Protein AF-0000000079330874 (afdb_homodimer)

Organism: NCBI:txid704125

Foldseek 3Di:
DQKAFDWDAFDFQPAFEEEEAEDDDDPPDRLQPLSNLVQVVVVVVLHHYFHLVVAEDCAQDPPHAHLVVLPCNDVLVLLVLVLLAGLAYEYAFDDPVSLVSLVSQLPDLVSLLRYAYEYEDCVQQVHDRQDDCNCVPPCVSNVHYHYDHWHWDWDDPDPVDIDIDTGHDVSHDDPVNSVSVVVSVVVSRGTATEDEEEDDPPDDDPRYWYWYQDPVREIEIEDRLNSVLLVLLLVCLDPVLLVCQQPDFFAVSSLVSSVVVSVQNHVVNVCVVVVDPSNPHHYDYDYPPDPDPSDTDSSSSSSSVVVCCSLQQWPHDSVRRGYIGGHPPPPCSRHSNNNNVVSNVRMDGNPPPPVPVD/DQKAFDWDAFDFQPEFEEEEAEDDDDPPDRLQPLSNLVQVVVVVVLHHYFYLVVAEDCAQDPPHAHLVVLPCNDVLVVLVLVLLAGLAYEYAFDDPVSLVSLVSQLPDLVSLLRYAYEYEDCVQQVHDRQDDCNCVVCCVSNVHYHYDHWHWDWDDPDPVDIDIDTGHDVSHDDPVNSVSVVVSVVVSRGTATEDEEEDDPPDDDPRYWYWYQDPVREIEIEDRLNSVLLVLLLVCLDPVLQVVQQPDFFAVVSLVSSVVVVVQNHVVNVCVVVVDPSNPHHYDYDYPPDPDPSDTDSSSSSSSVVVCCSLQQWPHDSVRRGYIGGHPPPPCSRYSNNNNVVSNVRMDGNPPPPVPVD

Sequence (716 aa):
MKYYFRQINEYKNPVPLYFLCGVQYNKKNPQDDKRVVLKEYLKEKKCCSIILEQYFNPKKSSGKLGYDTIGLQNLNDVETLACMAVDGVFIIHESHSTAAEIALFASTEAVAEKTFVLVPDKENAETNHFSGFLELGYKSLMPRHITFTPVIEKHIVNESKVEIKTFFKNNKIGKNLEKKIDDCINNAYRFKVLNIKKSNYHLNYNESISYYIDSNNLINMSIDVQLLKYYMIAIFSISEFRKEIRKTLRYFDGLTVCEVWFKKILLNSIQRNEASSIGKLNCKFEISNSINGRLDFRKAISFILYIFHGLGWIEIDINDKKGITMSKKTDDSTGFKYIYEKYSNIICEDTYLDIEGIMKYYFRQINEYKNPVPLYFLCGVQYNKKNPQDDKRVVLKEYLKEKKCCSIILEQYFNPKKSSGKLGYDTIGLQNLNDVETLACMAVDGVFIIHESHSTAAEIALFASTEAVAEKTFVLVPDKENAETNHFSGFLELGYKSLMPRHITFTPVIEKHIVNESKVEIKTFFKNNKIGKNLEKKIDDCINNAYRFKVLNIKKSNYHLNYNESISYYIDSNNLINMSIDVQLLKYYMIAIFSISEFRKEIRKTLRYFDGLTVCEVWFKKILLNSIQRNEASSIGKLNCKFEISNSINGRLDFRKAISFILYIFHGLGWIEIDINDKKGITMSKKTDDSTGFKYIYEKYSNIICEDTYLDIEGI

Structure (mmCIF, N/CA/C/O backbone):
data_AF-0000000079330874-model_v1
#
loop_
_entity.id
_entity.type
_entity.pdbx_description
1 polymer 'Uncharacterized protein'
#
loop_
_atom_site.group_PDB
_atom_site.id
_atom_site.type_symbol
_atom_site.label_atom_id
_atom_site.label_alt_id
_atom_site.label_comp_id
_atom_site.label_asym_id
_atom_site.label_entity_id
_atom_site.label_seq_id
_atom_site.pdbx_PDB_ins_code
_atom_site.Cartn_x
_atom_site.Cartn_y
_atom_site.Cartn_z
_atom_site.occupancy
_atom_site.B_iso_or_equiv
_atom_site.auth_seq_id
_atom_site.auth_comp_id
_atom_site.auth_asym_id
_atom_site.auth_atom_id
_atom_site.pdbx_PDB_model_num
ATOM 1 N N . MET A 1 1 ? -25.578 25.406 19.344 1 65.19 1 MET A N 1
ATOM 2 C CA . MET A 1 1 ? -24.516 25.812 18.422 1 65.19 1 MET A CA 1
ATOM 3 C C . MET A 1 1 ? -25.094 26.422 17.156 1 65.19 1 MET A C 1
ATOM 5 O O . MET A 1 1 ? -25.938 25.797 16.5 1 65.19 1 MET A O 1
ATOM 9 N N . LYS A 1 2 ? -24.781 27.641 17.016 1 85.25 2 LYS A N 1
ATOM 10 C CA . LYS A 1 2 ? -25.422 28.438 15.953 1 85.25 2 LYS A CA 1
ATOM 11 C C . LYS A 1 2 ? -24.625 28.344 14.648 1 85.25 2 LYS A C 1
ATOM 13 O O . LYS A 1 2 ? -25 28.953 13.648 1 85.25 2 LYS A O 1
ATOM 18 N N . TYR A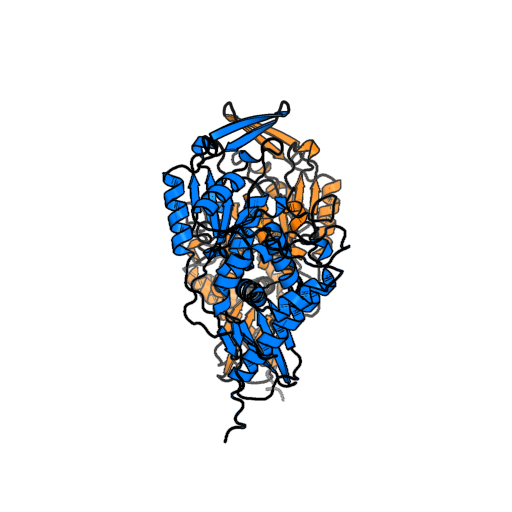 1 3 ? -23.594 27.531 14.695 1 94.5 3 TYR A N 1
ATOM 19 C CA . TYR A 1 3 ? -22.75 27.5 13.508 1 94.5 3 TYR A CA 1
ATOM 20 C C . TYR A 1 3 ? -23.016 26.25 12.688 1 94.5 3 TYR A C 1
ATOM 22 O O . TYR A 1 3 ? -23.391 25.203 13.234 1 94.5 3 TYR A O 1
ATOM 30 N N . TYR A 1 4 ? -22.859 26.312 11.406 1 94.88 4 TYR A N 1
ATOM 31 C CA . TYR A 1 4 ? -22.906 25.172 10.5 1 94.88 4 TYR A CA 1
ATOM 32 C C . TYR A 1 4 ? -21.938 25.344 9.344 1 94.88 4 TYR A C 1
ATOM 34 O O . TYR A 1 4 ? -21.453 26.453 9.086 1 94.88 4 TYR A O 1
ATOM 42 N N . PHE A 1 5 ? -21.578 24.281 8.688 1 95.81 5 PHE A N 1
ATOM 43 C CA . PHE A 1 5 ? -20.672 24.328 7.543 1 95.81 5 PHE A CA 1
ATOM 44 C C . PHE A 1 5 ? -21.438 24.672 6.266 1 95.81 5 PHE A C 1
ATOM 46 O O . PHE A 1 5 ? -22.453 24.062 5.961 1 95.81 5 PHE A O 1
ATOM 53 N N . ARG A 1 6 ? -20.922 25.609 5.543 1 94.25 6 ARG A N 1
ATOM 54 C CA . ARG A 1 6 ? -21.484 25.984 4.25 1 94.25 6 ARG A CA 1
ATOM 55 C C . ARG A 1 6 ? -21.234 24.906 3.205 1 94.25 6 ARG A C 1
ATOM 57 O O . ARG A 1 6 ? -20.141 24.312 3.162 1 94.25 6 ARG A O 1
ATOM 64 N N . GLN A 1 7 ? -22.203 24.625 2.395 1 92.06 7 GLN A N 1
ATOM 65 C CA . GLN A 1 7 ? -22 23.781 1.229 1 92.06 7 GLN A CA 1
ATOM 66 C C . GLN A 1 7 ? -21.422 24.562 0.062 1 92.06 7 GLN A C 1
ATOM 68 O O . GLN A 1 7 ? -22 25.562 -0.373 1 92.06 7 GLN A O 1
ATOM 73 N N . ILE A 1 8 ? -20.281 24.156 -0.348 1 92.94 8 ILE A N 1
ATOM 74 C CA . ILE A 1 8 ? -19.609 24.891 -1.412 1 92.94 8 ILE A CA 1
ATOM 75 C C . ILE A 1 8 ? -19.234 23.922 -2.541 1 92.94 8 ILE A C 1
ATOM 77 O O . ILE A 1 8 ? -18.469 22.984 -2.336 1 92.94 8 ILE A O 1
ATOM 81 N N . ASN A 1 9 ? -19.625 24.094 -3.725 1 88.69 9 ASN A N 1
ATOM 82 C CA . ASN A 1 9 ? -19.406 23.203 -4.855 1 88.69 9 ASN A CA 1
ATOM 83 C C . ASN A 1 9 ? -18.031 23.406 -5.48 1 88.69 9 ASN A C 1
ATOM 85 O O . ASN A 1 9 ? -17.453 22.484 -6.047 1 88.69 9 ASN A O 1
ATOM 89 N N . GLU A 1 10 ? -17.641 24.656 -5.438 1 89.62 10 GLU A N 1
ATOM 90 C CA . GLU A 1 10 ? -16.328 24.984 -5.98 1 89.62 10 GLU A CA 1
ATOM 91 C C . GLU A 1 10 ? -15.516 25.797 -4.98 1 89.62 10 GLU A C 1
ATOM 93 O O . GLU A 1 10 ? -15.602 27.031 -4.957 1 89.62 10 GLU A O 1
ATOM 98 N N . TYR A 1 11 ? -14.773 25.078 -4.23 1 90.62 11 TYR A N 1
ATOM 99 C CA . TYR A 1 11 ? -13.945 25.734 -3.223 1 90.62 11 TYR A CA 1
ATOM 100 C C . TYR A 1 11 ? -12.484 25.781 -3.658 1 90.62 11 TYR A C 1
ATOM 102 O O . TYR A 1 11 ? -11.867 24.734 -3.891 1 90.62 11 TYR A O 1
ATOM 110 N N . LYS A 1 12 ? -12 26.953 -3.797 1 87.5 12 LYS A N 1
ATOM 111 C CA . LYS A 1 12 ? -10.578 27.109 -4.082 1 87.5 12 LYS A CA 1
ATOM 112 C C . LYS A 1 12 ? -9.766 27.203 -2.791 1 87.5 12 LYS A C 1
ATOM 114 O O . LYS A 1 12 ? -9.938 28.156 -2.018 1 87.5 12 LYS A O 1
ATOM 119 N N . ASN A 1 13 ? -8.891 26.312 -2.535 1 88.88 13 ASN A N 1
ATOM 120 C CA . ASN A 1 13 ? -8.039 26.344 -1.352 1 88.88 13 ASN A CA 1
ATOM 121 C C . ASN A 1 13 ? -7.148 27.594 -1.348 1 88.88 13 ASN A C 1
ATOM 123 O O . ASN A 1 13 ? -6.312 27.75 -2.236 1 88.88 13 ASN A O 1
ATOM 127 N N . PRO A 1 14 ? -7.355 28.375 -0.426 1 87.75 14 PRO A N 1
ATOM 128 C CA . PRO A 1 14 ? -6.602 29.641 -0.425 1 87.75 14 PRO A CA 1
ATOM 129 C C . PRO A 1 14 ? -5.129 29.438 -0.068 1 87.75 14 PRO A C 1
ATOM 131 O O . PRO A 1 14 ? -4.285 30.25 -0.458 1 87.75 14 PRO A O 1
ATOM 134 N N . VAL A 1 15 ? -4.844 28.438 0.672 1 89.94 15 VAL A N 1
ATOM 135 C CA . VAL A 1 15 ? -3.469 28.219 1.112 1 89.94 15 VAL A CA 1
ATOM 136 C C . VAL A 1 15 ? -3.125 26.734 0.998 1 89.94 15 VAL A C 1
ATOM 138 O O . VAL A 1 15 ? -3.201 25.984 1.981 1 89.94 15 VAL A O 1
ATOM 141 N N . PRO A 1 16 ? -2.619 26.328 -0.116 1 92.62 16 PRO A N 1
ATOM 142 C CA . PRO A 1 16 ? -2.271 24.922 -0.277 1 92.62 16 PRO A CA 1
ATOM 143 C C . PRO A 1 16 ? -1.169 24.469 0.679 1 92.62 16 PRO A C 1
ATOM 145 O O . PRO A 1 16 ? -0.24 25.234 0.959 1 92.62 16 PRO A O 1
ATOM 148 N N . LEU A 1 17 ? -1.302 23.312 1.146 1 94.75 17 LEU A N 1
ATOM 149 C CA . LEU A 1 17 ? -0.333 22.703 2.053 1 94.75 17 LEU A CA 1
ATOM 150 C C . LEU A 1 17 ? 0.301 21.469 1.423 1 94.75 17 LEU A C 1
ATOM 152 O O . LEU A 1 17 ? -0.406 20.562 0.998 1 94.75 17 LEU A O 1
ATOM 156 N N . TYR A 1 18 ? 1.622 21.438 1.389 1 95.75 18 TYR A N 1
ATOM 157 C CA . TYR A 1 18 ? 2.344 20.328 0.783 1 95.75 18 TYR A CA 1
ATOM 158 C C . TYR A 1 18 ? 3.139 19.547 1.83 1 95.75 18 TYR A C 1
ATOM 160 O O . TYR A 1 18 ? 3.678 20.141 2.77 1 95.75 18 TYR A O 1
ATOM 168 N N . PHE A 1 19 ? 3.166 18.297 1.681 1 97 19 PHE A N 1
ATOM 169 C CA . PHE A 1 19 ? 3.979 17.375 2.473 1 97 19 PHE A CA 1
ATOM 170 C C . PHE A 1 19 ? 5.25 16.984 1.722 1 97 19 PHE A C 1
ATOM 172 O O . PHE A 1 19 ? 5.184 16.484 0.596 1 97 19 PHE A O 1
ATOM 179 N N . LEU A 1 20 ? 6.402 17.25 2.316 1 97.44 20 LEU A N 1
ATOM 180 C CA . LEU A 1 20 ? 7.684 17.047 1.652 1 97.44 20 LEU A CA 1
ATOM 181 C C . LEU A 1 20 ? 8.414 15.852 2.264 1 97.44 20 LEU A C 1
ATOM 183 O O . LEU A 1 20 ? 8.742 15.859 3.451 1 97.44 20 LEU A O 1
ATOM 187 N N . CYS A 1 21 ? 8.68 14.883 1.467 1 95.44 21 CYS A N 1
ATOM 188 C CA . CYS A 1 21 ? 9.383 13.672 1.883 1 95.44 21 CYS A CA 1
ATOM 189 C C . CYS A 1 21 ? 10.711 13.531 1.142 1 95.44 21 CYS A C 1
ATOM 191 O O . CYS A 1 21 ? 10.852 14.016 0.018 1 95.44 21 CYS A O 1
ATOM 193 N N . GLY A 1 22 ? 11.633 12.898 1.754 1 93.06 22 GLY A N 1
ATOM 194 C CA . GLY A 1 22 ? 12.953 12.695 1.182 1 93.06 22 GLY A CA 1
ATOM 195 C C . GLY A 1 22 ? 14.016 12.391 2.223 1 93.06 22 GLY A C 1
ATOM 196 O O . GLY A 1 22 ? 13.703 12.188 3.396 1 93.06 22 GLY A O 1
ATOM 197 N N . VAL A 1 23 ? 15.219 12.398 1.797 1 87.31 23 VAL A N 1
ATOM 198 C CA . VAL A 1 23 ? 16.328 12.023 2.674 1 87.31 23 VAL A CA 1
ATOM 199 C C . VAL A 1 23 ? 17 13.273 3.221 1 87.31 23 VAL A C 1
ATOM 201 O O . VAL A 1 23 ? 17.219 14.242 2.488 1 87.31 23 VAL A O 1
ATOM 204 N N . GLN A 1 24 ? 17.234 13.18 4.504 1 84.62 24 GLN A N 1
ATOM 205 C CA . GLN A 1 24 ? 18.062 14.211 5.102 1 84.62 24 GLN A CA 1
ATOM 206 C C . GLN A 1 24 ? 19.547 13.812 5.074 1 84.62 24 GLN A C 1
ATOM 208 O O . GLN A 1 24 ? 19.969 12.961 5.855 1 84.62 24 GLN A O 1
ATOM 213 N N . TYR A 1 25 ? 20.375 14.336 4.262 1 73.31 25 TYR A N 1
ATOM 214 C CA . TYR A 1 25 ? 21.75 13.914 4.098 1 73.31 25 TYR A CA 1
ATOM 215 C C . TYR A 1 25 ? 22.672 14.648 5.07 1 73.31 25 TYR A C 1
ATOM 217 O O . TYR A 1 25 ? 23.703 14.117 5.488 1 73.31 25 TYR A O 1
ATOM 225 N N . ASN A 1 26 ? 22.344 15.898 5.273 1 73.44 26 ASN A N 1
ATOM 226 C CA . ASN A 1 26 ? 23.266 16.688 6.066 1 73.44 26 ASN A CA 1
ATOM 227 C C . ASN A 1 26 ? 22.578 17.328 7.273 1 73.44 26 ASN A C 1
ATOM 229 O O . ASN A 1 26 ? 21.875 18.328 7.141 1 73.44 26 ASN A O 1
ATOM 233 N N . LYS A 1 27 ? 22.922 16.703 8.375 1 72.56 27 LYS A N 1
ATOM 234 C CA . LYS A 1 27 ? 22.312 17.25 9.586 1 72.56 27 LYS A CA 1
ATOM 235 C C . LYS A 1 27 ? 23 18.547 10.016 1 72.56 27 LYS A C 1
ATOM 237 O O . LYS A 1 27 ? 22.375 19.406 10.648 1 72.56 27 LYS A O 1
ATOM 242 N N . LYS A 1 28 ? 24.266 18.656 9.57 1 76.94 28 LYS A N 1
ATOM 243 C CA . LYS A 1 28 ? 25.047 19.828 9.961 1 76.94 28 LYS A CA 1
ATOM 244 C C . LYS A 1 28 ? 24.656 21.047 9.133 1 76.94 28 LYS A C 1
ATOM 246 O O . LYS A 1 28 ? 24.656 22.172 9.641 1 76.94 28 LYS A O 1
ATOM 251 N N . ASN A 1 29 ? 24.281 20.781 7.906 1 82.75 29 ASN A N 1
ATOM 252 C CA . ASN A 1 29 ? 23.859 21.859 7.012 1 82.75 29 ASN A CA 1
ATOM 253 C C . ASN A 1 29 ? 22.438 21.625 6.504 1 82.75 29 ASN A C 1
ATOM 255 O O . ASN A 1 29 ? 22.234 21.188 5.367 1 82.75 29 ASN A O 1
ATOM 259 N N . PRO A 1 30 ? 21.531 22 7.262 1 83.94 30 PRO A N 1
ATOM 260 C CA . PRO A 1 30 ? 20.125 21.734 6.922 1 83.94 30 PRO A CA 1
ATOM 261 C C . PRO A 1 30 ? 19.703 22.406 5.613 1 83.94 30 PRO A C 1
ATOM 263 O O . PRO A 1 30 ? 18.781 21.922 4.945 1 83.94 30 PRO A O 1
ATOM 266 N N . GLN A 1 31 ? 20.391 23.484 5.223 1 85.31 31 GLN A N 1
ATOM 267 C CA . GLN A 1 31 ? 20.031 24.203 4.008 1 85.31 31 GLN A CA 1
ATOM 268 C C . GLN A 1 31 ? 20.312 23.359 2.766 1 85.31 31 GLN A C 1
ATOM 270 O O . GLN A 1 31 ? 19.781 23.641 1.688 1 85.31 31 GLN A O 1
ATOM 275 N N . ASP A 1 32 ? 21.109 22.297 2.922 1 86.19 32 ASP A N 1
ATOM 276 C CA . ASP A 1 32 ? 21.453 21.422 1.803 1 86.19 32 ASP A CA 1
ATOM 277 C C . ASP A 1 32 ? 20.359 20.375 1.577 1 86.19 32 ASP A C 1
ATOM 279 O O . ASP A 1 32 ? 20.344 19.703 0.544 1 86.19 32 ASP A O 1
ATOM 283 N N . ASP A 1 33 ? 19.5 20.281 2.57 1 92.19 33 ASP A N 1
ATOM 284 C CA . ASP A 1 33 ? 18.359 19.375 2.434 1 92.19 33 ASP A CA 1
ATOM 285 C C . ASP A 1 33 ? 17.453 19.828 1.299 1 92.19 33 ASP A C 1
ATOM 287 O O . ASP A 1 33 ? 16.891 20.922 1.332 1 92.19 33 ASP A O 1
ATOM 291 N N . LYS A 1 34 ? 17.359 18.984 0.3 1 94.44 34 LYS A N 1
ATOM 292 C CA . LYS A 1 34 ? 16.578 19.328 -0.887 1 94.44 34 LYS A CA 1
ATOM 293 C C . LYS A 1 34 ? 15.141 19.672 -0.519 1 94.44 34 LYS A C 1
ATOM 295 O O . LYS A 1 34 ? 14.508 20.516 -1.177 1 94.44 34 LYS A O 1
ATOM 300 N N . ARG A 1 35 ? 14.602 19.156 0.549 1 96.25 35 ARG A N 1
ATOM 301 C CA . ARG A 1 35 ? 13.25 19.453 1.011 1 96.25 35 ARG A CA 1
ATOM 302 C C . ARG A 1 35 ? 13.164 20.891 1.521 1 96.25 35 ARG A C 1
ATOM 304 O O . ARG A 1 35 ? 12.156 21.562 1.308 1 96.25 35 ARG A O 1
ATOM 311 N N . VAL A 1 36 ? 14.18 21.219 2.145 1 96 36 VAL A N 1
ATOM 312 C CA . VAL A 1 36 ? 14.227 22.578 2.668 1 96 36 VAL A CA 1
ATOM 313 C C . VAL A 1 36 ? 14.273 23.578 1.512 1 96 36 VAL A C 1
ATOM 315 O O . VAL A 1 36 ? 13.594 24.609 1.544 1 96 36 VAL A O 1
ATOM 318 N N . VAL A 1 37 ? 15.094 23.297 0.519 1 95.69 37 VAL A N 1
ATOM 319 C CA . VAL 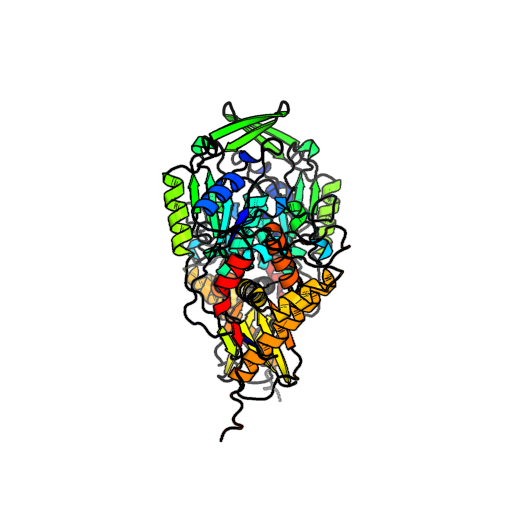A 1 37 ? 15.156 24.141 -0.667 1 95.69 37 VAL A CA 1
ATOM 320 C C . VAL A 1 37 ? 13.781 24.234 -1.313 1 95.69 37 VAL A C 1
ATOM 322 O O . VAL A 1 37 ? 13.328 25.328 -1.675 1 95.69 37 VAL A O 1
ATOM 325 N N . LEU A 1 38 ? 13.133 23.109 -1.433 1 96.19 38 LEU A N 1
ATOM 326 C CA . LEU A 1 38 ? 11.797 23.062 -2.016 1 96.19 38 LEU A CA 1
ATOM 327 C C . LEU A 1 38 ? 10.805 23.844 -1.164 1 96.19 38 LEU A C 1
ATOM 329 O O . LEU A 1 38 ? 9.914 24.516 -1.696 1 96.19 38 LEU A O 1
ATOM 333 N N . LYS A 1 39 ? 10.93 23.672 0.091 1 95.69 39 LYS A N 1
ATOM 334 C CA . LYS A 1 39 ? 10.07 24.391 1.03 1 95.69 39 LYS A CA 1
ATOM 335 C C . LYS A 1 39 ? 10.148 25.906 0.802 1 95.69 39 LYS A C 1
ATOM 337 O O . LYS A 1 39 ? 9.125 26.578 0.782 1 95.69 39 LYS A O 1
ATOM 342 N N . GLU A 1 40 ? 11.32 26.391 0.69 1 94.62 40 GLU A N 1
ATOM 343 C CA . GLU A 1 40 ? 11.523 27.812 0.443 1 94.62 40 GLU A CA 1
ATOM 344 C C . GLU A 1 40 ? 10.906 28.234 -0.888 1 94.62 40 GLU A C 1
ATOM 346 O O . GLU A 1 40 ? 10.297 29.297 -0.987 1 94.62 40 GLU A O 1
ATOM 351 N N . TYR A 1 41 ? 11.094 27.406 -1.847 1 95.19 41 TYR A N 1
ATOM 352 C CA . TYR A 1 41 ? 10.508 27.703 -3.152 1 95.19 41 TYR A CA 1
ATOM 353 C C . TYR A 1 41 ? 8.984 27.781 -3.062 1 95.19 41 TYR A C 1
ATOM 355 O O . TYR A 1 41 ? 8.375 28.688 -3.621 1 95.19 41 TYR A O 1
ATOM 363 N N . LEU A 1 42 ? 8.383 26.859 -2.389 1 93.88 42 LEU A N 1
ATOM 364 C CA . LEU A 1 42 ? 6.934 26.812 -2.24 1 93.88 42 LEU A CA 1
ATOM 365 C C . LEU A 1 42 ? 6.426 28.016 -1.461 1 93.88 42 LEU A C 1
ATOM 367 O O . LEU A 1 42 ? 5.348 28.547 -1.749 1 93.88 42 LEU A O 1
ATOM 371 N N . LYS A 1 43 ? 7.195 28.406 -0.512 1 92.31 43 LYS A N 1
ATOM 372 C CA . LYS A 1 43 ? 6.855 29.609 0.251 1 92.31 43 LYS A CA 1
ATOM 373 C C . LYS A 1 43 ? 6.758 30.828 -0.658 1 92.31 43 LYS A C 1
ATOM 375 O O . LYS A 1 43 ? 5.855 31.656 -0.499 1 92.31 43 LYS A O 1
ATOM 380 N N . GLU A 1 44 ? 7.695 30.891 -1.557 1 91.5 44 GLU A N 1
ATOM 381 C CA . GLU A 1 44 ? 7.668 31.984 -2.525 1 91.5 44 GLU A CA 1
ATOM 382 C C . GLU A 1 44 ? 6.398 31.938 -3.369 1 91.5 44 GLU A C 1
ATOM 384 O O . GLU A 1 44 ? 5.93 32.969 -3.844 1 91.5 44 GLU A O 1
ATOM 389 N N . LYS A 1 45 ? 5.887 30.797 -3.549 1 89.88 45 LYS A N 1
ATOM 390 C CA . LYS A 1 45 ? 4.668 30.609 -4.332 1 89.88 45 LYS A CA 1
ATOM 391 C C . LYS A 1 45 ? 3.428 30.703 -3.449 1 89.88 45 LYS A C 1
ATOM 393 O O . LYS A 1 45 ? 2.326 30.359 -3.877 1 89.88 45 LYS A O 1
ATOM 398 N N . LYS A 1 46 ? 3.578 31.078 -2.174 1 87.5 46 LYS A N 1
ATOM 399 C CA . LYS A 1 46 ? 2.508 31.297 -1.207 1 87.5 46 LYS A CA 1
ATOM 400 C C . LYS A 1 46 ? 1.819 29.984 -0.834 1 87.5 46 LYS A C 1
ATOM 402 O O . LYS A 1 46 ? 0.6 29.953 -0.653 1 87.5 46 LYS A O 1
ATOM 407 N N . CYS A 1 47 ? 2.609 28.953 -0.857 1 91.38 47 CYS A N 1
ATOM 408 C CA . CYS A 1 47 ? 2.154 27.656 -0.381 1 91.38 47 CYS A CA 1
ATOM 409 C C . CYS A 1 47 ? 2.777 27.328 0.969 1 91.38 47 CYS A C 1
ATOM 411 O O . CYS A 1 47 ? 3.877 27.781 1.28 1 91.38 47 CYS A O 1
ATOM 413 N N . CYS A 1 48 ? 2.041 26.609 1.726 1 92.94 48 CYS A N 1
ATOM 414 C CA . CYS A 1 48 ? 2.604 26.047 2.949 1 92.94 48 CYS A CA 1
ATOM 415 C C . CYS A 1 48 ? 3.182 24.656 2.695 1 92.94 48 CYS A C 1
ATOM 417 O O . CYS A 1 48 ? 2.779 23.969 1.752 1 92.94 48 CYS A O 1
ATOM 419 N N . SER A 1 49 ? 4.137 24.328 3.428 1 95.31 49 SER A N 1
ATOM 420 C CA . SER A 1 49 ? 4.719 22.984 3.334 1 95.31 49 SER A CA 1
ATOM 421 C C . SER A 1 49 ? 5.238 22.516 4.688 1 95.31 49 SER A C 1
ATOM 423 O O . SER A 1 49 ? 5.531 23.328 5.562 1 95.31 49 SER A O 1
ATOM 425 N N . ILE A 1 50 ? 5.34 21.219 4.809 1 97 50 ILE A N 1
ATOM 426 C CA . ILE A 1 50 ? 5.785 20.672 6.09 1 97 50 ILE A CA 1
ATOM 427 C C . ILE A 1 50 ? 6.727 19.5 5.852 1 97 50 ILE A C 1
ATOM 429 O O . ILE A 1 50 ? 6.512 18.688 4.941 1 97 50 ILE A O 1
ATOM 433 N N . ILE A 1 51 ? 7.789 19.453 6.547 1 96.38 51 ILE A N 1
ATOM 434 C CA . ILE A 1 51 ? 8.68 18.328 6.754 1 96.38 51 ILE A CA 1
ATOM 435 C C . ILE A 1 51 ? 8.5 17.781 8.172 1 96.38 51 ILE A C 1
ATOM 437 O O . ILE A 1 51 ? 8.961 18.391 9.141 1 96.38 51 ILE A O 1
ATOM 441 N N . LEU A 1 52 ? 7.918 16.656 8.32 1 95.19 52 LEU A N 1
ATOM 442 C CA . LEU A 1 52 ? 7.469 16.172 9.617 1 95.19 52 LEU A CA 1
ATOM 443 C C . LEU A 1 52 ? 8.648 15.945 10.555 1 95.19 52 LEU A C 1
ATOM 445 O O . LEU A 1 52 ? 8.578 16.281 11.742 1 95.19 52 LEU A O 1
ATOM 449 N N . GLU A 1 53 ? 9.742 15.477 10.016 1 91.19 53 GLU A N 1
ATOM 450 C CA . GLU A 1 53 ? 10.898 15.109 10.828 1 91.19 53 GLU A CA 1
ATOM 451 C C . GLU A 1 53 ? 11.492 16.328 11.531 1 91.19 53 GLU A C 1
ATOM 453 O O . GLU A 1 53 ? 12.242 16.188 12.5 1 91.19 53 GLU A O 1
ATOM 458 N N . GLN A 1 54 ? 11.219 17.469 11.055 1 91.81 54 GLN A N 1
ATOM 459 C CA . GLN A 1 54 ? 11.742 18.672 11.664 1 91.81 54 GLN A CA 1
ATOM 460 C C . GLN A 1 54 ? 11.062 18.953 13.008 1 91.81 54 GLN A C 1
ATOM 462 O O . GLN A 1 54 ? 11.641 19.609 13.875 1 91.81 54 GLN A O 1
ATOM 467 N N . TYR A 1 55 ? 9.867 18.359 13.219 1 93.31 55 TYR A N 1
ATOM 468 C CA . TYR A 1 55 ? 9.078 18.812 14.359 1 93.31 55 TYR A CA 1
ATOM 469 C C . TYR A 1 55 ? 8.648 17.641 15.227 1 93.31 55 TYR A C 1
ATOM 471 O O . TYR A 1 55 ? 8.242 17.828 16.375 1 93.31 55 TYR A O 1
ATOM 479 N N . PHE A 1 56 ? 8.773 16.453 14.664 1 94.88 56 PHE A N 1
ATOM 480 C CA . PHE A 1 56 ? 8.164 15.312 15.344 1 94.88 56 PHE A CA 1
ATOM 481 C C . PHE A 1 56 ? 9.102 14.109 15.336 1 94.88 56 PHE A C 1
ATOM 483 O O . PHE A 1 56 ? 9.969 14 14.469 1 94.88 56 PHE A O 1
ATOM 490 N N . ASN A 1 57 ? 8.922 13.297 16.297 1 92.38 57 ASN A N 1
ATOM 491 C CA . ASN A 1 57 ? 9.586 12 16.406 1 92.38 57 ASN A CA 1
ATOM 492 C C . ASN A 1 57 ? 8.586 10.867 16.594 1 92.38 57 ASN A C 1
ATOM 494 O O . ASN A 1 57 ? 7.453 11.102 17.031 1 92.38 57 ASN A O 1
ATOM 498 N N . PRO A 1 58 ? 9.055 9.672 16.203 1 88.69 58 PRO A N 1
ATOM 499 C CA . PRO A 1 58 ? 8.164 8.547 16.484 1 88.69 58 PRO A CA 1
ATOM 500 C C . PRO A 1 58 ? 7.793 8.438 17.953 1 88.69 58 PRO A C 1
ATOM 502 O O . PRO A 1 58 ? 6.617 8.25 18.297 1 88.69 58 PRO A O 1
ATOM 505 N N . LYS A 1 59 ? 8.828 8.555 18.734 1 87.44 59 LYS A N 1
ATOM 506 C CA . LYS A 1 59 ? 8.641 8.562 20.188 1 87.44 59 LYS A CA 1
ATOM 507 C C . LYS A 1 59 ? 9.031 9.914 20.781 1 87.44 59 LYS A C 1
ATOM 509 O O . LYS A 1 59 ? 10.008 10.531 20.344 1 87.44 59 LYS A O 1
ATOM 514 N N . LYS A 1 60 ? 8.289 10.195 21.75 1 83.12 60 LYS A N 1
ATOM 515 C CA . LYS A 1 60 ? 8.555 11.469 22.406 1 83.12 60 LYS A CA 1
ATOM 516 C C . LYS A 1 60 ? 9.992 11.539 22.906 1 83.12 60 LYS A C 1
ATOM 518 O O . LYS A 1 60 ? 10.484 10.594 23.531 1 83.12 60 LYS A O 1
ATOM 523 N N . SER A 1 61 ? 10.664 12.406 22.438 1 77.94 61 SER A N 1
ATOM 524 C CA . SER A 1 61 ? 12.023 12.672 22.906 1 77.94 61 SER A CA 1
ATOM 525 C C . SER A 1 61 ? 12.227 14.156 23.172 1 77.94 61 SER A C 1
ATOM 527 O O . SER A 1 61 ? 11.32 14.969 22.969 1 77.94 61 SER A O 1
ATOM 529 N N . SER A 1 62 ? 13.344 14.414 23.562 1 74.75 62 SER A N 1
ATOM 530 C CA . SER A 1 62 ? 13.617 15.797 23.969 1 74.75 62 SER A CA 1
ATOM 531 C C . SER A 1 62 ? 13.508 16.75 22.781 1 74.75 62 SER A C 1
ATOM 533 O O . SER A 1 62 ? 14.117 16.516 21.734 1 74.75 62 SER A O 1
ATOM 535 N N . GLY A 1 63 ? 12.555 17.656 22.906 1 83.88 63 GLY A N 1
ATOM 536 C CA . GLY A 1 63 ? 12.492 18.828 22.047 1 83.88 63 GLY A CA 1
ATOM 537 C C . GLY A 1 63 ? 11.469 18.703 20.938 1 83.88 63 GLY A C 1
ATOM 538 O O . GLY A 1 63 ? 11.195 19.656 20.219 1 83.88 63 GLY A O 1
ATOM 539 N N . LYS A 1 64 ? 10.938 17.516 20.672 1 90.56 64 LYS A N 1
ATOM 540 C CA . LYS A 1 64 ? 9.945 17.328 19.609 1 90.56 64 LYS A CA 1
ATOM 541 C C . LYS A 1 64 ? 8.734 16.547 20.125 1 90.56 64 LYS A C 1
ATOM 543 O O . LYS A 1 64 ? 8.836 15.797 21.094 1 90.56 64 LYS A O 1
ATOM 548 N N . LEU A 1 65 ? 7.625 16.828 19.516 1 94.56 65 LEU A N 1
ATOM 549 C CA . LEU A 1 65 ? 6.41 16.078 19.828 1 94.56 65 LEU A CA 1
ATOM 550 C C . LEU A 1 65 ? 6.512 14.648 19.312 1 94.56 65 LEU A C 1
ATOM 552 O O . LEU A 1 65 ? 7.121 14.398 18.266 1 94.56 65 LEU A O 1
ATOM 556 N N . GLY A 1 66 ? 5.926 13.75 20.047 1 94.94 66 GLY A N 1
ATOM 557 C CA . GLY A 1 66 ? 5.949 12.344 19.672 1 94.94 66 GLY A CA 1
ATOM 558 C C . GLY A 1 66 ? 4.633 11.859 19.094 1 94.94 66 GLY A C 1
ATOM 559 O O . GLY A 1 66 ? 3.566 12.133 19.656 1 94.94 66 GLY A O 1
ATOM 560 N N . TYR A 1 67 ? 4.715 11.078 18.031 1 94.31 67 TYR A N 1
ATOM 561 C CA . TYR A 1 67 ? 3.51 10.516 17.438 1 94.31 67 TYR A CA 1
ATOM 562 C C . TYR A 1 67 ? 2.826 9.547 18.391 1 94.31 67 TYR A C 1
ATOM 564 O O . TYR A 1 67 ? 1.6 9.422 18.375 1 94.31 67 TYR A O 1
ATOM 572 N N . ASP A 1 68 ? 3.635 8.859 19.125 1 91.94 68 ASP A N 1
ATOM 573 C CA . ASP A 1 68 ? 3.102 7.879 20.062 1 91.94 68 ASP A CA 1
ATOM 574 C C . ASP A 1 68 ? 2.174 8.539 21.078 1 91.94 68 ASP A C 1
ATOM 576 O O . ASP A 1 68 ? 1.228 7.918 21.562 1 91.94 68 ASP A O 1
ATOM 580 N N . THR A 1 69 ? 2.385 9.758 21.359 1 93.19 69 THR A N 1
ATOM 581 C CA . THR A 1 69 ? 1.571 10.508 22.312 1 93.19 69 THR A CA 1
ATOM 582 C C . THR A 1 69 ? 0.129 10.617 21.828 1 93.19 69 THR A C 1
ATOM 584 O O . THR A 1 69 ? -0.803 10.664 22.625 1 93.19 69 THR A O 1
ATOM 587 N N . ILE A 1 70 ? -0.031 10.602 20.547 1 93.88 70 ILE A N 1
ATOM 588 C CA . ILE A 1 70 ? -1.38 10.766 20.016 1 93.88 70 ILE A CA 1
ATOM 589 C C . ILE A 1 70 ? -1.864 9.438 19.438 1 93.88 70 ILE A C 1
ATOM 591 O O . ILE A 1 70 ? -2.742 9.422 18.562 1 93.88 70 ILE A O 1
ATOM 595 N N . GLY A 1 71 ? -1.225 8.398 19.797 1 91.88 71 GLY A N 1
ATOM 596 C CA . GLY A 1 71 ? -1.703 7.066 19.484 1 91.88 71 GLY A CA 1
ATOM 597 C C . GLY A 1 71 ? -1.213 6.559 18.141 1 91.88 71 GLY A C 1
ATOM 598 O O . GLY A 1 71 ? -1.715 5.555 17.625 1 91.88 71 GLY A O 1
ATOM 599 N N . LEU A 1 72 ? -0.348 7.25 17.516 1 91.94 72 LEU A N 1
ATOM 600 C CA . LEU A 1 72 ? 0.222 6.805 16.25 1 91.94 72 LEU A CA 1
ATOM 601 C C . LEU A 1 72 ? 1.542 6.074 16.469 1 91.94 72 LEU A C 1
ATOM 603 O O . LEU A 1 72 ? 2.6 6.703 16.531 1 91.94 72 LEU A O 1
ATOM 607 N N . GLN A 1 73 ? 1.503 4.832 16.453 1 85.94 73 GLN A N 1
ATOM 608 C CA . GLN A 1 73 ? 2.639 4.016 16.875 1 85.94 73 GLN A CA 1
ATOM 609 C C . GLN A 1 73 ? 3.469 3.58 15.664 1 85.94 73 GLN A C 1
ATOM 611 O O . GLN A 1 73 ? 4.609 3.145 15.82 1 85.94 73 GLN A O 1
ATOM 616 N N . ASN A 1 74 ? 2.906 3.707 14.523 1 85.81 74 ASN A N 1
ATOM 617 C CA . ASN A 1 74 ? 3.582 3.271 13.305 1 85.81 74 ASN A CA 1
ATOM 618 C C . ASN A 1 74 ? 3.725 4.414 12.305 1 85.81 74 ASN A C 1
ATOM 620 O O . ASN A 1 74 ? 2.762 5.137 12.031 1 85.81 74 ASN A O 1
ATOM 624 N N . LEU A 1 75 ? 4.902 4.566 11.758 1 89.19 75 LEU A N 1
ATOM 625 C CA . LEU A 1 75 ? 5.168 5.664 10.836 1 89.19 75 LEU A CA 1
ATOM 626 C C . LEU A 1 75 ? 4.332 5.523 9.57 1 89.19 75 LEU A C 1
ATOM 628 O O . LEU A 1 75 ? 4.082 6.508 8.875 1 89.19 75 LEU A O 1
ATOM 632 N N . ASN A 1 76 ? 3.975 4.301 9.289 1 87.5 76 ASN A N 1
ATOM 633 C CA . ASN A 1 76 ? 3.072 4.102 8.156 1 87.5 76 ASN A CA 1
ATOM 634 C C . ASN A 1 76 ? 1.768 4.871 8.336 1 87.5 76 ASN A C 1
ATOM 636 O O . ASN A 1 76 ? 1.265 5.48 7.391 1 87.5 76 ASN A O 1
ATOM 640 N N . ASP A 1 77 ? 1.216 4.793 9.516 1 89.12 77 ASP A N 1
ATOM 641 C CA . ASP A 1 77 ? -0.024 5.504 9.812 1 89.12 77 ASP A CA 1
ATOM 642 C C . ASP A 1 77 ? 0.184 7.016 9.75 1 89.12 77 ASP A C 1
ATOM 644 O O . ASP A 1 77 ? -0.686 7.746 9.266 1 89.12 77 ASP A O 1
ATOM 648 N N . VAL A 1 78 ? 1.308 7.438 10.234 1 93.12 78 VAL A N 1
ATOM 649 C CA . VAL A 1 78 ? 1.65 8.852 10.227 1 93.12 78 VAL A CA 1
ATOM 650 C C . VAL A 1 78 ? 1.726 9.359 8.789 1 93.12 78 VAL A C 1
ATOM 652 O O . VAL A 1 78 ? 1.107 10.367 8.438 1 93.12 78 VAL A O 1
ATOM 655 N N . GLU A 1 79 ? 2.439 8.633 7.965 1 91.31 79 GLU A N 1
ATOM 656 C CA . GLU A 1 79 ? 2.611 9.008 6.566 1 91.31 79 GLU A CA 1
ATOM 657 C C . GLU A 1 79 ? 1.282 8.977 5.816 1 91.31 79 GLU A C 1
ATOM 659 O O . GLU A 1 79 ? 1.025 9.828 4.961 1 91.31 79 GLU A O 1
ATOM 664 N N . THR A 1 80 ? 0.534 8.023 6.145 1 89.06 80 THR A N 1
ATOM 665 C CA . THR A 1 80 ? -0.778 7.914 5.516 1 89.06 80 THR A CA 1
ATOM 666 C C . THR A 1 80 ? -1.649 9.117 5.867 1 89.06 80 THR A C 1
ATOM 668 O O . THR A 1 80 ? -2.229 9.75 4.98 1 89.06 80 THR A O 1
ATOM 671 N N . LEU A 1 81 ? -1.717 9.438 7.102 1 92.88 81 LEU A N 1
ATOM 672 C CA . LEU A 1 81 ? -2.516 10.57 7.539 1 92.88 81 LEU A CA 1
ATOM 673 C C . LEU A 1 81 ? -1.987 11.875 6.938 1 92.88 81 LEU A C 1
ATOM 675 O O . LEU A 1 81 ? -2.768 12.75 6.57 1 92.88 81 LEU A O 1
ATOM 679 N N . ALA A 1 82 ? -0.702 11.984 6.941 1 95.38 82 ALA A N 1
ATOM 680 C CA . ALA A 1 82 ? -0.096 13.18 6.363 1 95.38 82 ALA A CA 1
ATOM 681 C C . ALA A 1 82 ? -0.514 13.359 4.906 1 95.38 82 ALA A C 1
ATOM 683 O O . ALA A 1 82 ? -0.935 14.445 4.5 1 95.38 82 ALA A O 1
ATOM 684 N N . CYS A 1 83 ? -0.438 12.312 4.207 1 92.94 83 CYS A N 1
ATOM 685 C CA . CYS A 1 83 ? -0.79 12.359 2.791 1 92.94 83 CYS A CA 1
ATOM 686 C C . CYS A 1 83 ? -2.271 12.664 2.607 1 92.94 83 CYS A C 1
ATOM 688 O O . CYS A 1 83 ? -2.654 13.375 1.672 1 92.94 83 CYS A O 1
ATOM 690 N N . MET A 1 84 ? -3.051 12.148 3.42 1 91.25 84 MET A N 1
ATOM 691 C CA . MET A 1 84 ? -4.492 12.367 3.32 1 91.25 84 MET A CA 1
ATOM 692 C C . MET A 1 84 ? -4.848 13.812 3.646 1 91.25 84 MET A C 1
ATOM 694 O O . MET A 1 84 ? -5.789 14.367 3.078 1 91.25 84 MET A O 1
ATOM 698 N N . ALA A 1 85 ? -4.125 14.391 4.516 1 94.12 85 ALA A N 1
ATOM 699 C CA . ALA A 1 85 ? -4.492 15.695 5.059 1 94.12 85 ALA A CA 1
ATOM 700 C C . ALA A 1 85 ? -4.059 16.828 4.121 1 94.12 85 ALA A C 1
ATOM 702 O O . ALA A 1 85 ? -4.688 17.875 4.078 1 94.12 85 ALA A O 1
ATOM 703 N N . VAL A 1 86 ? -3.064 16.609 3.338 1 94.56 86 VAL A N 1
ATOM 704 C CA . VAL A 1 86 ? -2.438 17.703 2.615 1 94.56 86 VAL A CA 1
ATOM 705 C C . VAL A 1 86 ? -3.027 17.812 1.211 1 94.56 86 VAL A C 1
ATOM 707 O O . VAL A 1 86 ? -3.834 16.969 0.809 1 94.56 86 VAL A O 1
ATOM 710 N N . ASP A 1 87 ? -2.625 18.891 0.548 1 92.44 87 ASP A N 1
ATOM 711 C CA . ASP A 1 87 ? -3.143 19.156 -0.79 1 92.44 87 ASP A CA 1
ATOM 712 C C . ASP A 1 87 ? -2.238 18.562 -1.861 1 92.44 87 ASP A C 1
ATOM 714 O O . ASP A 1 87 ? -2.65 18.391 -3.012 1 92.44 87 ASP A O 1
ATOM 718 N N . GLY A 1 88 ? -1.091 18.266 -1.51 1 92.88 88 GLY A N 1
ATOM 719 C CA . GLY A 1 88 ? -0.128 17.625 -2.393 1 92.88 88 GLY A CA 1
ATOM 720 C C . GLY A 1 88 ? 1.072 17.062 -1.655 1 92.88 88 GLY A C 1
ATOM 721 O O . GLY A 1 88 ? 1.368 17.469 -0.532 1 92.88 88 GLY A O 1
ATOM 722 N N . VAL A 1 89 ? 1.739 16.141 -2.24 1 94.94 89 VAL A N 1
ATOM 723 C CA . VAL A 1 89 ? 2.91 15.5 -1.659 1 94.94 89 VAL A CA 1
ATOM 724 C C . VAL A 1 89 ? 4.074 15.555 -2.646 1 94.94 89 VAL A C 1
ATOM 726 O O . VAL A 1 89 ? 3.891 15.32 -3.844 1 94.94 89 VAL A O 1
ATOM 729 N N . PHE A 1 90 ? 5.238 15.953 -2.195 1 96 90 PHE A N 1
ATOM 730 C CA . PHE A 1 90 ? 6.473 15.82 -2.959 1 96 90 PHE A CA 1
ATOM 731 C C . PHE A 1 90 ? 7.379 14.766 -2.342 1 96 90 PHE A C 1
ATOM 733 O O . PHE A 1 90 ? 7.676 14.812 -1.145 1 96 90 PHE A O 1
ATOM 740 N N . ILE A 1 91 ? 7.77 13.844 -3.08 1 95.38 91 ILE A N 1
ATOM 741 C CA . ILE A 1 91 ? 8.758 12.859 -2.66 1 95.38 91 ILE A CA 1
ATOM 742 C C . ILE A 1 91 ? 10.039 13.023 -3.479 1 95.38 91 ILE A C 1
ATOM 744 O O . ILE A 1 91 ? 10.023 12.867 -4.699 1 95.38 91 ILE A O 1
ATOM 748 N N . ILE A 1 92 ? 11.094 13.406 -2.881 1 95.38 92 ILE A N 1
ATOM 749 C CA . ILE A 1 92 ? 12.406 13.352 -3.525 1 95.38 92 ILE A CA 1
ATOM 750 C C . ILE A 1 92 ? 13.016 11.961 -3.328 1 95.38 92 ILE A C 1
ATOM 752 O O . ILE A 1 92 ? 13.539 11.656 -2.256 1 95.38 92 ILE A O 1
ATOM 756 N N . HIS A 1 93 ? 12.977 11.156 -4.32 1 92.44 93 HIS A N 1
ATOM 757 C CA . HIS A 1 93 ? 13.266 9.734 -4.207 1 92.44 93 HIS A CA 1
ATOM 758 C C . HIS A 1 93 ? 14.758 9.461 -4.375 1 92.44 93 HIS A C 1
ATOM 760 O O . HIS A 1 93 ? 15.32 9.711 -5.445 1 92.44 93 HIS A O 1
ATOM 766 N N . GLU A 1 94 ? 15.367 8.812 -3.289 1 88.75 94 GLU A N 1
ATOM 767 C CA . GLU A 1 94 ? 16.781 8.484 -3.365 1 88.75 94 GLU A CA 1
ATOM 768 C C . GLU A 1 94 ? 17.141 7.375 -2.379 1 88.75 94 GLU A C 1
ATOM 770 O O . GLU A 1 94 ? 18.328 7.098 -2.158 1 88.75 94 GLU A O 1
ATOM 775 N N . SER A 1 95 ? 16.156 6.77 -1.737 1 87.75 95 SER A N 1
ATOM 776 C CA . SER A 1 95 ? 16.453 5.797 -0.69 1 87.75 95 SER A CA 1
ATOM 777 C C . SER A 1 95 ? 15.391 4.695 -0.649 1 87.75 95 SER A C 1
ATOM 779 O O . SER A 1 95 ? 14.359 4.793 -1.318 1 87.75 95 SER A O 1
ATOM 781 N N . HIS A 1 96 ? 15.711 3.648 0.205 1 88.31 96 HIS A N 1
ATOM 782 C CA . HIS A 1 96 ? 14.75 2.572 0.429 1 88.31 96 HIS A CA 1
ATOM 783 C C . HIS A 1 96 ? 13.469 3.104 1.054 1 88.31 96 HIS A C 1
ATOM 785 O O . HIS A 1 96 ? 12.367 2.66 0.704 1 88.31 96 HIS A O 1
ATOM 791 N N . SER A 1 97 ? 13.609 4.078 1.877 1 89.38 97 SER A N 1
ATOM 792 C CA . SER A 1 97 ? 12.461 4.648 2.582 1 89.38 97 SER A CA 1
ATOM 793 C C . SER A 1 97 ? 11.523 5.367 1.619 1 89.38 97 SER A C 1
ATOM 795 O O . SER A 1 97 ? 10.305 5.191 1.681 1 89.38 97 SER A O 1
ATOM 797 N N . THR A 1 98 ? 12.117 6.137 0.75 1 91.5 98 THR A N 1
ATOM 798 C CA . THR A 1 98 ? 11.273 6.879 -0.181 1 91.5 98 THR A CA 1
ATOM 799 C C . THR A 1 98 ? 10.633 5.938 -1.2 1 91.5 98 THR A C 1
ATOM 801 O O . THR A 1 98 ? 9.531 6.191 -1.688 1 91.5 98 THR A O 1
ATOM 804 N N . ALA A 1 99 ? 11.305 4.844 -1.475 1 90.5 99 ALA A N 1
ATOM 805 C CA . ALA A 1 99 ? 10.703 3.83 -2.332 1 90.5 99 ALA A CA 1
ATOM 806 C C . ALA A 1 99 ? 9.453 3.232 -1.681 1 90.5 99 ALA A C 1
ATOM 808 O O . ALA A 1 99 ? 8.43 3.049 -2.34 1 90.5 99 ALA A O 1
ATOM 809 N N . ALA A 1 100 ? 9.594 2.943 -0.445 1 90 100 ALA A N 1
ATOM 810 C CA . ALA A 1 100 ? 8.461 2.422 0.313 1 90 100 ALA A CA 1
ATOM 811 C C . ALA A 1 100 ? 7.312 3.43 0.349 1 90 100 ALA A C 1
ATOM 813 O O . ALA A 1 100 ? 6.145 3.053 0.249 1 90 100 ALA A O 1
ATOM 814 N N . GLU A 1 101 ? 7.652 4.676 0.456 1 90 101 GLU A N 1
ATOM 815 C CA . GLU A 1 101 ? 6.641 5.73 0.459 1 90 101 GLU A CA 1
ATOM 816 C C . GLU A 1 101 ? 5.91 5.793 -0.877 1 90 101 GLU A C 1
ATOM 818 O O . GLU A 1 101 ? 4.688 5.941 -0.915 1 90 101 GLU A O 1
ATOM 823 N N . ILE A 1 102 ? 6.656 5.73 -1.885 1 90.69 102 ILE A N 1
ATOM 824 C CA . ILE A 1 102 ? 6.059 5.746 -3.215 1 90.69 102 ILE A CA 1
ATOM 825 C C . ILE A 1 102 ? 5.023 4.629 -3.328 1 90.69 102 ILE A C 1
ATOM 827 O O . ILE A 1 102 ? 3.904 4.859 -3.795 1 90.69 102 ILE A O 1
ATOM 831 N N . ALA A 1 103 ? 5.406 3.502 -2.844 1 89.06 103 ALA A N 1
ATOM 832 C CA . ALA A 1 103 ? 4.492 2.367 -2.904 1 89.06 103 ALA A CA 1
ATOM 833 C C . ALA A 1 103 ? 3.26 2.607 -2.037 1 89.06 103 ALA A C 1
ATOM 835 O O . ALA A 1 103 ? 2.133 2.338 -2.459 1 89.06 103 ALA A O 1
ATOM 836 N N . LEU A 1 104 ? 3.484 3.088 -0.914 1 87.5 104 LEU A N 1
ATOM 837 C CA . LEU A 1 104 ? 2.396 3.379 0.015 1 87.5 104 LEU A CA 1
ATOM 838 C C . LEU A 1 104 ? 1.427 4.395 -0.583 1 87.5 104 LEU A C 1
ATOM 840 O O . LEU A 1 104 ? 0.209 4.219 -0.495 1 87.5 104 LEU A O 1
ATOM 844 N N . PHE A 1 105 ? 1.96 5.391 -1.202 1 88.75 105 PHE A N 1
ATOM 845 C CA . PHE A 1 105 ? 1.142 6.496 -1.68 1 88.75 105 PHE A CA 1
ATOM 846 C C . PHE A 1 105 ? 0.462 6.141 -2.996 1 88.75 105 PHE A C 1
ATOM 848 O O . PHE A 1 105 ? -0.509 6.785 -3.395 1 88.75 105 PHE A O 1
ATOM 855 N N . ALA A 1 106 ? 0.987 5.184 -3.635 1 84.19 106 ALA A N 1
ATOM 856 C CA . ALA A 1 106 ? 0.412 4.75 -4.906 1 84.19 106 ALA A CA 1
ATOM 857 C C . ALA A 1 106 ? -0.796 3.846 -4.676 1 84.19 106 ALA A C 1
ATOM 859 O O . ALA A 1 106 ? -1.537 3.541 -5.617 1 84.19 106 ALA A O 1
ATOM 860 N N . SER A 1 107 ? -0.986 3.436 -3.48 1 74.44 107 SER A N 1
ATOM 861 C CA . SER A 1 107 ? -1.997 2.426 -3.178 1 74.44 107 SER A CA 1
ATOM 862 C C . SER A 1 107 ? -3.404 2.984 -3.355 1 74.44 107 SER A C 1
ATOM 864 O O . SER A 1 107 ? -4.348 2.232 -3.605 1 74.44 107 SER A O 1
ATOM 866 N N . THR A 1 108 ? -3.615 4.32 -3.193 1 73 108 THR A N 1
ATOM 867 C CA . THR A 1 108 ? -4.926 4.922 -3.41 1 73 108 THR A CA 1
ATOM 868 C C . THR A 1 108 ? -4.859 5.988 -4.496 1 73 108 THR A C 1
ATOM 870 O O . THR A 1 108 ? -3.934 6.801 -4.52 1 73 108 THR A O 1
ATOM 873 N N . GLU A 1 109 ? -5.805 5.945 -5.266 1 75.94 109 GLU A N 1
ATOM 874 C CA . GLU A 1 109 ? -5.848 6.879 -6.391 1 75.94 109 GLU A CA 1
ATOM 875 C C . GLU A 1 109 ? -5.852 8.328 -5.906 1 75.94 109 GLU A C 1
ATOM 877 O O . GLU A 1 109 ? -5.168 9.18 -6.48 1 75.94 109 GLU A O 1
ATOM 882 N N . ALA A 1 110 ? -6.594 8.586 -4.867 1 76.44 110 ALA A N 1
ATOM 883 C CA . ALA A 1 110 ? -6.727 9.945 -4.344 1 76.44 110 ALA A CA 1
ATOM 884 C C . ALA A 1 110 ? -5.371 10.492 -3.902 1 76.44 110 ALA A C 1
ATOM 886 O O . ALA A 1 110 ? -5.082 11.68 -4.109 1 76.44 110 ALA A O 1
ATOM 887 N N . VAL A 1 111 ? -4.555 9.656 -3.354 1 83.44 111 VAL A N 1
ATOM 888 C CA . VAL A 1 111 ? -3.24 10.078 -2.877 1 83.44 111 VAL A CA 1
ATOM 889 C C . VAL A 1 111 ? -2.258 10.125 -4.047 1 83.44 111 VAL A C 1
ATOM 891 O O . VAL A 1 111 ? -1.467 11.07 -4.156 1 83.44 111 VAL A O 1
ATOM 894 N N . ALA A 1 112 ? -2.355 9.172 -4.895 1 86.19 112 ALA A N 1
ATOM 895 C CA . ALA A 1 112 ? -1.447 9.086 -6.035 1 86.19 112 ALA A CA 1
ATOM 896 C C . ALA A 1 112 ? -1.571 10.312 -6.934 1 86.19 112 ALA A C 1
ATOM 898 O O . ALA A 1 112 ? -0.568 10.828 -7.434 1 86.19 112 ALA A O 1
ATOM 899 N N . GLU A 1 113 ? -2.709 10.781 -7.074 1 84.19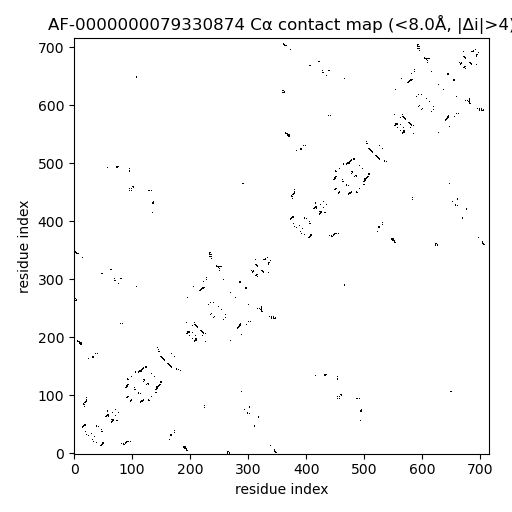 113 GLU A N 1
ATOM 900 C CA . GLU A 1 113 ? -2.979 11.883 -7.992 1 84.19 113 GLU A CA 1
ATOM 901 C C . GLU A 1 113 ? -2.348 13.18 -7.5 1 84.19 113 GLU A C 1
ATOM 903 O O . GLU A 1 113 ? -2.006 14.055 -8.297 1 84.19 113 GLU A O 1
ATOM 908 N N . LYS A 1 114 ? -2.203 13.273 -6.238 1 88.31 114 LYS A N 1
ATOM 909 C CA . LYS A 1 114 ? -1.652 14.523 -5.711 1 88.31 114 LYS A CA 1
ATOM 910 C C . LYS A 1 114 ? -0.197 14.344 -5.289 1 88.31 114 LYS A C 1
ATOM 912 O O . LYS A 1 114 ? 0.357 15.188 -4.582 1 88.31 114 LYS A O 1
ATOM 917 N N . THR A 1 115 ? 0.403 13.242 -5.605 1 91.69 115 THR A N 1
ATOM 918 C CA . THR A 1 115 ? 1.791 12.977 -5.246 1 91.69 115 THR A CA 1
ATOM 919 C C . THR A 1 115 ? 2.715 13.234 -6.43 1 91.69 115 THR A C 1
ATOM 921 O O . THR A 1 115 ? 2.455 12.773 -7.543 1 91.69 115 THR A O 1
ATOM 924 N N . PHE A 1 116 ? 3.742 14.008 -6.18 1 92.62 116 PHE A N 1
ATOM 925 C CA . PHE A 1 116 ? 4.781 14.32 -7.156 1 92.62 116 PHE A CA 1
ATOM 926 C C . PHE A 1 116 ? 6.109 13.695 -6.746 1 92.62 116 PHE A C 1
ATOM 928 O O . PHE A 1 116 ? 6.641 14 -5.676 1 92.62 116 PHE A O 1
ATOM 935 N N . VAL A 1 117 ? 6.641 12.898 -7.617 1 93.62 117 VAL A N 1
ATOM 936 C CA . VAL A 1 117 ? 7.895 12.211 -7.312 1 93.62 117 VAL A CA 1
ATOM 937 C C . VAL A 1 117 ? 9.039 12.859 -8.086 1 93.62 117 VAL A C 1
ATOM 939 O O . VAL A 1 117 ? 9.016 12.906 -9.32 1 93.62 117 VAL A O 1
ATOM 942 N N . LEU A 1 118 ? 10.008 13.43 -7.41 1 93.88 118 LEU A N 1
ATOM 943 C CA . LEU A 1 118 ? 11.227 13.977 -7.992 1 93.88 118 LEU A CA 1
ATOM 944 C C . LEU A 1 118 ? 12.359 12.961 -7.949 1 93.88 118 LEU A C 1
ATOM 946 O O . LEU A 1 118 ? 12.703 12.453 -6.879 1 93.88 118 LEU A O 1
ATOM 950 N N . VAL A 1 119 ? 12.898 12.656 -9.039 1 91.69 119 VAL A N 1
ATOM 951 C CA . VAL A 1 119 ? 13.961 11.664 -9.148 1 91.69 119 VAL A CA 1
ATOM 952 C C . VAL A 1 119 ? 15.188 12.289 -9.805 1 91.69 119 VAL A C 1
ATOM 954 O O . VAL A 1 119 ? 15.078 12.914 -10.867 1 91.69 119 VAL A O 1
ATOM 957 N N . PRO A 1 120 ? 16.344 12.125 -9.172 1 90.31 120 PRO A N 1
ATOM 958 C CA . PRO A 1 120 ? 17.547 12.594 -9.883 1 90.31 120 PRO A CA 1
ATOM 959 C C . PRO A 1 120 ? 17.812 11.805 -11.156 1 90.31 120 PRO A C 1
ATOM 961 O O . PRO A 1 120 ? 17.578 10.594 -11.203 1 90.31 120 PRO A O 1
ATOM 964 N N . ASP A 1 121 ? 18.234 12.5 -12.102 1 88.44 121 ASP A N 1
ATOM 965 C CA . ASP A 1 121 ? 18.562 11.797 -13.336 1 88.44 121 ASP A CA 1
ATOM 966 C C . ASP A 1 121 ? 19.719 10.812 -13.117 1 88.44 121 ASP A C 1
ATOM 968 O O . ASP A 1 121 ? 20.641 11.094 -12.352 1 88.44 121 ASP A O 1
ATOM 972 N N . LYS A 1 122 ? 19.719 9.719 -13.812 1 81.44 122 LYS A N 1
ATOM 973 C CA . LYS A 1 122 ? 20.609 8.586 -13.594 1 81.44 122 LYS A CA 1
ATOM 974 C C . LYS A 1 122 ? 22.047 8.961 -13.938 1 81.44 122 LYS A C 1
ATOM 976 O O . LYS A 1 122 ? 22.984 8.516 -13.266 1 81.44 122 LYS A O 1
ATOM 981 N N . GLU A 1 123 ? 22.25 9.664 -14.938 1 78.94 123 GLU A N 1
ATOM 982 C CA . GLU A 1 123 ? 23.594 9.992 -15.43 1 78.94 123 GLU A CA 1
ATOM 983 C C . GLU A 1 123 ? 24.359 10.836 -14.414 1 78.94 123 GLU A C 1
ATOM 985 O O . GLU A 1 123 ? 25.469 10.484 -14.039 1 78.94 123 GLU A O 1
ATOM 990 N N . ASN A 1 124 ? 23.75 11.836 -13.898 1 74.75 124 ASN A N 1
ATOM 991 C CA . ASN A 1 124 ? 24.422 12.758 -12.984 1 74.75 124 ASN A CA 1
ATOM 992 C C . ASN A 1 124 ? 24.406 12.227 -11.555 1 74.75 124 ASN A C 1
ATOM 994 O O . ASN A 1 124 ? 25.328 12.492 -10.781 1 74.75 124 ASN A O 1
ATOM 998 N N . ALA A 1 125 ? 23.438 11.453 -11.195 1 74.38 125 ALA A N 1
ATOM 999 C CA . ALA A 1 125 ? 23.359 10.883 -9.859 1 74.38 125 ALA A CA 1
ATOM 1000 C C . ALA A 1 125 ? 24.219 9.625 -9.742 1 74.38 125 ALA A C 1
ATOM 1002 O O . ALA A 1 125 ? 24.469 9.141 -8.641 1 74.38 125 ALA A O 1
ATOM 1003 N N . GLU A 1 126 ? 24.609 9.094 -10.914 1 69.5 126 GLU A N 1
ATOM 1004 C CA . GLU A 1 126 ? 25.422 7.891 -11.023 1 69.5 126 GLU A CA 1
ATOM 1005 C C . GLU A 1 126 ? 24.703 6.684 -10.43 1 69.5 126 GLU A C 1
ATOM 1007 O O . GLU A 1 126 ? 25.344 5.754 -9.938 1 69.5 126 GLU A O 1
ATOM 1012 N N . THR A 1 127 ? 23.484 6.762 -10.188 1 73.31 127 THR A N 1
ATOM 1013 C CA . THR A 1 127 ? 22.656 5.695 -9.648 1 73.31 127 THR A CA 1
ATOM 1014 C C . THR A 1 127 ? 21.25 5.762 -10.25 1 73.31 127 THR A C 1
ATOM 1016 O O . THR A 1 127 ? 20.688 6.848 -10.383 1 73.31 127 THR A O 1
ATOM 1019 N N . ASN A 1 128 ? 20.781 4.637 -10.68 1 78 128 ASN A N 1
ATOM 1020 C CA . ASN A 1 128 ? 19.391 4.57 -11.125 1 78 128 ASN A CA 1
ATOM 1021 C C . ASN A 1 128 ? 18.438 4.262 -9.969 1 78 128 ASN A C 1
ATOM 1023 O O . ASN A 1 128 ? 18.125 3.1 -9.711 1 78 128 ASN A O 1
ATOM 1027 N N . HIS A 1 129 ? 17.953 5.336 -9.477 1 77.75 129 HIS A N 1
ATOM 1028 C CA . HIS A 1 129 ? 17.141 5.207 -8.273 1 77.75 129 HIS A CA 1
ATOM 1029 C C . HIS A 1 129 ? 15.766 4.652 -8.594 1 77.75 129 HIS A C 1
ATOM 1031 O O . HIS A 1 129 ? 15.109 4.066 -7.727 1 77.75 129 HIS A O 1
ATOM 1037 N N . PHE A 1 130 ? 15.328 4.945 -9.727 1 77.81 130 PHE A N 1
ATOM 1038 C CA . PHE A 1 130 ? 13.984 4.543 -10.125 1 77.81 130 PHE A CA 1
ATOM 1039 C C . PHE A 1 130 ? 14.039 3.453 -11.188 1 77.81 130 PHE A C 1
ATOM 1041 O O . PHE A 1 130 ? 13.93 3.736 -12.383 1 77.81 130 PHE A O 1
ATOM 1048 N N . SER A 1 131 ? 14.273 2.234 -10.758 1 75.19 131 SER A N 1
ATOM 1049 C CA . SER A 1 131 ? 14.461 1.126 -11.695 1 75.19 131 SER A CA 1
ATOM 1050 C C . SER A 1 131 ? 13.695 -0.112 -11.242 1 75.19 131 SER A C 1
ATOM 1052 O O . SER A 1 131 ? 13.102 -0.12 -10.156 1 75.19 131 SER A O 1
ATOM 1054 N N . GLY A 1 132 ? 13.641 -1.035 -12.227 1 78.19 132 GLY A N 1
ATOM 1055 C CA . GLY A 1 132 ? 13.07 -2.33 -11.883 1 78.19 132 GLY A CA 1
ATOM 1056 C C . GLY A 1 132 ? 11.609 -2.254 -11.5 1 78.19 132 GLY A C 1
ATOM 1057 O O . GLY A 1 132 ? 10.797 -1.672 -12.227 1 78.19 132 GLY A O 1
ATOM 1058 N N . PHE A 1 133 ? 11.336 -2.789 -10.367 1 79 133 PHE A N 1
ATOM 1059 C CA . PHE A 1 133 ? 9.961 -2.879 -9.875 1 79 133 PHE A CA 1
ATOM 1060 C C . PHE A 1 133 ? 9.383 -1.492 -9.625 1 79 133 PHE A C 1
ATOM 1062 O O . PHE A 1 133 ? 8.203 -1.248 -9.883 1 79 133 PHE A O 1
ATOM 1069 N N . LEU A 1 134 ? 10.188 -0.658 -9.164 1 83.25 134 LEU A N 1
ATOM 1070 C CA . LEU A 1 134 ? 9.703 0.681 -8.859 1 83.25 134 LEU A CA 1
ATOM 1071 C C . LEU A 1 134 ? 9.219 1.388 -10.117 1 83.25 134 LEU A C 1
ATOM 1073 O O . LEU A 1 134 ? 8.125 1.956 -10.141 1 83.25 134 LEU A O 1
ATOM 1077 N N . GLU A 1 135 ? 10.031 1.265 -11.094 1 83.25 135 GLU A N 1
ATOM 1078 C CA . GLU A 1 135 ? 9.688 1.922 -12.344 1 83.25 135 GLU A CA 1
ATOM 1079 C C . GLU A 1 135 ? 8.492 1.242 -13.008 1 83.25 135 GLU A C 1
ATOM 1081 O O . GLU A 1 135 ? 7.504 1.899 -13.352 1 83.25 135 GLU A O 1
ATOM 1086 N N . LEU A 1 136 ? 8.492 0.018 -13.086 1 81.81 136 LEU A N 1
ATOM 1087 C CA . LEU A 1 136 ? 7.492 -0.741 -13.828 1 81.81 136 LEU A CA 1
ATOM 1088 C C . LEU A 1 136 ? 6.188 -0.846 -13.047 1 81.81 136 LEU A C 1
ATOM 1090 O O . LEU A 1 136 ? 5.121 -1.038 -13.633 1 81.81 136 LEU A O 1
ATOM 1094 N N . GLY A 1 137 ? 6.297 -0.687 -11.812 1 81.31 137 GLY A N 1
ATOM 1095 C CA . GLY A 1 137 ? 5.129 -0.839 -10.969 1 81.31 137 GLY A CA 1
ATOM 1096 C C . GLY A 1 137 ? 4.418 0.472 -10.688 1 81.31 137 GLY A C 1
ATOM 1097 O O . GLY A 1 137 ? 3.203 0.495 -10.477 1 81.31 137 GLY A O 1
ATOM 1098 N N . TYR A 1 138 ? 5.219 1.538 -10.789 1 81.62 138 TYR A N 1
ATOM 1099 C CA . TYR A 1 138 ? 4.602 2.73 -10.219 1 81.62 138 TYR A CA 1
ATOM 1100 C C . TYR A 1 138 ? 4.656 3.895 -11.203 1 81.62 138 TYR A C 1
ATOM 1102 O O . TYR A 1 138 ? 4.035 4.934 -10.977 1 81.62 138 TYR A O 1
ATOM 1110 N N . LYS A 1 139 ? 5.332 3.709 -12.258 1 76 139 LYS A N 1
ATOM 1111 C CA . LYS A 1 139 ? 5.41 4.805 -13.219 1 76 139 LYS A CA 1
ATOM 1112 C C . LYS A 1 139 ? 4.023 5.195 -13.719 1 76 139 LYS A C 1
ATOM 1114 O O . LYS A 1 139 ? 3.703 6.383 -13.812 1 76 139 LYS A O 1
ATOM 1119 N N . SER A 1 140 ? 3.209 4.207 -13.93 1 75.62 140 SER A N 1
ATOM 1120 C CA . SER A 1 140 ? 1.871 4.496 -14.438 1 75.62 140 SER A CA 1
ATOM 1121 C C . SER A 1 140 ? 0.923 4.887 -13.312 1 75.62 140 SER A C 1
ATOM 1123 O O . SER A 1 140 ? -0.087 5.555 -13.547 1 75.62 140 SER A O 1
ATOM 1125 N N . LEU A 1 141 ? 1.267 4.496 -12.164 1 77.38 141 LEU A N 1
ATOM 1126 C CA . LEU A 1 141 ? 0.395 4.758 -11.023 1 77.38 141 LEU A CA 1
ATOM 1127 C C . LEU A 1 141 ? 0.695 6.121 -10.406 1 77.38 141 LEU A C 1
ATOM 1129 O O . LEU A 1 141 ? -0.135 6.676 -9.688 1 77.38 141 LEU A O 1
ATOM 1133 N N . MET A 1 142 ? 1.925 6.496 -10.633 1 78.56 142 MET A N 1
ATOM 1134 C CA . MET A 1 142 ? 2.324 7.82 -10.172 1 78.56 142 MET A CA 1
ATOM 1135 C C . MET A 1 142 ? 2.541 8.766 -11.344 1 78.56 142 MET A C 1
ATOM 1137 O O . MET A 1 142 ? 3.67 8.938 -11.812 1 78.56 142 MET A O 1
ATOM 1141 N N . PRO A 1 143 ? 1.521 9.312 -11.805 1 66 143 PRO A N 1
ATOM 1142 C CA . PRO A 1 143 ? 1.572 10.047 -13.07 1 66 143 PRO A CA 1
ATOM 1143 C C . PRO A 1 143 ? 2.496 11.258 -13.008 1 66 143 PRO A C 1
ATOM 1145 O O . PRO A 1 143 ? 2.947 11.75 -14.047 1 66 143 PRO A O 1
ATOM 1148 N N . ARG A 1 144 ? 2.832 11.672 -11.898 1 82.44 144 ARG A N 1
ATOM 1149 C CA . ARG A 1 144 ? 3.619 12.891 -11.789 1 82.44 144 ARG A CA 1
ATOM 1150 C C . ARG A 1 144 ? 5.035 12.594 -11.305 1 82.44 144 ARG A C 1
ATOM 1152 O O . ARG A 1 144 ? 5.332 12.719 -10.117 1 82.44 144 ARG A O 1
ATOM 1159 N N . HIS A 1 145 ? 5.766 12.156 -12.203 1 84.56 145 HIS A N 1
ATOM 1160 C CA . HIS A 1 145 ? 7.176 11.867 -11.984 1 84.56 145 HIS A CA 1
ATOM 1161 C C . HIS A 1 145 ? 8.07 12.859 -12.719 1 84.56 145 HIS A C 1
ATOM 1163 O O . HIS A 1 145 ? 7.918 13.047 -13.93 1 84.56 145 HIS A O 1
ATOM 1169 N N . ILE A 1 146 ? 8.977 13.57 -12.023 1 88.44 146 ILE A N 1
ATOM 1170 C CA . ILE A 1 146 ? 9.836 14.617 -12.578 1 88.44 146 ILE A CA 1
ATOM 1171 C C . ILE A 1 146 ? 11.297 14.25 -12.359 1 88.44 146 ILE A C 1
ATOM 1173 O O . ILE A 1 146 ? 11.703 13.922 -11.234 1 88.44 146 ILE A O 1
ATOM 1177 N N . THR A 1 147 ? 12.047 14.234 -13.391 1 89.25 147 THR A N 1
ATOM 1178 C CA . THR A 1 147 ? 13.484 14.039 -13.281 1 89.25 147 THR A CA 1
ATOM 1179 C C . THR A 1 147 ? 14.203 15.383 -13.148 1 89.25 147 THR A C 1
ATOM 1181 O O . THR A 1 147 ? 13.852 16.344 -13.828 1 89.25 147 THR A O 1
ATOM 1184 N N . PHE A 1 148 ? 15.188 15.477 -12.305 1 91.31 148 PHE A N 1
ATOM 1185 C CA . PHE A 1 148 ? 15.977 16.688 -12.148 1 91.31 148 PHE A CA 1
ATOM 1186 C C . PHE A 1 148 ? 17.469 16.375 -12.18 1 91.31 148 PHE A C 1
ATOM 1188 O O . PHE A 1 148 ? 17.875 15.219 -11.984 1 91.31 148 PHE A O 1
ATOM 1195 N N . THR A 1 149 ? 18.297 17.359 -12.469 1 89.75 149 THR A N 1
ATOM 1196 C CA . THR A 1 149 ? 19.734 17.219 -12.5 1 89.75 149 THR A CA 1
ATOM 1197 C C . THR A 1 149 ? 20.359 17.609 -11.164 1 89.75 149 THR A C 1
ATOM 1199 O O . THR A 1 149 ? 20.359 18.797 -10.805 1 89.75 149 THR A O 1
ATOM 1202 N N . PRO A 1 150 ? 20.891 16.641 -10.492 1 88.19 150 PRO A N 1
ATOM 1203 C CA . PRO A 1 150 ? 21.484 16.953 -9.188 1 88.19 150 PRO A CA 1
ATOM 1204 C C . PRO A 1 150 ? 22.969 17.328 -9.289 1 88.19 150 PRO A C 1
ATOM 1206 O O . PRO A 1 150 ? 23.594 17.125 -10.328 1 88.19 150 PRO A O 1
ATOM 1209 N N . VAL A 1 151 ? 23.453 18 -8.297 1 87.31 151 VAL A N 1
ATOM 1210 C CA . VAL A 1 151 ? 24.891 18.047 -8 1 87.31 151 VAL A CA 1
ATOM 1211 C C . VAL A 1 151 ? 25.234 16.938 -7 1 87.31 151 VAL A C 1
ATOM 1213 O O . VAL A 1 151 ? 24.422 16.594 -6.141 1 87.31 151 VAL A O 1
ATOM 1216 N N . ILE A 1 152 ? 26.422 16.328 -7.195 1 85.44 152 ILE A N 1
ATOM 1217 C CA . ILE A 1 152 ? 26.703 15.188 -6.332 1 85.44 152 ILE A CA 1
ATOM 1218 C C . ILE A 1 152 ? 27.953 15.484 -5.488 1 85.44 152 ILE A C 1
ATOM 1220 O O . ILE A 1 152 ? 28.797 16.297 -5.871 1 85.44 152 ILE A O 1
ATOM 1224 N N . GLU A 1 153 ? 27.891 14.945 -4.312 1 81.75 153 GLU A N 1
ATOM 1225 C CA . GLU A 1 153 ? 29.047 14.898 -3.418 1 81.75 153 GLU A CA 1
ATOM 1226 C C . GLU A 1 153 ? 29.297 13.477 -2.92 1 81.75 153 GLU A C 1
ATOM 1228 O O . GLU A 1 153 ? 28.359 12.773 -2.523 1 81.75 153 GLU A O 1
ATOM 1233 N N . LYS A 1 154 ? 30.547 13.055 -3.105 1 77.5 154 LYS A N 1
ATOM 1234 C CA . LYS A 1 154 ? 30.922 11.719 -2.65 1 77.5 154 LYS A CA 1
ATOM 1235 C C . LYS A 1 154 ? 31.422 11.75 -1.209 1 77.5 154 LYS A C 1
ATOM 1237 O O . LYS A 1 154 ? 32.25 12.586 -0.855 1 77.5 154 LYS A O 1
ATOM 1242 N N . HIS A 1 155 ? 30.734 11 -0.381 1 71.12 155 HIS A N 1
ATOM 1243 C CA . HIS A 1 155 ? 31.125 10.891 1.021 1 71.12 155 HIS A CA 1
ATOM 1244 C C . HIS A 1 155 ? 31.688 9.508 1.33 1 71.12 155 HIS A C 1
ATOM 1246 O O . HIS A 1 155 ? 31.016 8.5 1.109 1 71.12 155 HIS A O 1
ATOM 1252 N N . ILE A 1 156 ? 32.875 9.508 1.698 1 64.81 156 ILE A N 1
ATOM 1253 C CA . ILE A 1 156 ? 33.531 8.242 2.051 1 64.81 156 ILE A CA 1
ATOM 1254 C C . ILE A 1 156 ? 33.062 7.805 3.438 1 64.81 156 ILE A C 1
ATOM 1256 O O . ILE A 1 156 ? 33.344 8.477 4.434 1 64.81 156 ILE A O 1
ATOM 1260 N N . VAL A 1 157 ? 32.188 6.859 3.598 1 62.81 157 VAL A N 1
ATOM 1261 C CA . VAL A 1 157 ? 31.688 6.34 4.867 1 62.81 157 VAL A CA 1
ATOM 1262 C C . VAL A 1 157 ? 32.75 5.453 5.512 1 62.81 157 VAL A C 1
ATOM 1264 O O . VAL A 1 157 ? 33.094 5.621 6.688 1 62.81 157 VAL A O 1
ATOM 1267 N N . ASN A 1 158 ? 33.25 4.551 4.719 1 61.25 158 ASN A N 1
ATOM 1268 C CA . ASN A 1 158 ? 34.406 3.719 5.086 1 61.25 158 ASN A CA 1
ATOM 1269 C C . ASN A 1 158 ? 35.188 3.297 3.861 1 61.25 158 ASN A C 1
ATOM 1271 O O . ASN A 1 158 ? 34.969 3.775 2.754 1 61.25 158 ASN A O 1
ATOM 1275 N N . GLU A 1 159 ? 36.344 2.65 4.145 1 57.44 159 GLU A N 1
ATOM 1276 C CA . GLU A 1 159 ? 37.281 2.279 3.092 1 57.44 159 GLU A CA 1
ATOM 1277 C C . GLU A 1 159 ? 36.562 1.585 1.934 1 57.44 159 GLU A C 1
ATOM 1279 O O . GLU A 1 159 ? 37 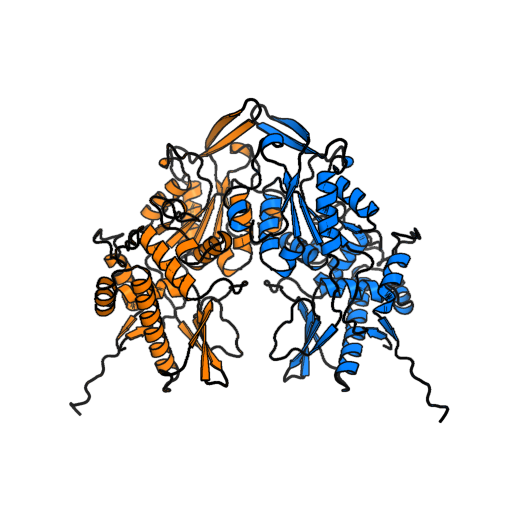1.706 0.779 1 57.44 159 GLU A O 1
ATOM 1284 N N . SER A 1 160 ? 35.406 1.027 2.18 1 55.53 160 SER A N 1
ATOM 1285 C CA . SER A 1 160 ? 34.812 0.183 1.157 1 55.53 160 SER A CA 1
ATOM 1286 C C . SER A 1 160 ? 33.469 0.752 0.693 1 55.53 160 SER A C 1
ATOM 1288 O O . SER A 1 160 ? 32.844 0.216 -0.225 1 55.53 160 SER A O 1
ATOM 1290 N N . LYS A 1 161 ? 33.188 1.88 1.367 1 62.94 161 LYS A N 1
ATOM 1291 C CA . LYS A 1 161 ? 31.844 2.373 1.059 1 62.94 161 LYS A CA 1
ATOM 1292 C C . LYS A 1 161 ? 31.859 3.877 0.798 1 62.94 161 LYS A C 1
ATOM 1294 O O . LYS A 1 161 ? 32.344 4.652 1.631 1 62.94 161 LYS A O 1
ATOM 1299 N N . VAL A 1 162 ? 31.516 4.207 -0.427 1 64.38 162 VAL A N 1
ATOM 1300 C CA . VAL A 1 162 ? 31.328 5.605 -0.799 1 64.38 162 VAL A CA 1
ATOM 1301 C C . VAL A 1 162 ? 29.844 5.883 -1.023 1 64.38 162 VAL A C 1
ATOM 1303 O O . VAL A 1 162 ? 29.172 5.145 -1.752 1 64.38 162 VAL A O 1
ATOM 1306 N N . GLU A 1 163 ? 29.344 6.871 -0.222 1 70.62 163 GLU A N 1
ATOM 1307 C CA . GLU A 1 163 ? 27.969 7.285 -0.402 1 70.62 163 GLU A CA 1
ATOM 1308 C C . GLU A 1 163 ? 27.875 8.547 -1.259 1 70.62 163 GLU A C 1
ATOM 1310 O O . GLU A 1 163 ? 28.625 9.5 -1.055 1 70.62 163 GLU A O 1
ATOM 1315 N N . ILE A 1 164 ? 27.016 8.406 -2.244 1 75.88 164 ILE A N 1
ATOM 1316 C CA . ILE A 1 164 ? 26.797 9.57 -3.1 1 75.88 164 ILE A CA 1
ATOM 1317 C C . ILE A 1 164 ? 25.578 10.352 -2.605 1 75.88 164 ILE A C 1
ATOM 1319 O O . ILE A 1 164 ? 24.484 9.789 -2.48 1 75.88 164 ILE A O 1
ATOM 1323 N N . LYS A 1 165 ? 25.875 11.586 -2.293 1 81.69 165 LYS A N 1
ATOM 1324 C CA . LYS A 1 165 ? 24.797 12.477 -1.878 1 81.69 165 LYS A CA 1
ATOM 1325 C C . LYS A 1 165 ? 24.469 13.492 -2.971 1 81.69 165 LYS A C 1
ATOM 1327 O O . LYS A 1 165 ? 25.375 14 -3.637 1 81.69 165 LYS A O 1
ATOM 1332 N N . THR A 1 166 ? 23.219 13.695 -3.146 1 86.88 166 THR A N 1
ATOM 1333 C CA . THR A 1 166 ? 22.812 14.641 -4.184 1 86.88 166 THR A CA 1
ATOM 1334 C C . THR A 1 166 ? 22.25 15.914 -3.568 1 86.88 166 THR A C 1
ATOM 1336 O O . THR A 1 166 ? 21.688 15.883 -2.473 1 86.88 166 THR A O 1
ATOM 1339 N N . PHE A 1 167 ? 22.422 17.047 -4.328 1 88.56 167 PHE A N 1
ATOM 1340 C CA . PHE A 1 167 ? 21.938 18.359 -3.914 1 88.56 167 PHE A CA 1
ATOM 1341 C C . PHE A 1 167 ? 21.422 19.141 -5.109 1 88.56 167 PHE A C 1
ATOM 1343 O O . PHE A 1 167 ? 21.719 18.812 -6.258 1 88.56 167 PHE A O 1
ATOM 1350 N N . PHE A 1 168 ? 20.609 20.109 -4.785 1 91.69 168 PHE A N 1
ATOM 1351 C CA . PHE A 1 168 ? 20.297 21.094 -5.82 1 91.69 168 PHE A CA 1
ATOM 1352 C C . PHE A 1 168 ? 21.438 22.078 -5.992 1 91.69 168 PHE A C 1
ATOM 1354 O O . PHE A 1 168 ? 22.031 22.531 -5.008 1 91.69 168 PHE A O 1
ATOM 1361 N N . LYS A 1 169 ? 21.734 22.375 -7.203 1 89.38 169 LYS A N 1
ATOM 1362 C CA . LYS A 1 169 ? 22.812 23.312 -7.477 1 89.38 169 LYS A CA 1
ATOM 1363 C C . LYS A 1 169 ? 22.562 24.656 -6.77 1 89.38 169 LYS A C 1
ATOM 1365 O O . LYS A 1 169 ? 21.5 25.25 -6.93 1 89.38 169 LYS A O 1
ATOM 1370 N N . ASN A 1 170 ? 23.484 25.125 -5.949 1 90 170 ASN A N 1
ATOM 1371 C CA . ASN A 1 170 ? 23.453 26.375 -5.211 1 90 170 ASN A CA 1
ATOM 1372 C C . ASN A 1 170 ? 22.234 26.453 -4.301 1 90 170 ASN A C 1
ATOM 1374 O O . ASN A 1 170 ? 21.703 27.547 -4.047 1 90 170 ASN A O 1
ATOM 1378 N N . ASN A 1 171 ? 21.656 25.297 -3.971 1 90.19 171 ASN A N 1
ATOM 1379 C CA . ASN A 1 171 ? 20.5 25.203 -3.104 1 90.19 171 ASN A CA 1
ATOM 1380 C C . ASN A 1 171 ? 19.328 26.016 -3.66 1 90.19 171 ASN A C 1
ATOM 1382 O O . ASN A 1 171 ? 18.672 26.766 -2.93 1 90.19 171 ASN A O 1
ATOM 1386 N N . LYS A 1 172 ? 19.172 25.875 -4.957 1 92.69 172 LYS A N 1
ATOM 1387 C CA . LYS A 1 172 ? 18.078 26.516 -5.664 1 92.69 172 LYS A CA 1
ATOM 1388 C C . LYS A 1 172 ? 17.406 25.562 -6.645 1 92.69 172 LYS A C 1
ATOM 1390 O O . LYS A 1 172 ? 18.062 24.641 -7.156 1 92.69 172 LYS A O 1
ATOM 1395 N N . ILE A 1 173 ? 16.188 25.812 -6.816 1 93.75 173 ILE A N 1
ATOM 1396 C CA . ILE A 1 173 ? 15.461 25.062 -7.836 1 93.75 173 ILE A CA 1
ATOM 1397 C C . ILE A 1 173 ? 15.797 25.609 -9.219 1 93.75 173 ILE A C 1
ATOM 1399 O O . 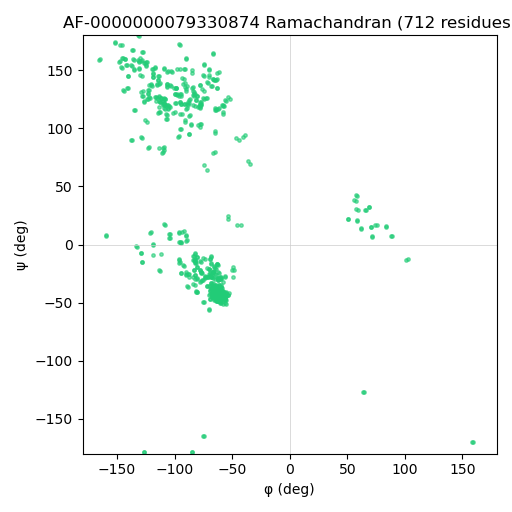ILE A 1 173 ? 15.625 26.797 -9.484 1 93.75 173 ILE A O 1
ATOM 1403 N N . GLY A 1 174 ? 16.297 24.797 -10.039 1 90.94 174 GLY A N 1
ATOM 1404 C CA . GLY A 1 174 ? 16.641 25.219 -11.383 1 90.94 174 GLY A CA 1
ATOM 1405 C C . GLY A 1 174 ? 15.438 25.578 -12.227 1 90.94 174 GLY A C 1
ATOM 1406 O O . GLY A 1 174 ? 14.32 25.141 -11.93 1 90.94 174 GLY A O 1
ATOM 1407 N N . LYS A 1 175 ? 15.617 26.25 -13.289 1 90.5 175 LYS A N 1
ATOM 1408 C CA . LYS A 1 175 ? 14.562 26.797 -14.133 1 90.5 175 LYS A CA 1
ATOM 1409 C C . LYS A 1 175 ? 13.664 25.703 -14.695 1 90.5 175 LYS A C 1
ATOM 1411 O O . LYS A 1 175 ? 12.438 25.828 -14.688 1 90.5 175 LYS A O 1
ATOM 1416 N N . ASN A 1 176 ? 14.281 24.672 -15.156 1 89.94 176 ASN A N 1
ATOM 1417 C CA . ASN A 1 176 ? 13.5 23.594 -15.742 1 89.94 176 ASN A CA 1
ATOM 1418 C C . ASN A 1 176 ? 12.633 22.891 -14.695 1 89.94 176 ASN A C 1
ATOM 1420 O O . ASN A 1 176 ? 11.461 22.594 -14.961 1 89.94 176 ASN A O 1
ATOM 1424 N N . LEU A 1 177 ? 13.203 22.656 -13.602 1 92.12 177 LEU A N 1
ATOM 1425 C CA . LEU A 1 177 ? 12.469 22 -12.516 1 92.12 177 LEU A CA 1
ATOM 1426 C C . LEU A 1 177 ? 11.383 22.922 -11.977 1 92.12 177 LEU A C 1
ATOM 1428 O O . LEU A 1 177 ? 10.297 22.469 -11.625 1 92.12 177 LEU A O 1
ATOM 1432 N N . GLU A 1 178 ? 11.648 24.172 -11.953 1 93.69 178 GLU A N 1
ATOM 1433 C CA . GLU A 1 178 ? 10.68 25.156 -11.5 1 93.69 178 GLU A CA 1
ATOM 1434 C C . GLU A 1 178 ? 9.398 25.094 -12.328 1 93.69 178 GLU A C 1
ATOM 1436 O O . GLU A 1 178 ? 8.297 25.078 -11.766 1 93.69 178 GLU A O 1
ATOM 1441 N N . LYS A 1 179 ? 9.578 25.031 -13.578 1 92.44 179 LYS A N 1
ATOM 1442 C CA . LYS A 1 179 ? 8.43 24.984 -14.477 1 92.44 179 LYS A CA 1
ATOM 1443 C C . LYS A 1 179 ? 7.57 23.75 -14.203 1 92.44 179 LYS A C 1
ATOM 1445 O O . LYS A 1 179 ? 6.34 23.844 -14.18 1 92.44 179 LYS A O 1
ATOM 1450 N N . LYS A 1 180 ? 8.211 22.719 -13.984 1 90.12 180 LYS A N 1
ATOM 1451 C CA . LYS A 1 180 ? 7.496 21.469 -13.75 1 90.12 180 LYS A CA 1
ATOM 1452 C C . LYS A 1 180 ? 6.77 21.5 -12.414 1 90.12 180 LYS A C 1
ATOM 1454 O O . LYS A 1 180 ? 5.633 21.031 -12.312 1 90.12 180 LYS A O 1
ATOM 1459 N N . ILE A 1 181 ? 7.418 22.016 -11.398 1 91.56 181 ILE A N 1
ATOM 1460 C CA . ILE A 1 181 ? 6.816 22.125 -10.078 1 91.56 181 ILE A CA 1
ATOM 1461 C C . ILE A 1 181 ? 5.633 23.078 -10.125 1 91.56 181 ILE A C 1
ATOM 1463 O O . ILE A 1 181 ? 4.574 22.797 -9.562 1 91.56 181 ILE A O 1
ATOM 1467 N N . ASP A 1 182 ? 5.828 24.156 -10.844 1 91.44 182 ASP A N 1
ATOM 1468 C CA . ASP A 1 182 ? 4.758 25.141 -10.984 1 91.44 182 ASP A CA 1
ATOM 1469 C C . ASP A 1 182 ? 3.537 24.531 -11.664 1 91.44 182 ASP A C 1
ATOM 1471 O O . ASP A 1 182 ? 2.4 24.812 -11.281 1 91.44 182 ASP A O 1
ATOM 1475 N N . ASP A 1 183 ? 3.816 23.719 -12.633 1 86.5 183 ASP A N 1
ATOM 1476 C CA . ASP A 1 183 ? 2.723 23.031 -13.305 1 86.5 183 ASP A CA 1
ATOM 1477 C C . ASP A 1 183 ? 1.958 22.141 -12.336 1 86.5 183 ASP A C 1
ATOM 1479 O O . ASP A 1 183 ? 0.729 22.047 -12.398 1 86.5 183 ASP A O 1
ATOM 1483 N N . CYS A 1 184 ? 2.662 21.5 -11.5 1 81.69 184 CYS A N 1
ATOM 1484 C CA . CYS A 1 184 ? 2.07 20.625 -10.492 1 81.69 184 CYS A CA 1
ATOM 1485 C C . CYS A 1 184 ? 1.209 21.422 -9.516 1 81.69 184 CYS A C 1
ATOM 1487 O O . CYS A 1 184 ? 0.089 21.016 -9.203 1 81.69 184 CYS A O 1
ATOM 1489 N N . ILE A 1 185 ? 1.71 22.531 -9.055 1 83.94 185 ILE A N 1
ATOM 1490 C CA . ILE A 1 185 ? 1.051 23.344 -8.047 1 83.94 185 ILE A CA 1
ATOM 1491 C C . ILE A 1 185 ? -0.199 24 -8.648 1 83.94 185 ILE A C 1
ATOM 1493 O O . ILE A 1 185 ? -1.234 24.078 -7.98 1 83.94 185 ILE A O 1
ATOM 1497 N N . ASN A 1 186 ? -0.022 24.328 -9.859 1 79.5 186 ASN A N 1
ATOM 1498 C CA . ASN A 1 186 ? -1.133 25 -10.516 1 79.5 186 ASN A CA 1
ATOM 1499 C C . ASN A 1 186 ? -2.268 24.031 -10.836 1 79.5 186 ASN A C 1
ATOM 1501 O O . ASN A 1 186 ? -3.434 24.438 -10.875 1 79.5 186 ASN A O 1
ATOM 1505 N N . ASN A 1 187 ? -1.897 22.797 -11.023 1 69.62 187 ASN A N 1
ATOM 1506 C CA . ASN A 1 187 ? -2.906 21.797 -11.336 1 69.62 187 ASN A CA 1
ATOM 1507 C C . ASN A 1 187 ? -3.471 21.156 -10.078 1 69.62 187 ASN A C 1
ATOM 1509 O O . ASN A 1 187 ? -4.508 20.5 -10.117 1 69.62 187 ASN A O 1
ATOM 1513 N N . ALA A 1 188 ? -2.668 21.172 -9.102 1 59.69 188 ALA A N 1
ATOM 1514 C CA . ALA A 1 188 ? -3.133 20.641 -7.828 1 59.69 188 ALA A CA 1
ATOM 1515 C C . ALA A 1 188 ? -4.344 21.406 -7.312 1 59.69 188 ALA A C 1
ATOM 1517 O O . ALA A 1 188 ? -5.203 20.844 -6.633 1 59.69 188 ALA A O 1
ATOM 1518 N N . TYR A 1 189 ? -4.27 22.672 -7.75 1 60.28 189 TYR A N 1
ATOM 1519 C CA . TYR A 1 189 ? -5.348 23.531 -7.273 1 60.28 189 TYR A CA 1
ATOM 1520 C C . TYR A 1 189 ? -6.652 23.219 -7.996 1 60.28 189 TYR A C 1
ATOM 1522 O O . TYR A 1 189 ? -6.949 23.812 -9.039 1 60.28 189 TYR A O 1
ATOM 1530 N N . ARG A 1 190 ? -7.055 22.047 -7.641 1 64.94 190 ARG A N 1
ATOM 1531 C CA . ARG A 1 190 ? -8.383 21.688 -8.141 1 64.94 190 ARG A CA 1
ATOM 1532 C C . ARG A 1 190 ? -9.461 22.141 -7.164 1 64.94 190 ARG A C 1
ATOM 1534 O O . ARG A 1 190 ? -9.219 22.234 -5.961 1 64.94 190 ARG A O 1
ATOM 1541 N N . PHE A 1 191 ? -10.391 22.641 -7.668 1 79 191 PHE A N 1
ATOM 1542 C CA . PHE A 1 191 ? -11.586 22.969 -6.891 1 79 191 PHE A CA 1
ATOM 1543 C C . PHE A 1 191 ? -12.07 21.75 -6.113 1 79 191 PHE A C 1
ATOM 1545 O O . PHE A 1 191 ? -12.031 20.625 -6.621 1 79 191 PHE A O 1
ATOM 1552 N N . LYS A 1 192 ? -12.156 22.062 -4.82 1 86.31 192 LYS A N 1
ATOM 1553 C CA . LYS A 1 192 ? -12.695 21.016 -3.959 1 86.31 192 LYS A CA 1
ATOM 1554 C C . LYS A 1 192 ? -14.195 21.203 -3.738 1 86.31 192 LYS A C 1
ATOM 1556 O O . LYS A 1 192 ? -14.711 22.312 -3.891 1 86.31 192 LYS A O 1
ATOM 1561 N N . VAL A 1 193 ? -14.789 20.172 -3.533 1 88.25 193 VAL A N 1
ATOM 1562 C CA . VAL A 1 193 ? -16.203 20.203 -3.162 1 88.25 193 VAL A CA 1
ATOM 1563 C C . VAL A 1 193 ? -16.344 20 -1.654 1 88.25 193 VAL A C 1
ATOM 1565 O O . VAL A 1 193 ? -15.922 18.984 -1.114 1 88.25 193 VAL A O 1
ATOM 1568 N N . LEU A 1 194 ? -16.797 21.047 -1.007 1 93.06 194 LEU A N 1
ATOM 1569 C CA . LEU A 1 194 ? -17.094 20.953 0.419 1 93.06 194 LEU A CA 1
ATOM 1570 C C . LEU A 1 194 ? -18.578 20.688 0.655 1 93.06 194 LEU A C 1
ATOM 1572 O O . LEU A 1 194 ? -19.375 21.625 0.765 1 93.06 194 LEU A O 1
ATOM 1576 N N . ASN A 1 195 ? -18.844 19.422 0.759 1 90.56 195 ASN A N 1
ATOM 1577 C CA . ASN A 1 195 ? -20.234 19.031 0.951 1 90.56 195 ASN A CA 1
ATOM 1578 C C . ASN A 1 195 ? -20.359 17.875 1.949 1 90.56 195 ASN A C 1
ATOM 1580 O O . ASN A 1 195 ? -19.453 17.062 2.088 1 90.56 195 ASN A O 1
ATOM 1584 N N . ILE A 1 196 ? -21.359 17.969 2.621 1 91 196 ILE A N 1
ATOM 1585 C CA . ILE A 1 196 ? -21.797 16.875 3.488 1 91 196 ILE A CA 1
ATOM 1586 C C . ILE A 1 196 ? -23.016 16.188 2.887 1 91 196 ILE A C 1
ATOM 1588 O O . ILE A 1 196 ? -24.094 16.766 2.832 1 91 196 ILE A O 1
ATOM 1592 N N . LYS A 1 197 ? -22.781 14.961 2.467 1 88.5 197 LYS A N 1
ATOM 1593 C CA . LYS A 1 197 ? -23.812 14.32 1.664 1 88.5 197 LYS A CA 1
ATOM 1594 C C . LYS A 1 197 ? -24.344 13.062 2.354 1 88.5 197 LYS A C 1
ATOM 1596 O O . LYS A 1 197 ? -23.578 12.312 2.963 1 88.5 197 LYS A O 1
ATOM 1601 N N . LYS A 1 198 ? -25.609 12.898 2.143 1 87.31 198 LYS A N 1
ATOM 1602 C CA . LYS A 1 198 ? -26.203 11.656 2.604 1 87.31 198 LYS A CA 1
ATOM 1603 C C . LYS A 1 198 ? -25.891 10.5 1.659 1 87.31 198 LYS A C 1
ATOM 1605 O O . LYS A 1 198 ? -26.031 10.633 0.442 1 87.31 198 LYS A O 1
ATOM 1610 N N . SER A 1 199 ? -25.203 9.461 2.26 1 80.38 199 SER A N 1
ATOM 1611 C CA . SER A 1 199 ? -24.766 8.312 1.468 1 80.38 199 SER A CA 1
ATOM 1612 C C . SER A 1 199 ? -25.953 7.391 1.157 1 80.38 199 SER A C 1
ATOM 1614 O O . SER A 1 199 ? -26.812 7.172 2.008 1 80.38 199 SER A O 1
ATOM 1616 N N . ASN A 1 200 ? -25.891 7.082 -0.168 1 67.25 200 ASN A N 1
ATOM 1617 C CA . ASN A 1 200 ? -26.812 6.008 -0.554 1 67.25 200 ASN A CA 1
ATOM 1618 C C . ASN A 1 200 ? -26.141 4.641 -0.439 1 67.25 200 ASN A C 1
ATOM 1620 O O . ASN A 1 200 ? -25.016 4.453 -0.896 1 67.25 200 ASN A O 1
ATOM 1624 N N . TYR A 1 201 ? -26.734 3.707 0.106 1 54.25 201 TYR A N 1
ATOM 1625 C CA . TYR A 1 201 ? -26.328 2.305 0.151 1 54.25 201 TYR A CA 1
ATOM 1626 C C . TYR A 1 201 ? -24.953 2.152 0.768 1 54.25 201 TYR A C 1
ATOM 1628 O O . TYR A 1 201 ? -24.141 1.342 0.307 1 54.25 201 TYR A O 1
ATOM 1636 N N . HIS A 1 202 ? -24.609 3.047 1.675 1 54.88 202 HIS A N 1
ATOM 1637 C CA . HIS A 1 202 ? -23.406 2.91 2.498 1 54.88 202 HIS A CA 1
ATOM 1638 C C . HIS A 1 202 ? -22.141 3.104 1.67 1 54.88 202 HIS A C 1
ATOM 1640 O O . HIS A 1 202 ? -21.078 2.594 2.027 1 54.88 202 HIS A O 1
ATOM 1646 N N . LEU A 1 203 ? -22.453 3.68 0.477 1 55.06 203 LEU A N 1
ATOM 1647 C CA . LEU A 1 203 ? -21.281 3.916 -0.368 1 55.06 203 LEU A CA 1
ATOM 1648 C C . LEU A 1 203 ? -20.469 5.098 0.146 1 55.06 203 LEU A C 1
ATOM 1650 O O . LEU A 1 203 ? -21.047 6.098 0.596 1 55.06 203 LEU A O 1
ATOM 1654 N N . ASN A 1 204 ? -19.281 4.859 0.36 1 54.69 204 ASN A N 1
ATOM 1655 C CA . ASN A 1 204 ? -18.375 5.949 0.711 1 54.69 204 ASN A CA 1
ATOM 1656 C C . ASN A 1 204 ? -17.969 6.754 -0.519 1 54.69 204 ASN A C 1
ATOM 1658 O O . ASN A 1 204 ? -17.625 6.184 -1.555 1 54.69 204 ASN A O 1
ATOM 1662 N N . TYR A 1 205 ? -18.375 7.996 -0.424 1 51.22 205 TYR A N 1
ATOM 1663 C CA . TYR A 1 205 ? -17.969 8.875 -1.515 1 51.22 205 TYR A CA 1
ATOM 1664 C C . TYR A 1 205 ? -16.562 9.422 -1.286 1 51.22 205 TYR A C 1
ATOM 1666 O O . TYR A 1 205 ? -16.25 9.914 -0.202 1 51.22 205 TYR A O 1
ATOM 1674 N N . ASN A 1 206 ? -15.781 9.258 -2.277 1 61.31 206 ASN A N 1
ATOM 1675 C CA . ASN A 1 206 ? -14.438 9.828 -2.207 1 61.31 206 ASN A CA 1
ATOM 1676 C C . ASN A 1 206 ? -14.469 11.352 -2.244 1 61.31 206 ASN A C 1
ATOM 1678 O O . ASN A 1 206 ? -15.352 11.945 -2.873 1 61.31 206 ASN A O 1
ATOM 1682 N N . GLU A 1 207 ? -13.727 12.047 -1.439 1 65.56 207 GLU A N 1
ATOM 1683 C CA . GLU A 1 207 ? -13.469 13.484 -1.445 1 65.56 207 GLU A CA 1
ATOM 1684 C C . GLU A 1 207 ? -14.664 14.258 -0.898 1 65.56 207 GLU A C 1
ATOM 1686 O O . GLU A 1 207 ? -14.969 15.352 -1.373 1 65.56 207 GLU A O 1
ATOM 1691 N N . SER A 1 208 ? -15.555 13.508 -0.191 1 78 208 SER A N 1
ATOM 1692 C CA . SER A 1 208 ? -16.656 14.18 0.496 1 78 208 SER A CA 1
ATOM 1693 C C . SER A 1 208 ? -16.844 13.625 1.9 1 78 208 SER A C 1
ATOM 1695 O O . SER A 1 208 ? -16.281 12.586 2.248 1 78 208 SER A O 1
ATOM 1697 N N . ILE A 1 209 ? -17.484 14.43 2.666 1 89.25 209 ILE A N 1
ATOM 1698 C CA . ILE A 1 209 ? -18.016 13.883 3.912 1 89.25 209 ILE A CA 1
ATOM 1699 C C . ILE A 1 209 ? -19.406 13.289 3.672 1 89.25 209 ILE A C 1
ATOM 1701 O O . ILE A 1 209 ? -20.266 13.945 3.088 1 89.25 209 ILE A O 1
ATOM 1705 N N . SER A 1 210 ? -19.531 12.07 4.016 1 91 210 SER A N 1
ATOM 1706 C CA . SER A 1 210 ? -20.828 11.414 3.797 1 91 210 SER A CA 1
ATOM 1707 C C . SER A 1 210 ? -21.359 10.82 5.09 1 91 210 SER A C 1
ATOM 1709 O O . SER A 1 210 ? -20.609 10.562 6.027 1 91 210 SER A O 1
ATOM 1711 N N . TYR A 1 211 ? -22.688 10.727 5.078 1 89.56 211 TYR A N 1
ATOM 1712 C CA . TYR A 1 211 ? -23.297 10.156 6.27 1 89.56 211 TYR A CA 1
ATOM 1713 C C . TYR A 1 211 ? -24.547 9.352 5.902 1 89.56 211 TYR A C 1
ATOM 1715 O O . TYR A 1 211 ? -25.109 9.523 4.816 1 89.56 211 TYR A O 1
ATOM 1723 N N . TYR A 1 212 ? -24.875 8.398 6.688 1 87.19 212 TYR A N 1
ATOM 1724 C CA . TYR A 1 212 ? -26.172 7.723 6.645 1 87.19 212 TYR A CA 1
ATOM 1725 C C . TYR A 1 212 ? -26.656 7.398 8.047 1 87.19 212 TYR A C 1
ATOM 1727 O O . TYR A 1 212 ? -25.875 7.309 8.984 1 87.19 212 TYR A O 1
ATOM 1735 N N . ILE A 1 213 ? -27.922 7.285 8.18 1 85.12 213 ILE A N 1
ATOM 1736 C CA . ILE A 1 213 ? -28.562 6.941 9.453 1 85.12 213 ILE A CA 1
ATOM 1737 C C . ILE A 1 213 ? -29.062 5.496 9.398 1 85.12 213 ILE A C 1
ATOM 1739 O O . ILE A 1 213 ? -29.828 5.125 8.508 1 85.12 213 ILE A O 1
ATOM 1743 N N . ASP A 1 214 ? -28.531 4.762 10.289 1 83.62 214 ASP A N 1
ATOM 1744 C CA . ASP A 1 214 ? -28.891 3.35 10.25 1 83.62 214 ASP A CA 1
ATOM 1745 C C . ASP A 1 214 ? -30.203 3.096 10.992 1 83.62 214 ASP A C 1
ATOM 1747 O O . ASP A 1 214 ? -30.844 4.035 11.461 1 83.62 214 ASP A O 1
ATOM 1751 N N . SER A 1 215 ? -30.562 1.718 10.992 1 82.69 215 SER A N 1
ATOM 1752 C CA . SER A 1 215 ? -31.844 1.318 11.57 1 82.69 215 SER A CA 1
ATOM 1753 C C . SER A 1 215 ? -31.891 1.578 13.07 1 82.69 215 SER A C 1
ATOM 1755 O O . SER A 1 215 ? -32.969 1.722 13.656 1 82.69 215 SER A O 1
ATOM 1757 N N . ASN A 1 216 ? -30.812 1.742 13.758 1 85.12 216 ASN A N 1
ATOM 1758 C CA . ASN A 1 216 ? -30.719 1.997 15.188 1 85.12 216 ASN A CA 1
ATOM 1759 C C . ASN A 1 216 ? -30.594 3.488 15.484 1 85.12 216 ASN A C 1
ATOM 1761 O O . ASN A 1 216 ? -30.234 3.877 16.594 1 85.12 216 ASN A O 1
ATOM 1765 N N . ASN A 1 217 ? -30.812 4.258 14.469 1 84 217 ASN A N 1
ATOM 1766 C CA . ASN A 1 217 ? -30.75 5.711 14.586 1 84 217 ASN A CA 1
ATOM 1767 C C . ASN A 1 217 ? -29.344 6.191 14.914 1 84 217 ASN A C 1
ATOM 1769 O O . ASN A 1 217 ? -29.172 7.145 15.68 1 84 217 ASN A O 1
ATOM 1773 N N . LEU A 1 218 ? -28.422 5.461 14.484 1 88.81 218 LEU A N 1
ATOM 1774 C CA . LEU A 1 218 ? -27.016 5.859 14.57 1 88.81 218 LEU A CA 1
ATOM 1775 C C . LEU A 1 218 ? -26.562 6.531 13.281 1 88.81 218 LEU A C 1
ATOM 1777 O O . LEU A 1 218 ? -26.812 6.023 12.188 1 88.81 218 LEU A O 1
ATOM 1781 N N . ILE A 1 219 ? -25.938 7.707 13.477 1 89.56 219 ILE A N 1
ATOM 1782 C CA . ILE A 1 219 ? -25.406 8.398 12.305 1 89.56 219 ILE A CA 1
ATOM 1783 C C . ILE A 1 219 ? -24 7.91 12.016 1 89.56 219 ILE A C 1
ATOM 1785 O O . ILE A 1 219 ? -23.078 8.141 12.805 1 89.56 219 ILE A O 1
ATOM 1789 N N . ASN A 1 220 ? -23.844 7.215 10.969 1 89.06 220 ASN A N 1
ATOM 1790 C CA . ASN A 1 220 ? -22.531 6.777 10.508 1 89.06 220 ASN A CA 1
ATOM 1791 C C . ASN A 1 220 ? -21.906 7.777 9.539 1 89.06 220 ASN A C 1
ATOM 1793 O O . ASN A 1 220 ? -22.5 8.07 8.492 1 89.06 220 ASN A O 1
ATOM 1797 N N . MET A 1 221 ? -20.766 8.266 9.922 1 90.62 221 MET A N 1
ATOM 1798 C CA . MET A 1 221 ? -20.141 9.312 9.125 1 90.62 221 MET A CA 1
ATOM 1799 C C . MET A 1 221 ? -18.828 8.828 8.539 1 90.62 221 MET A C 1
ATOM 1801 O O . MET A 1 221 ? -18.062 8.125 9.203 1 90.62 221 MET A O 1
ATOM 1805 N N . SER A 1 222 ? -18.547 9.156 7.277 1 90.31 222 SER A N 1
ATOM 1806 C CA . SER A 1 222 ? -17.25 8.969 6.617 1 90.31 222 SER A CA 1
ATOM 1807 C C . SER A 1 222 ? -16.578 10.305 6.355 1 90.31 222 SER A C 1
ATOM 1809 O O . SER A 1 222 ? -17.109 11.148 5.633 1 90.31 222 SER A O 1
ATOM 1811 N N . ILE A 1 223 ? -15.43 10.438 6.914 1 91.69 223 ILE A N 1
ATOM 1812 C CA . ILE A 1 223 ? -14.781 11.742 6.918 1 91.69 223 ILE A CA 1
ATOM 1813 C C . ILE A 1 223 ? -13.539 11.711 6.027 1 91.69 223 ILE A C 1
ATOM 1815 O O . ILE A 1 223 ? -12.68 10.844 6.188 1 91.69 223 ILE A O 1
ATOM 1819 N N . ASP A 1 224 ? -13.484 12.602 5.121 1 91.88 224 ASP A N 1
ATOM 1820 C CA . ASP A 1 224 ? -12.273 12.859 4.359 1 91.88 224 ASP A CA 1
ATOM 1821 C C . ASP A 1 224 ? -11.305 13.734 5.156 1 91.88 224 ASP A C 1
ATOM 1823 O O . ASP A 1 224 ? -11.664 14.828 5.594 1 91.88 224 ASP A O 1
ATOM 1827 N N . VAL A 1 225 ? -10.117 13.336 5.289 1 93.44 225 VAL A N 1
ATOM 1828 C CA . VAL A 1 225 ? -9.18 13.977 6.211 1 93.44 225 VAL A CA 1
ATOM 1829 C C . VAL A 1 225 ? -8.773 15.344 5.672 1 93.44 225 VAL A C 1
ATOM 1831 O O . VAL A 1 225 ? -8.547 16.281 6.441 1 93.44 225 VAL A O 1
ATOM 1834 N N . GLN A 1 226 ? -8.641 15.453 4.387 1 93.44 226 GLN A N 1
ATOM 1835 C CA . GLN A 1 226 ? -8.312 16.75 3.809 1 93.44 226 GLN A CA 1
ATOM 1836 C C . GLN A 1 226 ? -9.406 17.766 4.086 1 93.44 226 GLN A C 1
ATOM 1838 O O . GLN A 1 226 ? -9.125 18.906 4.469 1 93.44 226 GLN A O 1
ATOM 1843 N N . LEU A 1 227 ? -10.609 17.375 3.898 1 94.44 227 LEU A N 1
ATOM 1844 C CA . LEU A 1 227 ? -11.734 18.25 4.207 1 94.44 227 LEU A CA 1
ATOM 1845 C C . LEU A 1 227 ? -11.789 18.562 5.699 1 94.44 227 LEU A C 1
ATOM 1847 O O . LEU A 1 227 ? -12.094 19.688 6.098 1 94.44 227 LEU A O 1
ATOM 1851 N N . LEU A 1 228 ? -11.539 17.547 6.445 1 96.25 228 LEU A N 1
ATOM 1852 C CA . LEU A 1 228 ? -11.484 17.734 7.891 1 96.25 228 LEU A CA 1
ATOM 1853 C C . LEU A 1 228 ? -10.5 18.844 8.25 1 96.25 228 LEU A C 1
ATOM 1855 O O . LEU A 1 228 ? -10.781 19.672 9.109 1 96.25 228 LEU A O 1
ATOM 1859 N N . LYS A 1 229 ? -9.383 18.828 7.609 1 96.88 229 LYS A N 1
ATOM 1860 C CA . LYS A 1 229 ? -8.383 19.875 7.848 1 96.88 229 LYS A CA 1
ATOM 1861 C C . LYS A 1 229 ? -8.938 21.25 7.5 1 96.88 229 LYS A C 1
ATOM 1863 O O . LYS A 1 229 ? -8.758 22.203 8.258 1 96.88 229 LYS A O 1
ATOM 1868 N N . TYR A 1 230 ? -9.648 21.344 6.387 1 96.62 230 TYR A N 1
ATOM 1869 C CA . TYR A 1 230 ? -10.242 22.625 6 1 96.62 230 TYR A CA 1
ATOM 1870 C C . TYR A 1 230 ? -11.234 23.094 7.055 1 96.62 230 TYR A C 1
ATOM 1872 O O . TYR A 1 230 ? -11.219 24.266 7.449 1 96.62 230 TYR A O 1
ATOM 1880 N N . TYR A 1 231 ? -12.031 22.203 7.469 1 97.38 231 TYR A N 1
ATOM 1881 C CA . TYR A 1 231 ? -13.047 22.531 8.461 1 97.38 231 TYR A CA 1
ATOM 1882 C C . TYR A 1 231 ? -12.406 22.938 9.781 1 97.38 231 TYR A C 1
ATOM 1884 O O . TYR A 1 231 ? -12.859 23.859 10.445 1 97.38 231 TYR A O 1
ATOM 1892 N N . MET A 1 232 ? -11.359 22.234 10.164 1 97.94 232 MET A N 1
ATOM 1893 C CA . MET A 1 232 ? -10.672 22.562 11.414 1 97.94 232 MET A CA 1
ATOM 1894 C C . MET A 1 232 ? -10.055 23.953 11.352 1 97.94 232 MET A C 1
ATOM 1896 O O . MET A 1 232 ? -10.133 24.703 12.328 1 97.94 232 MET A O 1
ATOM 1900 N N . ILE A 1 233 ? -9.469 24.266 10.211 1 97.31 233 ILE A N 1
ATOM 1901 C CA . ILE A 1 233 ? -8.922 25.609 10.039 1 97.31 233 ILE A CA 1
ATOM 1902 C C . ILE A 1 233 ? -10.039 26.641 10.172 1 97.31 233 ILE A C 1
ATOM 1904 O O . ILE A 1 233 ? -9.898 27.625 10.891 1 97.31 233 ILE A O 1
ATOM 1908 N N . ALA A 1 234 ? -11.125 26.375 9.531 1 97.81 234 ALA A N 1
ATOM 1909 C CA . ALA A 1 234 ? -12.258 27.312 9.508 1 97.81 234 ALA A CA 1
ATOM 1910 C C . ALA A 1 234 ? -12.805 27.531 10.914 1 97.81 234 ALA A C 1
ATOM 1912 O O . ALA A 1 234 ? -13.203 28.641 11.266 1 97.81 234 ALA A O 1
ATOM 1913 N N . ILE A 1 235 ? -12.844 26.531 11.703 1 97.88 235 ILE A N 1
ATOM 1914 C CA . ILE A 1 235 ? -13.391 26.609 13.055 1 97.88 235 ILE A CA 1
ATOM 1915 C C . ILE A 1 235 ? -12.578 27.594 13.883 1 97.88 235 ILE A C 1
ATOM 1917 O O . ILE A 1 235 ? -13.117 28.297 14.742 1 97.88 235 ILE A O 1
ATOM 1921 N N . PHE A 1 236 ? -11.336 27.719 13.609 1 96.94 236 PHE A N 1
ATOM 1922 C CA . PHE A 1 236 ? -10.484 28.656 14.336 1 96.94 236 PHE A CA 1
ATOM 1923 C C . PHE A 1 236 ? -10.859 30.094 14.008 1 96.94 236 PHE A C 1
ATOM 1925 O O . PHE A 1 236 ? -10.422 31.016 14.688 1 96.94 236 PHE A O 1
ATOM 1932 N N . SER A 1 237 ? -11.672 30.312 12.984 1 95.88 237 SER A N 1
ATOM 1933 C CA . SER A 1 237 ? -12.125 31.656 12.688 1 95.88 237 SER A CA 1
ATOM 1934 C C . SER A 1 237 ? -13.219 32.094 13.648 1 95.88 237 SER A C 1
ATOM 1936 O O . SER A 1 237 ? -13.555 33.281 13.719 1 95.88 237 SER A O 1
ATOM 1938 N N . ILE A 1 238 ? -13.789 31.188 14.359 1 96.62 238 ILE A N 1
ATOM 1939 C CA . ILE A 1 238 ? -14.859 31.469 15.312 1 96.62 238 ILE A CA 1
ATOM 1940 C C . ILE A 1 238 ? -14.266 31.984 16.625 1 96.62 238 ILE A C 1
ATOM 1942 O O . ILE A 1 238 ? -13.523 31.25 17.297 1 96.62 238 ILE A O 1
ATOM 1946 N N . SER A 1 239 ? -14.695 33.125 17.031 1 95.56 239 SER A N 1
ATOM 1947 C CA . SER A 1 239 ? -14.133 33.75 18.219 1 95.56 239 SER A CA 1
ATOM 1948 C C . SER A 1 239 ? -14.445 32.938 19.484 1 95.56 239 SER A C 1
ATOM 1950 O O . SER A 1 239 ? -13.594 32.812 20.359 1 95.56 239 SER A O 1
ATOM 1952 N N . GLU A 1 240 ? -15.641 32.438 19.609 1 96.56 240 GLU A N 1
ATOM 1953 C CA . GLU A 1 240 ? -16.047 31.641 20.781 1 96.56 240 GLU A CA 1
ATOM 1954 C C . GLU A 1 240 ? -15.195 30.391 20.922 1 96.56 240 GLU A C 1
ATOM 1956 O O . GLU A 1 240 ? -14.836 30.016 22.047 1 96.56 240 GLU A O 1
ATOM 1961 N N . PHE A 1 241 ? -14.891 29.812 19.859 1 97.19 241 PHE A N 1
ATOM 1962 C CA . PHE A 1 241 ? -14.047 28.625 19.875 1 97.19 241 PHE A CA 1
ATOM 1963 C C . PHE A 1 241 ? -12.648 28.953 20.391 1 97.19 241 PHE A C 1
ATOM 1965 O O . PHE A 1 241 ? -12.117 28.25 21.25 1 97.19 241 PHE A O 1
ATOM 1972 N N . ARG A 1 242 ? -12.086 30.031 19.844 1 96.25 242 ARG A N 1
ATOM 1973 C CA . ARG A 1 242 ? -10.742 30.438 20.25 1 96.25 242 ARG A CA 1
ATOM 1974 C C . ARG A 1 242 ? -10.68 30.734 21.75 1 96.25 242 ARG A C 1
ATOM 1976 O O . ARG A 1 242 ? -9.695 30.406 22.406 1 96.25 242 ARG A O 1
ATOM 1983 N N . LYS A 1 243 ? -11.719 31.281 22.219 1 96.12 243 LYS A N 1
ATOM 1984 C CA . LYS A 1 243 ? -11.789 31.578 23.641 1 96.12 243 LYS A CA 1
ATOM 1985 C C . LYS A 1 243 ? -11.789 30.297 24.469 1 96.12 243 LYS A C 1
ATOM 1987 O O . LYS A 1 243 ? -11.117 30.203 25.5 1 96.12 243 LYS A O 1
ATOM 1992 N N . GLU A 1 244 ? -12.508 29.359 24.031 1 96.75 244 GLU A N 1
ATOM 1993 C CA . GLU A 1 244 ? -12.602 28.094 24.75 1 96.75 244 GLU A CA 1
ATOM 1994 C C . GLU A 1 244 ? -11.273 27.344 24.703 1 96.75 244 GLU A C 1
ATOM 1996 O O . GLU A 1 244 ? -10.852 26.75 25.703 1 96.75 244 GLU A O 1
ATOM 2001 N N . ILE A 1 245 ? -10.672 27.328 23.578 1 95.88 245 ILE A N 1
ATOM 2002 C CA . ILE A 1 245 ? -9.414 26.609 23.406 1 95.88 245 ILE A CA 1
ATOM 2003 C C . ILE A 1 245 ? -8.336 27.234 24.297 1 95.88 245 ILE A C 1
ATOM 2005 O O . ILE A 1 245 ? -7.48 26.531 24.828 1 95.88 245 ILE A O 1
ATOM 2009 N N . ARG A 1 246 ? -8.328 28.516 24.469 1 94.06 246 ARG A N 1
ATOM 2010 C CA . ARG A 1 246 ? -7.336 29.234 25.266 1 94.06 246 ARG A CA 1
ATOM 2011 C C . ARG A 1 246 ? -7.445 28.875 26.75 1 94.06 246 ARG A C 1
ATOM 2013 O O . ARG A 1 246 ? -6.484 29.031 27.5 1 94.06 246 ARG A O 1
ATOM 2020 N N . LYS A 1 247 ? -8.547 28.438 27.109 1 95.12 247 LYS A N 1
ATOM 2021 C CA . LYS A 1 247 ? -8.789 28.125 28.516 1 95.12 247 LYS A CA 1
ATOM 2022 C C . LYS A 1 247 ? -8.25 26.75 28.875 1 95.12 247 LYS A C 1
ATOM 2024 O O . LYS A 1 247 ? -8.125 26.406 30.047 1 95.12 247 LYS A O 1
ATOM 2029 N N . THR A 1 248 ? -7.957 26 27.875 1 94.81 248 THR A N 1
ATOM 2030 C CA . THR A 1 248 ? -7.5 24.641 28.141 1 94.81 248 THR A CA 1
ATOM 2031 C C . THR A 1 248 ? -6.102 24.656 28.766 1 94.81 248 THR A C 1
ATOM 2033 O O . THR A 1 248 ? -5.285 25.516 28.438 1 94.81 248 THR A O 1
ATOM 2036 N N . LEU A 1 249 ? -5.805 23.656 29.594 1 93.69 249 LEU A N 1
ATOM 2037 C CA . LEU A 1 249 ? -4.543 23.625 30.328 1 93.69 249 LEU A CA 1
ATOM 2038 C C . LEU A 1 249 ? -3.658 22.484 29.828 1 93.69 249 LEU A C 1
ATOM 2040 O O . LEU A 1 249 ? -2.461 22.453 30.125 1 93.69 249 LEU A O 1
ATOM 2044 N N . ARG A 1 250 ? -4.281 21.562 29.266 1 94.5 250 ARG A N 1
ATOM 2045 C CA . ARG A 1 250 ? -3.547 20.422 28.719 1 94.5 250 ARG A CA 1
ATOM 2046 C C . ARG A 1 250 ? -3.869 20.219 27.25 1 94.5 250 ARG A C 1
ATOM 2048 O O . ARG A 1 250 ? -4.934 20.625 26.781 1 94.5 250 ARG A O 1
ATOM 2055 N N . TYR A 1 251 ? -3.053 19.609 26.531 1 95.5 251 TYR A N 1
ATOM 2056 C CA . TYR A 1 251 ? -3.236 19.375 25.109 1 95.5 251 TYR A CA 1
ATOM 2057 C C . TYR A 1 251 ? -4.5 18.578 24.844 1 95.5 251 TYR A C 1
ATOM 2059 O O . TYR A 1 251 ? -5.301 18.922 23.969 1 95.5 251 TYR A O 1
ATOM 2067 N N . PHE A 1 252 ? -4.691 17.5 25.516 1 95.88 252 PHE A N 1
ATOM 2068 C CA . PHE A 1 252 ? -5.797 16.578 25.234 1 95.88 252 PHE A CA 1
ATOM 2069 C C . PHE A 1 252 ? -7.133 17.234 25.562 1 95.88 252 PHE A C 1
ATOM 2071 O O . PHE A 1 252 ? -8.164 16.891 24.984 1 95.88 252 PHE A O 1
ATOM 2078 N N . ASP A 1 253 ? -7.086 18.172 26.516 1 96.19 253 ASP A N 1
ATOM 2079 C CA . ASP A 1 253 ? -8.289 18.969 26.734 1 96.19 253 ASP A CA 1
ATOM 2080 C C . ASP A 1 253 ? -8.633 19.797 25.5 1 96.19 253 ASP A C 1
ATOM 2082 O O . ASP A 1 253 ? -9.797 19.891 25.109 1 96.19 253 ASP A O 1
ATOM 2086 N N . GLY A 1 254 ? -7.629 20.422 24.969 1 96.94 254 GLY A N 1
ATOM 2087 C CA . GLY A 1 254 ? -7.824 21.172 23.734 1 96.94 254 GLY A CA 1
ATOM 2088 C C . GLY A 1 254 ? -8.305 20.328 22.578 1 96.94 254 GLY A C 1
ATOM 2089 O O . GLY A 1 254 ? -9.18 20.734 21.812 1 96.94 254 GLY A O 1
ATOM 2090 N N . LEU A 1 255 ? -7.699 19.125 22.5 1 97.44 255 LEU A N 1
ATOM 2091 C CA . LEU A 1 255 ? -8.117 18.172 21.469 1 97.44 255 LEU A CA 1
ATOM 2092 C C . LEU A 1 255 ? -9.602 17.844 21.609 1 97.44 255 LEU A C 1
ATOM 2094 O O . LEU A 1 255 ? -10.32 17.797 20.609 1 97.44 255 LEU A O 1
ATOM 2098 N N . THR A 1 256 ? -10.031 17.625 22.781 1 97.44 256 THR A N 1
ATOM 2099 C CA . THR A 1 256 ? -11.438 17.328 23.047 1 97.44 256 THR A CA 1
ATOM 2100 C C . THR A 1 256 ? -12.328 18.484 22.625 1 97.44 256 THR A C 1
ATOM 2102 O O . THR A 1 256 ? -13.398 18.281 22.047 1 97.44 256 THR A O 1
ATOM 2105 N N . VAL A 1 257 ? -11.906 19.688 22.922 1 97.56 257 VAL A N 1
ATOM 2106 C CA . VAL A 1 257 ? -12.656 20.875 22.516 1 97.56 257 VAL A CA 1
ATOM 2107 C C . VAL A 1 257 ? -12.797 20.891 21 1 97.56 257 VAL A C 1
ATOM 2109 O O . VAL A 1 257 ? -13.891 21.141 20.469 1 97.56 257 VAL A O 1
ATOM 2112 N N . CYS A 1 258 ? -11.727 20.625 20.281 1 97.94 258 CYS A N 1
ATOM 2113 C CA . CYS A 1 258 ? -11.75 20.594 18.828 1 97.94 258 CYS A CA 1
ATOM 2114 C C . CYS A 1 258 ? -12.734 19.547 18.328 1 97.94 258 CYS A C 1
ATOM 2116 O O . CYS A 1 258 ? -13.531 19.812 17.422 1 97.94 258 CYS A O 1
ATOM 2118 N N . GLU A 1 259 ? -12.719 18.391 18.906 1 96.5 259 GLU A N 1
ATOM 2119 C CA . GLU A 1 259 ? -13.609 17.297 18.531 1 96.5 259 GLU A CA 1
ATOM 2120 C C . GLU A 1 259 ? -15.07 17.688 18.719 1 96.5 259 GLU A C 1
ATOM 2122 O O . GLU A 1 259 ? -15.898 17.453 17.844 1 96.5 259 GLU A O 1
ATOM 2127 N N . VAL A 1 260 ? -15.344 18.188 19.859 1 95.38 260 VAL A N 1
ATOM 2128 C CA . VAL A 1 260 ? -16.719 18.547 20.234 1 95.38 260 VAL A CA 1
ATOM 2129 C C . VAL A 1 260 ? -17.25 19.609 19.281 1 95.38 260 VAL A C 1
ATOM 2131 O O . VAL A 1 260 ? -18.375 19.516 18.797 1 95.38 260 VAL A O 1
ATOM 2134 N N . TRP A 1 261 ? -16.484 20.609 19.062 1 96.69 261 TRP A N 1
ATOM 2135 C CA . TRP A 1 261 ? -16.922 21.703 18.203 1 96.69 261 TRP A CA 1
ATOM 2136 C C . TRP A 1 261 ? -17.156 21.203 16.781 1 96.69 261 TRP A C 1
ATOM 2138 O O . TRP A 1 261 ? -18.172 21.547 16.156 1 96.69 261 TRP A O 1
ATOM 2148 N N . PHE A 1 262 ? -16.25 20.469 16.25 1 96.81 262 PHE A N 1
ATOM 2149 C CA . PHE A 1 262 ? -16.422 19.922 14.906 1 96.81 262 PHE A CA 1
ATOM 2150 C C . PHE A 1 262 ? -17.719 19.109 14.82 1 96.81 262 PHE A C 1
ATOM 2152 O O . PHE A 1 262 ? -18.516 19.297 13.898 1 96.81 262 PHE A O 1
ATOM 2159 N N . LYS A 1 263 ? -17.859 18.219 15.773 1 94.06 263 LYS A N 1
ATOM 2160 C CA . LYS A 1 263 ? -19.031 17.359 15.805 1 94.06 263 LYS A CA 1
ATOM 2161 C C . LYS A 1 263 ? -20.312 18.172 15.852 1 94.06 263 LYS A C 1
ATOM 2163 O O . LYS A 1 263 ? -21.266 17.891 15.125 1 94.06 263 LYS A O 1
ATOM 2168 N N . LYS A 1 264 ? -20.328 19.125 16.703 1 93.19 264 LYS A N 1
ATOM 2169 C CA . LYS A 1 264 ? -21.516 19.953 16.859 1 93.19 264 LYS A CA 1
ATOM 2170 C C . LYS A 1 264 ? -21.859 20.688 15.578 1 93.19 264 LYS A C 1
ATOM 2172 O O . LYS A 1 264 ? -23.016 20.719 15.156 1 93.19 264 LYS A O 1
ATOM 2177 N N . ILE A 1 265 ? -20.891 21.297 14.984 1 94.75 265 ILE A N 1
ATOM 2178 C CA . ILE A 1 265 ? -21.125 22.047 13.758 1 94.75 265 ILE A CA 1
ATOM 2179 C C . ILE A 1 265 ? -21.547 21.094 12.641 1 94.75 265 ILE A C 1
ATOM 2181 O O . ILE A 1 265 ? -22.438 21.422 11.852 1 94.75 265 ILE A O 1
ATOM 2185 N N . LEU A 1 266 ? -20.906 19.969 12.578 1 93.75 266 LEU A N 1
ATOM 2186 C CA . LEU A 1 266 ? -21.25 18.953 11.578 1 93.75 266 LEU A CA 1
ATOM 2187 C C . LEU A 1 266 ? -22.688 18.5 11.734 1 93.75 266 LEU A C 1
ATOM 2189 O O . LEU A 1 266 ? -23.438 18.422 10.758 1 93.75 266 LEU A O 1
ATOM 2193 N N . LEU A 1 267 ? -23.047 18.203 12.945 1 90.88 267 LEU A N 1
ATOM 2194 C CA . LEU A 1 267 ? -24.406 17.734 13.211 1 90.88 267 LEU A CA 1
ATOM 2195 C C . LEU A 1 267 ? -25.422 18.828 12.867 1 90.88 267 LEU A C 1
ATOM 2197 O O . LEU A 1 267 ? -26.5 18.531 12.352 1 90.88 267 LEU A O 1
ATOM 2201 N N . ASN A 1 268 ? -25.094 20.031 13.234 1 91 268 ASN A N 1
ATOM 2202 C CA . ASN A 1 268 ? -25.969 21.141 12.852 1 91 268 ASN A CA 1
ATOM 2203 C C . ASN A 1 268 ? -26.125 21.234 11.336 1 91 268 ASN A C 1
ATOM 2205 O O . ASN A 1 268 ? -27.203 21.562 10.844 1 91 268 ASN A O 1
ATOM 2209 N N . SER A 1 269 ? -25.078 21.031 10.633 1 91.56 269 SER A N 1
ATOM 2210 C CA . SER A 1 269 ? -25.109 21.047 9.18 1 91.56 269 SER A CA 1
ATOM 2211 C C . SER A 1 269 ? -26 19.953 8.625 1 91.56 269 SER A C 1
ATOM 2213 O O . SER A 1 269 ? -26.781 20.188 7.691 1 91.56 269 SER A O 1
ATOM 2215 N N . ILE A 1 270 ? -25.875 18.797 9.219 1 89.25 270 ILE A N 1
ATOM 2216 C CA . ILE A 1 270 ? -26.672 17.656 8.781 1 89.25 270 ILE A CA 1
ATOM 2217 C C . ILE A 1 270 ? -28.141 17.906 9.086 1 89.25 270 ILE A C 1
ATOM 2219 O O . ILE A 1 270 ? -29.016 17.562 8.281 1 89.25 270 ILE A O 1
ATOM 2223 N N . GLN A 1 271 ? -28.438 18.406 10.219 1 87.69 271 GLN A N 1
ATOM 2224 C CA . GLN A 1 271 ? -29.812 18.719 10.609 1 87.69 271 GLN A CA 1
ATOM 2225 C C . GLN A 1 271 ? -30.469 19.656 9.594 1 87.69 271 GLN A C 1
ATOM 2227 O O . GLN A 1 271 ? -31.641 19.5 9.273 1 87.69 271 GLN A O 1
ATOM 2232 N N . ARG A 1 272 ? -29.719 20.578 9.188 1 84.56 272 ARG A N 1
ATOM 2233 C CA . ARG A 1 272 ? -30.234 21.5 8.18 1 84.56 272 ARG A CA 1
ATOM 2234 C C . ARG A 1 272 ? -30.531 20.781 6.871 1 84.56 272 ARG A C 1
ATOM 2236 O O . ARG A 1 272 ? -31.516 21.094 6.199 1 84.56 272 ARG A O 1
ATOM 2243 N N . ASN A 1 273 ? -29.672 19.859 6.562 1 82 273 ASN A N 1
ATOM 2244 C CA . ASN A 1 273 ? -29.859 19.078 5.344 1 82 273 ASN A CA 1
ATOM 2245 C C . ASN A 1 273 ? -31.094 18.188 5.441 1 82 273 ASN A C 1
ATOM 2247 O O . ASN A 1 273 ? -31.812 17.984 4.457 1 82 273 ASN A O 1
ATOM 2251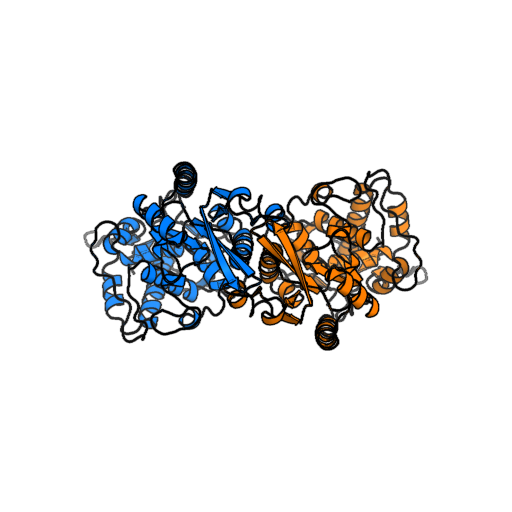 N N . GLU A 1 274 ? -31.281 17.562 6.566 1 79.12 274 GLU A N 1
ATOM 2252 C CA . GLU A 1 274 ? -32.344 16.594 6.785 1 79.12 274 GLU A CA 1
ATOM 2253 C C . GLU A 1 274 ? -33.656 17.297 7.133 1 79.12 274 GLU A C 1
ATOM 2255 O O . GLU A 1 274 ? -34.75 16.719 7.035 1 79.12 274 GLU A O 1
ATOM 2260 N N . ALA A 1 275 ? -33.656 18.438 7.418 1 71.81 275 ALA A N 1
ATOM 2261 C CA . ALA A 1 275 ? -34.844 19.156 7.891 1 71.81 275 ALA A CA 1
ATOM 2262 C C . ALA A 1 275 ? -35.531 18.406 9.039 1 71.81 275 ALA A C 1
ATOM 2264 O O . ALA A 1 275 ? -36.75 18.312 9.102 1 71.81 275 ALA A O 1
ATOM 2265 N N . SER A 1 276 ? -34.781 17.547 9.711 1 71.69 276 SER A N 1
ATOM 2266 C CA . SER A 1 276 ? -35.312 16.797 10.836 1 71.69 276 SER A CA 1
ATOM 2267 C C . SER A 1 276 ? -34.406 16.922 12.055 1 71.69 276 SER A C 1
ATOM 2269 O O . SER A 1 276 ? -33.25 17.281 11.93 1 71.69 276 SER A O 1
ATOM 2271 N N . SER A 1 277 ? -35.031 16.672 13.188 1 72.12 277 SER A N 1
ATOM 2272 C CA . SER A 1 277 ? -34.312 16.797 14.445 1 72.12 277 SER A CA 1
ATOM 2273 C C . SER A 1 277 ? -33.406 15.594 14.688 1 72.12 277 SER A C 1
ATOM 2275 O O . SER A 1 277 ? -33.906 14.508 15.016 1 72.12 277 SER A O 1
ATOM 2277 N N . ILE A 1 278 ? -32.094 15.773 14.43 1 73.12 278 ILE A N 1
ATOM 2278 C CA . ILE A 1 278 ? -31.188 14.648 14.609 1 73.12 278 ILE A CA 1
ATOM 2279 C C . ILE A 1 278 ? -30.125 15.023 15.633 1 73.12 278 ILE A C 1
ATOM 2281 O O . ILE A 1 278 ? -29.156 14.281 15.82 1 73.12 278 ILE A O 1
ATOM 2285 N N . GLY A 1 279 ? -30.234 16.047 16.297 1 66.31 279 GLY A N 1
ATOM 2286 C CA . GLY A 1 279 ? -29.219 16.609 17.156 1 66.31 279 GLY A CA 1
ATOM 2287 C C . GLY A 1 279 ? -28.844 15.688 18.312 1 66.31 279 GLY A C 1
ATOM 2288 O O . GLY A 1 279 ? -27.766 15.789 18.875 1 66.31 279 GLY A O 1
ATOM 2289 N N . LYS A 1 280 ? -29.719 14.766 18.531 1 72.56 280 LYS A N 1
ATOM 2290 C CA . LYS A 1 280 ? -29.5 13.922 19.703 1 72.56 280 LYS A CA 1
ATOM 2291 C C . LYS A 1 280 ? -29 12.547 19.312 1 72.56 280 LYS A C 1
ATOM 2293 O O . LYS A 1 280 ? -28.734 11.703 20.172 1 72.56 280 LYS A O 1
ATOM 2298 N N . LEU A 1 281 ? -28.766 12.375 18.172 1 79.88 281 LEU A N 1
ATOM 2299 C CA . LEU A 1 281 ? -28.359 11.047 17.734 1 79.88 281 LEU A CA 1
ATOM 2300 C C . LEU A 1 281 ? -26.859 10.836 17.922 1 79.88 281 LEU A C 1
ATOM 2302 O O . LEU A 1 281 ? -26.078 11.797 17.859 1 79.88 281 LEU A O 1
ATOM 2306 N N . ASN A 1 282 ? -26.547 9.594 18.203 1 87.38 282 ASN A N 1
ATOM 2307 C CA . ASN A 1 282 ? -25.141 9.227 18.297 1 87.38 282 ASN A CA 1
ATOM 2308 C C . ASN A 1 282 ? -24.484 9.148 16.922 1 87.38 282 ASN A C 1
ATOM 2310 O O . ASN A 1 282 ? -25.141 8.859 15.93 1 87.38 282 ASN A O 1
ATOM 2314 N N . CYS A 1 283 ? -23.234 9.547 16.984 1 90.44 283 CYS A N 1
ATOM 2315 C CA . CYS A 1 283 ? -22.5 9.539 15.727 1 90.44 283 CYS A CA 1
ATOM 2316 C C . CYS A 1 283 ? -21.281 8.625 15.805 1 90.44 283 CYS A C 1
ATOM 2318 O O . CYS A 1 283 ? -20.609 8.562 16.828 1 90.44 283 CYS A O 1
ATOM 2320 N N . LYS A 1 284 ? -21.125 7.914 14.773 1 90 284 LYS A N 1
ATOM 2321 C CA . LYS A 1 284 ? -19.906 7.125 14.57 1 90 284 LYS A CA 1
ATOM 2322 C C . LYS A 1 284 ? -19.109 7.648 13.391 1 90 284 LYS A C 1
ATOM 2324 O O . LYS A 1 284 ? -19.641 7.867 12.305 1 90 284 LYS A O 1
ATOM 2329 N N . PHE A 1 285 ? -17.828 7.898 13.688 1 90.88 285 PHE A N 1
ATOM 2330 C CA . PHE A 1 285 ? -16.984 8.477 12.656 1 90.88 285 PHE A CA 1
ATOM 2331 C C . PHE A 1 285 ? -16.016 7.438 12.109 1 90.88 285 PHE A C 1
ATOM 2333 O O . PHE A 1 285 ? -15.406 6.684 12.875 1 90.88 285 PHE A O 1
ATOM 2340 N N . GLU A 1 286 ? -15.906 7.418 10.82 1 89 286 GLU A N 1
ATOM 2341 C CA . GLU A 1 286 ? -14.891 6.625 10.125 1 89 286 GLU A CA 1
ATOM 2342 C C . GLU A 1 286 ? -14.109 7.477 9.133 1 89 286 GLU A C 1
ATOM 2344 O O . GLU A 1 286 ? -14.656 8.422 8.555 1 89 286 GLU A O 1
ATOM 2349 N N . ILE A 1 287 ? -12.867 7.172 9 1 89 287 ILE A N 1
ATOM 2350 C CA . ILE A 1 287 ? -12.039 7.867 8.023 1 89 287 ILE A CA 1
ATOM 2351 C C . ILE A 1 287 ? -12.234 7.25 6.641 1 89 287 ILE A C 1
ATOM 2353 O O . ILE A 1 287 ? -12.133 6.031 6.477 1 89 287 ILE A O 1
ATOM 2357 N N . SER A 1 288 ? -12.484 8.117 5.742 1 82.75 288 SER A N 1
ATOM 2358 C CA . SER A 1 288 ? -12.688 7.648 4.375 1 82.75 288 SER A CA 1
ATOM 2359 C C . SER A 1 288 ? -11.406 7.07 3.791 1 82.75 288 SER A C 1
ATOM 2361 O O . SER A 1 288 ? -10.312 7.586 4.043 1 82.75 288 SER A O 1
ATOM 2363 N N . ASN A 1 289 ? -11.414 6.012 3.008 1 69.44 289 ASN A N 1
ATOM 2364 C CA . ASN A 1 289 ? -10.312 5.426 2.256 1 69.44 289 ASN A CA 1
ATOM 2365 C C . ASN A 1 289 ? -9.305 4.75 3.178 1 69.44 289 ASN A C 1
ATOM 2367 O O . ASN A 1 289 ? -8.148 4.547 2.799 1 69.44 289 ASN A O 1
ATOM 2371 N N . SER A 1 290 ? -9.68 4.684 4.445 1 67.69 290 SER A N 1
ATOM 2372 C CA . SER A 1 290 ? -8.781 3.967 5.336 1 67.69 290 SER A CA 1
ATOM 2373 C C . SER A 1 290 ? -8.969 2.459 5.227 1 67.69 290 SER A C 1
ATOM 2375 O O . SER A 1 290 ? -10.102 1.966 5.297 1 67.69 290 SER A O 1
ATOM 2377 N N . ILE A 1 291 ? -7.902 1.861 4.828 1 58.84 291 ILE A N 1
ATOM 2378 C CA . ILE A 1 291 ? -7.996 0.424 4.602 1 58.84 291 ILE A CA 1
ATOM 2379 C C . ILE A 1 291 ? -7.883 -0.316 5.934 1 58.84 291 ILE A C 1
ATOM 2381 O O . ILE A 1 291 ? -8.469 -1.388 6.109 1 58.84 291 ILE A O 1
ATOM 2385 N N . ASN A 1 292 ? -7.133 0.401 6.809 1 59.59 292 ASN A N 1
ATOM 2386 C CA . ASN A 1 292 ? -6.898 -0.322 8.055 1 59.59 292 ASN A CA 1
ATOM 2387 C C . ASN A 1 292 ? -7.602 0.351 9.234 1 59.59 292 ASN A C 1
ATOM 2389 O O . ASN A 1 292 ? -7.809 1.565 9.227 1 59.59 292 ASN A O 1
ATOM 2393 N N . GLY A 1 293 ? -8.539 -0.245 9.82 1 66.56 293 GLY A N 1
ATOM 2394 C CA . GLY A 1 293 ? -9.281 0.196 10.992 1 66.56 293 GLY A CA 1
ATOM 2395 C C . GLY A 1 293 ? -8.398 0.809 12.062 1 66.56 293 GLY A C 1
ATOM 2396 O O . GLY A 1 293 ? -8.859 1.091 13.172 1 66.56 293 GLY A O 1
ATOM 2397 N N . ARG A 1 294 ? -7.09 1.2 11.656 1 78.06 294 ARG A N 1
ATOM 2398 C CA . ARG A 1 294 ? -6.164 1.694 12.672 1 78.06 294 ARG A CA 1
ATOM 2399 C C . ARG A 1 294 ? -6.285 3.205 12.836 1 78.06 294 ARG A C 1
ATOM 2401 O O . ARG A 1 294 ? -5.922 3.754 13.875 1 78.06 294 ARG A O 1
ATOM 2408 N N . LEU A 1 295 ? -6.734 3.848 11.812 1 87.75 295 LEU A N 1
ATOM 2409 C CA . LEU A 1 295 ? -6.902 5.297 11.844 1 87.75 295 LEU A CA 1
ATOM 2410 C C . LEU A 1 295 ? -8.328 5.668 12.227 1 87.75 295 LEU A C 1
ATOM 2412 O O . LEU A 1 295 ? -9.289 5.055 11.75 1 87.75 295 LEU A O 1
ATOM 2416 N N . ASP A 1 296 ? -8.375 6.496 13.203 1 91.81 296 ASP A N 1
ATOM 2417 C CA . ASP A 1 296 ? -9.703 6.922 13.617 1 91.81 296 ASP A CA 1
ATOM 2418 C C . ASP A 1 296 ? -9.82 8.445 13.633 1 91.81 296 ASP A C 1
ATOM 2420 O O . ASP A 1 296 ? -8.852 9.148 13.344 1 91.81 296 ASP A O 1
ATOM 2424 N N . PHE A 1 297 ? -10.984 8.898 14.023 1 94.25 297 PHE A N 1
ATOM 2425 C CA . PHE A 1 297 ? -11.359 10.305 13.945 1 94.25 297 PHE A CA 1
ATOM 2426 C C . PHE A 1 297 ? -10.508 11.148 14.883 1 94.25 297 PHE A C 1
ATOM 2428 O O . PHE A 1 297 ? -9.977 12.18 14.484 1 94.25 297 PHE A O 1
ATOM 2435 N N . ARG A 1 298 ? -10.359 10.711 16.078 1 95.31 298 ARG A N 1
ATOM 2436 C CA . ARG A 1 298 ? -9.609 11.461 17.078 1 95.31 298 ARG A CA 1
ATOM 2437 C C . ARG A 1 298 ? -8.141 11.562 16.703 1 95.31 298 ARG A C 1
ATOM 2439 O O . ARG A 1 298 ? -7.527 12.625 16.828 1 95.31 298 ARG A O 1
ATOM 2446 N N . LYS A 1 299 ? -7.566 10.516 16.234 1 95.38 299 LYS A N 1
ATOM 2447 C CA . LYS A 1 299 ? -6.184 10.516 15.766 1 95.38 299 LYS A CA 1
ATOM 2448 C C . LYS A 1 299 ? -5.992 11.492 14.609 1 95.38 299 LYS A C 1
ATOM 2450 O O . LYS A 1 299 ? -4.98 12.195 14.539 1 95.38 299 LYS A O 1
ATOM 2455 N N . ALA A 1 300 ? -6.988 11.492 13.719 1 96.5 300 ALA A N 1
ATOM 2456 C CA . ALA A 1 300 ? -6.918 12.391 12.57 1 96.5 300 ALA A CA 1
ATOM 2457 C C . ALA A 1 300 ? -6.898 13.852 13.016 1 96.5 300 ALA A C 1
ATOM 2459 O O . ALA A 1 300 ? -6.066 14.641 12.555 1 96.5 300 ALA A O 1
ATOM 2460 N N . ILE A 1 301 ? -7.758 14.25 13.922 1 97.88 301 ILE A N 1
ATOM 2461 C CA . ILE A 1 301 ? -7.801 15.617 14.414 1 97.88 301 ILE A CA 1
ATOM 2462 C C . ILE A 1 301 ? -6.492 15.953 15.125 1 97.88 301 ILE A C 1
ATOM 2464 O O . ILE A 1 301 ? -5.922 17.031 14.922 1 97.88 301 ILE A O 1
ATOM 2468 N N . SER A 1 302 ? -6.109 15.031 15.93 1 97.81 302 SER A N 1
ATOM 2469 C CA . SER A 1 302 ? -4.871 15.234 16.672 1 97.81 302 SER A CA 1
ATOM 2470 C C . SER A 1 302 ? -3.695 15.469 15.727 1 97.81 302 SER A C 1
ATOM 2472 O O . SER A 1 302 ? -2.869 16.344 15.961 1 97.81 302 SER A O 1
ATOM 2474 N N . PHE A 1 303 ? -3.619 14.719 14.742 1 97.88 303 PHE A N 1
ATOM 2475 C CA . PHE A 1 303 ? -2.523 14.836 13.789 1 97.88 303 PHE A CA 1
ATOM 2476 C C . PHE A 1 303 ? -2.594 16.156 13.039 1 97.88 303 PHE A C 1
ATOM 2478 O O . PHE A 1 303 ? -1.566 16.781 12.773 1 97.88 303 PHE A O 1
ATOM 2485 N N . ILE A 1 304 ? -3.771 16.547 12.656 1 98.19 304 ILE A N 1
ATOM 2486 C CA . ILE A 1 304 ? -3.963 17.844 12 1 98.19 304 ILE A CA 1
ATOM 2487 C C . ILE A 1 304 ? -3.455 18.969 12.906 1 98.19 304 ILE A C 1
ATOM 2489 O O . ILE A 1 304 ? -2.785 19.891 12.445 1 98.19 304 ILE A O 1
ATOM 2493 N N . LEU A 1 305 ? -3.734 18.859 14.188 1 98 305 LEU A N 1
ATOM 2494 C CA . LEU A 1 305 ? -3.236 19.859 15.133 1 98 305 LEU A CA 1
ATOM 2495 C C . LEU A 1 305 ? -1.715 19.812 15.219 1 98 305 LEU A C 1
ATOM 2497 O O . LEU A 1 305 ? -1.065 20.844 15.367 1 98 305 LEU A O 1
ATOM 2501 N N . TYR A 1 306 ? -1.168 18.609 15.117 1 97.88 306 TYR A N 1
ATOM 2502 C CA . TYR A 1 306 ? 0.284 18.5 15.039 1 97.88 306 TYR A CA 1
ATOM 2503 C C . TYR A 1 306 ? 0.829 19.219 13.82 1 97.88 306 TYR A C 1
ATOM 2505 O O . TYR A 1 306 ? 1.841 19.922 13.906 1 97.88 306 TYR A O 1
ATOM 2513 N N . ILE A 1 307 ? 0.164 19.047 12.727 1 97.69 307 ILE A N 1
ATOM 2514 C CA . ILE A 1 307 ? 0.57 19.75 11.516 1 97.69 307 ILE A CA 1
ATOM 2515 C C . ILE A 1 307 ? 0.505 21.25 11.734 1 97.69 307 ILE A C 1
ATOM 2517 O O . ILE A 1 307 ? 1.425 21.984 11.359 1 97.69 307 ILE A O 1
ATOM 2521 N N . PHE A 1 308 ? -0.563 21.75 12.406 1 97.06 308 PHE A N 1
ATOM 2522 C CA . PHE A 1 308 ? -0.685 23.172 12.703 1 97.06 308 PHE A CA 1
ATOM 2523 C C . PHE A 1 308 ? 0.481 23.656 13.562 1 97.06 308 PHE A C 1
ATOM 2525 O O . PHE A 1 308 ? 0.981 24.766 13.375 1 97.06 308 PHE A O 1
ATOM 2532 N N . HIS A 1 309 ? 0.834 22.812 14.477 1 96.06 309 HIS A N 1
ATOM 2533 C CA . HIS A 1 309 ? 1.997 23.125 15.305 1 96.06 309 HIS A CA 1
ATOM 2534 C C . HIS A 1 309 ? 3.26 23.234 14.453 1 96.06 309 HIS A C 1
ATOM 2536 O O . HIS A 1 309 ? 4.027 24.188 14.602 1 96.06 309 HIS A O 1
ATOM 2542 N N . GLY A 1 310 ? 3.455 22.281 13.594 1 95 310 GLY A N 1
ATOM 2543 C CA . GLY A 1 310 ? 4.621 22.297 12.719 1 95 310 GLY A CA 1
ATOM 2544 C C . GLY A 1 310 ? 4.672 23.5 11.805 1 95 310 GLY A C 1
ATOM 2545 O O . GLY A 1 310 ? 5.754 23.969 11.445 1 95 310 GLY A O 1
ATOM 2546 N N . LEU A 1 311 ? 3.52 24.016 11.445 1 94.81 311 LEU A N 1
ATOM 2547 C CA . LEU A 1 311 ? 3.422 25.172 10.562 1 94.81 311 LEU A CA 1
ATOM 2548 C C . LEU A 1 311 ? 3.57 26.469 11.344 1 94.81 311 LEU A C 1
ATOM 2550 O O . LEU A 1 311 ? 3.635 27.547 10.758 1 94.81 311 LEU A O 1
ATOM 2554 N N . GLY A 1 312 ? 3.545 26.328 12.656 1 92.81 312 GLY A N 1
ATOM 2555 C CA . GLY A 1 312 ? 3.68 27.5 13.508 1 92.81 312 GLY A CA 1
ATOM 2556 C C . GLY A 1 312 ? 2.371 28.234 13.727 1 92.81 312 GLY A C 1
ATOM 2557 O O . GLY A 1 312 ? 2.365 29.391 14.125 1 92.81 312 GLY A O 1
ATOM 2558 N N . TRP A 1 313 ? 1.311 27.594 13.414 1 94.94 313 TRP A N 1
ATOM 2559 C CA . TRP A 1 313 ? 0.001 28.219 13.578 1 94.94 313 TRP A CA 1
ATOM 2560 C C . TRP A 1 313 ? -0.463 28.141 15.031 1 94.94 313 TRP A C 1
ATOM 2562 O O . TRP A 1 313 ? -1.042 29.094 15.555 1 94.94 313 TRP A O 1
ATOM 2572 N N . ILE A 1 314 ? -0.22 27.031 15.602 1 95.44 314 ILE A N 1
ATOM 2573 C CA . ILE A 1 314 ? -0.482 26.828 17.031 1 95.44 314 ILE A CA 1
ATOM 2574 C C . ILE A 1 314 ? 0.767 26.281 17.703 1 95.44 314 ILE A C 1
ATOM 2576 O O . ILE A 1 314 ? 1.712 25.859 17.047 1 95.44 314 ILE A O 1
ATOM 2580 N N . GLU A 1 315 ? 0.725 26.344 19 1 94.12 315 GLU A N 1
ATOM 2581 C CA . GLU A 1 315 ? 1.821 25.797 19.781 1 94.12 315 GLU A CA 1
ATOM 2582 C C . GLU A 1 315 ? 1.317 24.75 20.781 1 94.12 315 GLU A C 1
ATOM 2584 O O . GLU A 1 315 ? 0.367 25 21.516 1 94.12 315 GLU A O 1
ATOM 2589 N N . ILE A 1 316 ? 1.907 23.641 20.672 1 94.56 316 ILE A N 1
ATOM 2590 C CA . ILE A 1 316 ? 1.647 22.547 21.609 1 94.56 316 ILE A CA 1
ATOM 2591 C C . ILE A 1 316 ? 2.854 22.359 22.531 1 94.56 316 ILE A C 1
ATOM 2593 O O . ILE A 1 316 ? 3.98 22.188 22.062 1 94.56 316 ILE A O 1
ATOM 2597 N N . ASP A 1 317 ? 2.611 22.406 23.766 1 92.25 317 ASP A N 1
ATOM 2598 C CA . ASP A 1 317 ? 3.684 22.266 24.75 1 92.25 317 ASP A CA 1
ATOM 2599 C C . ASP A 1 317 ? 4.188 20.828 24.812 1 92.25 317 ASP A C 1
ATOM 2601 O O . ASP A 1 317 ? 3.432 19.906 25.156 1 92.25 317 ASP A O 1
ATOM 2605 N N . ILE A 1 318 ? 5.422 20.609 24.672 1 88.25 318 ILE A N 1
ATOM 2606 C CA . ILE A 1 318 ? 6.043 19.281 24.609 1 88.25 318 ILE A CA 1
ATOM 2607 C C . ILE A 1 318 ? 5.891 18.578 25.953 1 88.25 318 ILE A C 1
ATOM 2609 O O . ILE A 1 318 ? 5.793 17.344 26.016 1 88.25 318 ILE A O 1
ATOM 2613 N N . ASN A 1 319 ? 5.836 19.344 26.969 1 87.31 319 ASN A N 1
ATOM 2614 C CA . ASN A 1 319 ? 5.75 18.781 28.312 1 87.31 319 ASN A CA 1
ATOM 2615 C C . ASN A 1 319 ? 4.305 18.688 28.781 1 87.31 319 ASN A C 1
ATOM 2617 O O . ASN A 1 319 ? 4.043 18.25 29.906 1 87.31 319 ASN A O 1
ATOM 2621 N N . ASP A 1 320 ? 3.439 19.094 27.922 1 86.44 320 ASP A N 1
ATOM 2622 C CA . ASP A 1 320 ? 2.008 19.016 28.188 1 86.44 320 ASP A CA 1
ATOM 2623 C C . ASP A 1 320 ? 1.652 19.781 29.453 1 86.44 320 ASP A C 1
ATOM 2625 O O . ASP A 1 320 ? 0.904 19.281 30.297 1 86.44 320 ASP A O 1
ATOM 2629 N N . LYS A 1 321 ? 2.246 20.875 29.719 1 87.06 321 LYS A N 1
ATOM 2630 C CA . LYS A 1 321 ? 1.982 21.734 30.875 1 87.06 321 LYS A CA 1
ATOM 2631 C C . LYS A 1 321 ? 1.028 22.859 30.516 1 87.06 321 LYS A C 1
ATOM 2633 O O . LYS A 1 321 ? 0.521 23.562 31.406 1 87.06 321 LYS A O 1
ATOM 2638 N N . LYS A 1 322 ? 0.828 23.047 29.281 1 89.69 322 LYS A N 1
ATOM 2639 C CA . LYS A 1 322 ? -0.081 24.078 28.781 1 89.69 322 LYS A CA 1
ATOM 2640 C C . LYS A 1 322 ? -1.035 23.5 27.734 1 89.69 322 LYS A C 1
ATOM 2642 O O . LYS A 1 322 ? -0.756 22.453 27.141 1 89.69 322 LYS A O 1
ATOM 2647 N N . GLY A 1 323 ? -2.117 24.109 27.531 1 92.12 323 GLY A N 1
ATOM 2648 C CA . GLY A 1 323 ? -3.031 23.75 26.453 1 92.12 323 GLY A CA 1
ATOM 2649 C C . GLY A 1 323 ? -2.553 24.203 25.094 1 92.12 323 GLY A C 1
ATOM 2650 O O . GLY A 1 323 ? -1.354 24.406 24.875 1 92.12 323 GLY A O 1
ATOM 2651 N N . ILE A 1 324 ? -3.379 24.203 24.156 1 94.31 324 ILE A N 1
ATOM 2652 C CA . ILE A 1 324 ? -3.072 24.641 22.812 1 94.31 324 ILE A CA 1
ATOM 2653 C C . ILE A 1 324 ? -3.053 26.172 22.75 1 94.31 324 ILE A C 1
ATOM 2655 O O . ILE A 1 324 ? -4.016 26.828 23.156 1 94.31 324 ILE A O 1
ATOM 2659 N N . THR A 1 325 ? -2 26.75 22.344 1 92.88 325 THR A N 1
ATOM 2660 C CA . THR A 1 325 ? -1.884 28.203 22.219 1 92.88 325 THR A CA 1
ATOM 2661 C C . THR A 1 325 ? -1.746 28.625 20.766 1 92.88 325 THR A C 1
ATOM 2663 O O . THR A 1 325 ? -1.035 27.984 19.984 1 92.88 325 THR A O 1
ATOM 2666 N N . MET A 1 326 ? -2.396 29.641 20.406 1 90.62 326 MET A N 1
ATOM 2667 C CA . MET A 1 326 ? -2.281 30.156 19.047 1 90.62 326 MET A CA 1
ATOM 2668 C C . MET A 1 326 ? -1.066 31.062 18.906 1 90.62 326 MET A C 1
ATOM 2670 O O . MET A 1 326 ? -0.772 31.859 19.812 1 90.62 326 MET A O 1
ATOM 2674 N N . SER A 1 327 ? -0.406 30.828 17.844 1 83.25 327 SER A N 1
ATOM 2675 C CA . SER A 1 327 ? 0.764 31.672 17.594 1 83.25 327 SER A CA 1
ATOM 2676 C C . SER A 1 327 ? 0.371 33.125 17.406 1 83.25 327 SER A C 1
ATOM 2678 O O . SER A 1 327 ? -0.651 33.438 16.781 1 83.25 327 SER A O 1
ATOM 2680 N N . LYS A 1 328 ? 1.12 33.969 18.062 1 70.5 328 LYS A N 1
ATOM 2681 C CA . LYS A 1 328 ? 0.854 35.406 18.031 1 70.5 328 LYS A CA 1
ATOM 2682 C C . LYS A 1 328 ? 1.436 36.062 16.781 1 70.5 328 LYS A C 1
ATOM 2684 O O . LYS A 1 328 ? 1.208 37.25 16.516 1 70.5 328 LYS A O 1
ATOM 2689 N N . LYS A 1 329 ? 2.178 35.188 16.125 1 66.38 329 LYS A N 1
ATOM 2690 C CA . LYS A 1 329 ? 2.787 35.75 14.914 1 66.38 329 LYS A CA 1
ATOM 2691 C C . LYS A 1 329 ? 1.725 36.281 13.961 1 66.38 329 LYS A C 1
ATOM 2693 O O . LYS A 1 329 ? 0.734 35.625 13.68 1 66.38 329 LYS A O 1
ATOM 2698 N N . THR A 1 330 ? 1.759 37.594 13.844 1 57.19 330 THR A N 1
ATOM 2699 C CA . THR A 1 330 ? 0.784 38.312 13.031 1 57.19 330 THR A CA 1
ATOM 2700 C C . THR A 1 330 ? 1.304 38.5 11.617 1 57.19 330 THR A C 1
ATOM 2702 O O . THR A 1 330 ? 0.707 39.25 10.828 1 57.19 330 THR A O 1
ATOM 2705 N N . ASP A 1 331 ? 2.418 37.781 11.312 1 59.53 331 ASP A N 1
ATOM 2706 C CA . ASP A 1 331 ? 2.863 38.062 9.953 1 59.53 331 ASP A CA 1
ATOM 2707 C C . ASP A 1 331 ? 1.771 37.75 8.938 1 59.53 331 ASP A C 1
ATOM 2709 O O . ASP A 1 331 ? 1.139 36.688 9.008 1 59.53 331 ASP A O 1
ATOM 2713 N N . ASP A 1 332 ? 1.355 38.719 8.188 1 61.75 332 ASP A N 1
ATOM 2714 C CA . ASP A 1 332 ? 0.195 38.875 7.312 1 61.75 332 ASP A CA 1
ATOM 2715 C C . ASP A 1 332 ? 0.06 37.656 6.375 1 61.75 332 ASP A C 1
ATOM 2717 O O . ASP A 1 332 ? -1.052 37.281 6.02 1 61.75 332 ASP A O 1
ATOM 2721 N N . SER A 1 333 ? 1.197 36.969 6.043 1 65.25 333 SER A N 1
ATOM 2722 C CA . SER A 1 333 ? 0.929 35.969 5.004 1 65.25 333 SER A CA 1
ATOM 2723 C C . SER A 1 333 ? 1.071 34.531 5.543 1 65.25 333 SER A C 1
ATOM 2725 O O . SER A 1 333 ? 0.583 33.594 4.93 1 65.25 333 SER A O 1
ATOM 2727 N N . THR A 1 334 ? 1.575 34.469 6.793 1 69.75 334 THR A N 1
ATOM 2728 C CA . THR A 1 334 ? 1.821 33.094 7.254 1 69.75 334 THR A CA 1
ATOM 2729 C C . THR A 1 334 ? 1.283 32.906 8.664 1 69.75 334 THR A C 1
ATOM 2731 O O . THR A 1 334 ? 1.311 31.797 9.195 1 69.75 334 THR A O 1
ATOM 2734 N N . GLY A 1 335 ? 0.778 33.969 9.109 1 82.19 335 GLY A N 1
ATOM 2735 C CA . GLY A 1 335 ? 0.203 33.844 10.438 1 82.19 335 GLY A CA 1
ATOM 2736 C C . GLY A 1 335 ? -1.109 33.094 10.461 1 82.19 335 GLY A C 1
ATOM 2737 O O . GLY A 1 335 ? -1.832 33.062 9.461 1 82.19 335 GLY A O 1
ATOM 2738 N N . PHE A 1 336 ? -1.402 32.531 11.586 1 91.25 336 PHE A N 1
ATOM 2739 C CA . PHE A 1 336 ? -2.576 31.672 11.656 1 91.25 336 PHE A CA 1
ATOM 2740 C C . PHE A 1 336 ? -3.854 32.5 11.453 1 91.25 336 PHE A C 1
ATOM 2742 O O . PHE A 1 336 ? -4.805 32 10.836 1 91.25 336 PHE A O 1
ATOM 2749 N N . LYS A 1 337 ? -3.879 33.719 11.992 1 91.25 337 LYS A N 1
ATOM 2750 C CA . LYS A 1 337 ? -5.059 34.562 11.812 1 91.25 337 LYS A CA 1
ATOM 2751 C C . LYS A 1 337 ? -5.34 34.781 10.336 1 91.25 337 LYS A C 1
ATOM 2753 O O . LYS A 1 337 ? -6.488 34.688 9.891 1 91.25 337 LYS A O 1
ATOM 2758 N N . TYR A 1 338 ? -4.312 35.188 9.664 1 89.5 338 TYR A N 1
ATOM 2759 C CA . TYR A 1 338 ? -4.445 35.375 8.219 1 89.5 338 TYR A CA 1
ATOM 2760 C C . TYR A 1 338 ? -5.012 34.125 7.547 1 89.5 338 TYR A C 1
ATOM 2762 O O . TYR A 1 338 ? -5.895 34.25 6.688 1 89.5 338 TYR A O 1
ATOM 2770 N N . ILE A 1 339 ? -4.566 33 7.945 1 91.62 339 ILE A N 1
ATOM 2771 C CA . ILE A 1 339 ? -4.934 31.75 7.316 1 91.62 339 ILE A CA 1
ATOM 2772 C C . ILE A 1 339 ? -6.395 31.422 7.621 1 91.62 339 ILE A C 1
ATOM 2774 O O . ILE A 1 339 ? -7.191 31.203 6.707 1 91.62 339 ILE A O 1
ATOM 2778 N N . TYR A 1 340 ? -6.738 31.375 8.93 1 93.94 340 TYR A N 1
ATOM 2779 C CA . TYR A 1 340 ? -8.086 30.906 9.234 1 93.94 340 TYR A CA 1
ATOM 2780 C C . TYR A 1 340 ? -9.125 31.922 8.789 1 93.94 340 TYR A C 1
ATOM 2782 O O . TYR A 1 340 ? -10.305 31.594 8.617 1 93.94 340 TYR A O 1
ATOM 2790 N N . GLU A 1 341 ? -8.805 33.188 8.617 1 93.38 341 GLU A N 1
ATOM 2791 C CA . GLU A 1 341 ? -9.734 34.188 8.062 1 93.38 341 GLU A CA 1
ATOM 2792 C C . GLU A 1 341 ? -10.047 33.875 6.602 1 93.38 341 GLU A C 1
ATOM 2794 O O . GLU A 1 341 ? -11.164 34.094 6.141 1 93.38 341 GLU A O 1
ATOM 2799 N N . LYS A 1 342 ? -9.094 33.375 5.926 1 92.69 342 LYS A N 1
ATOM 2800 C CA . LYS A 1 342 ? -9.297 33 4.531 1 92.69 342 LYS A CA 1
ATOM 2801 C C . LYS A 1 342 ? -10.242 31.812 4.414 1 92.69 342 LYS A C 1
ATOM 2803 O O . LYS A 1 342 ? -10.844 31.594 3.359 1 92.69 342 LYS A O 1
ATOM 2808 N N . TYR A 1 343 ? -10.32 30.984 5.469 1 95.44 343 TYR A N 1
ATOM 2809 C CA . TYR A 1 343 ? -11.18 29.812 5.465 1 95.44 343 TYR A CA 1
ATOM 2810 C C . TYR A 1 343 ? -12.523 30.109 6.121 1 95.44 343 TYR A C 1
ATOM 2812 O O . TYR A 1 343 ? -13.383 29.234 6.215 1 95.44 343 TYR A O 1
ATOM 2820 N N . SER A 1 344 ? -12.758 31.344 6.551 1 95.94 344 SER A N 1
ATOM 2821 C CA . SER A 1 344 ? -13.922 31.688 7.363 1 95.94 344 SER A CA 1
ATOM 2822 C C . SER A 1 344 ? -15.211 31.531 6.574 1 95.94 344 SER A C 1
ATOM 2824 O O . SER A 1 344 ? -16.281 31.328 7.156 1 95.94 344 SER A O 1
ATOM 2826 N N . ASN A 1 345 ? -15.125 31.594 5.297 1 95.25 345 ASN A N 1
ATOM 2827 C CA . ASN A 1 345 ? -16.312 31.5 4.457 1 95.25 345 ASN A CA 1
ATOM 2828 C C . ASN A 1 345 ? -16.922 30.109 4.504 1 95.25 345 ASN A C 1
ATOM 2830 O O . ASN A 1 345 ? -18.062 29.906 4.07 1 95.25 345 ASN A O 1
ATOM 2834 N N . ILE A 1 346 ? -16.25 29.141 5.074 1 96.62 346 ILE A N 1
ATOM 2835 C CA . ILE A 1 346 ? -16.734 27.781 5.211 1 96.62 346 ILE A CA 1
ATOM 2836 C C . ILE A 1 346 ? -17.75 27.703 6.34 1 96.62 346 ILE A C 1
ATOM 2838 O O . ILE A 1 346 ? -18.594 26.781 6.367 1 96.62 346 ILE A O 1
ATOM 2842 N N . ILE A 1 347 ? -17.656 28.625 7.238 1 96.44 347 ILE A N 1
ATOM 2843 C CA . ILE A 1 347 ? -18.516 28.641 8.422 1 96.44 347 ILE A CA 1
ATOM 2844 C C . ILE A 1 347 ? -19.672 29.609 8.211 1 96.44 347 ILE A C 1
ATOM 2846 O O . ILE A 1 347 ? -19.469 30.734 7.742 1 96.44 347 ILE A O 1
ATOM 2850 N N . CYS A 1 348 ? -20.828 29.141 8.57 1 94.56 348 CYS A N 1
ATOM 2851 C CA . CYS A 1 348 ? -22.016 30 8.602 1 94.56 348 CYS A CA 1
ATOM 2852 C C . CYS A 1 348 ? -22.594 30.078 10.008 1 94.56 348 CYS A C 1
ATOM 2854 O O . CYS A 1 348 ? -22.375 29.188 10.82 1 94.56 348 CYS A O 1
ATOM 2856 N N . GLU A 1 349 ? -23.203 31.156 10.273 1 90.88 349 GLU A N 1
ATOM 2857 C CA . GLU A 1 349 ? -23.875 31.359 11.555 1 90.88 349 GLU A CA 1
ATOM 2858 C C . GLU A 1 349 ? -25.375 31.531 11.367 1 90.88 349 GLU A C 1
ATOM 2860 O O . GLU A 1 349 ? -25.828 32.188 10.422 1 90.88 349 GLU A O 1
ATOM 2865 N N . ASP A 1 350 ? -26.172 30.672 12.055 1 78.12 350 ASP A N 1
ATOM 2866 C CA . ASP A 1 350 ? -27.625 30.812 12.008 1 78.12 350 ASP A CA 1
ATOM 2867 C C . ASP A 1 350 ? -28.078 32.125 12.641 1 78.12 350 ASP A C 1
ATOM 2869 O O . ASP A 1 350 ? -27.656 32.469 13.758 1 78.12 350 ASP A O 1
ATOM 2873 N N . THR A 1 351 ? -28.359 33.188 11.984 1 60.91 351 THR A N 1
ATOM 2874 C CA . THR A 1 351 ? -29 34.406 12.531 1 60.91 351 THR A CA 1
ATOM 2875 C C . THR A 1 351 ? -30.422 34.094 12.977 1 60.91 351 THR A C 1
ATOM 2877 O O . THR A 1 351 ? -31.234 33.562 12.195 1 60.91 351 THR A O 1
ATOM 2880 N N . TYR A 1 352 ? -30.656 33.562 14.008 1 46.47 352 TYR A N 1
ATOM 2881 C CA . TYR A 1 352 ? -32.031 33.656 14.453 1 46.47 352 TYR A CA 1
ATOM 2882 C C . TYR A 1 352 ? -32.625 35.062 14.18 1 46.47 352 TYR A C 1
ATOM 2884 O O . TYR A 1 352 ? -32.031 36.062 14.617 1 46.47 352 TYR A O 1
ATOM 2892 N N . LEU A 1 353 ? -33.281 35.375 13.109 1 40.62 353 LEU A N 1
ATOM 2893 C CA . LEU A 1 353 ? -34.281 36.438 13.102 1 40.62 353 LEU A CA 1
ATOM 2894 C C . LEU A 1 353 ? -35.188 36.344 14.328 1 40.62 353 LEU A C 1
ATOM 2896 O O . LEU A 1 353 ? -35.812 35.312 14.578 1 40.62 353 LEU A O 1
ATOM 2900 N N . ASP A 1 354 ? -34.812 37 15.406 1 36.75 354 ASP A N 1
ATOM 2901 C CA . ASP A 1 354 ? -35.812 37.375 16.406 1 36.75 354 ASP A CA 1
ATOM 2902 C C . ASP A 1 354 ? -37.125 37.719 15.766 1 36.75 354 ASP A C 1
ATOM 2904 O O . ASP A 1 354 ? -37.281 38.781 15.133 1 36.75 354 ASP A O 1
ATOM 2908 N N . ILE A 1 355 ? -37.844 36.906 15.219 1 34.88 355 ILE A N 1
ATOM 2909 C CA . ILE A 1 355 ? -39.25 37.156 14.906 1 34.88 355 ILE A CA 1
ATOM 2910 C C . ILE A 1 355 ? -40 37.594 16.172 1 34.88 355 ILE A C 1
ATOM 2912 O O . ILE A 1 355 ? -41.188 37.312 16.328 1 34.88 355 ILE A O 1
ATOM 2916 N N . GLU A 1 356 ? -39.438 38.094 17.203 1 30.67 356 GLU A N 1
ATOM 2917 C CA . GLU A 1 356 ? -40.406 38.812 18.047 1 30.67 356 GLU A CA 1
ATOM 2918 C C . GLU A 1 356 ? -41.094 39.906 17.266 1 30.67 356 GLU A C 1
ATOM 2920 O O . GLU A 1 356 ? -42.094 40.5 17.734 1 30.67 356 GLU A O 1
ATOM 2925 N N . GLY A 1 357 ? -40.531 40.594 16.297 1 26.75 357 GLY A N 1
ATOM 2926 C CA . GLY A 1 357 ? -41.344 41.719 15.867 1 26.75 357 GLY A CA 1
ATOM 2927 C C . GLY A 1 357 ? -42.562 41.312 15.055 1 26.75 357 GLY A C 1
ATOM 2928 O O . GLY A 1 357 ? -43.312 42.156 14.594 1 26.75 357 GLY A O 1
ATOM 2929 N N . ILE A 1 358 ? -42.844 40.094 14.508 1 24.08 358 ILE A N 1
ATOM 2930 C CA . ILE A 1 358 ? -44.281 39.969 14.359 1 24.08 358 ILE A CA 1
ATOM 2931 C C . ILE A 1 358 ? -44.875 39.25 15.578 1 24.08 358 ILE A C 1
ATOM 2933 O O . ILE A 1 358 ? -44.281 38.281 16.078 1 24.08 358 ILE A O 1
ATOM 2937 N N . MET B 1 1 ? -23.719 -29.969 -14.727 1 65.31 1 MET B N 1
ATOM 2938 C CA . MET B 1 1 ? -22.453 -30.141 -14.031 1 65.31 1 MET B CA 1
ATOM 2939 C C . MET B 1 1 ? -22.656 -30.828 -12.688 1 65.31 1 MET B C 1
ATOM 2941 O O . MET B 1 1 ? -23.469 -30.391 -11.875 1 65.31 1 MET B O 1
ATOM 2945 N N . LYS B 1 2 ? -22.078 -31.984 -12.648 1 85.44 2 LYS B N 1
ATOM 2946 C CA . LYS B 1 2 ? -22.344 -32.844 -11.516 1 85.44 2 LYS B CA 1
ATOM 2947 C C . LYS B 1 2 ? -21.344 -32.594 -10.383 1 85.44 2 LYS B C 1
ATOM 2949 O O . LYS B 1 2 ? -21.391 -33.25 -9.344 1 85.44 2 LYS B O 1
ATOM 2954 N N . TYR B 1 3 ? -20.5 -31.641 -10.617 1 94.5 3 TYR B N 1
ATOM 2955 C CA . TYR B 1 3 ? -19.469 -31.438 -9.617 1 94.5 3 TYR B CA 1
ATOM 2956 C C . TYR B 1 3 ? -19.781 -30.234 -8.734 1 94.5 3 TYR B C 1
ATOM 2958 O O . TYR B 1 3 ? -20.453 -29.297 -9.172 1 94.5 3 TYR B O 1
ATOM 2966 N N . TYR B 1 4 ? -19.375 -30.266 -7.504 1 94.94 4 TYR B N 1
ATOM 2967 C CA . TYR B 1 4 ? -19.453 -29.141 -6.586 1 94.94 4 TYR B CA 1
ATOM 2968 C C . TYR B 1 4 ? -18.266 -29.109 -5.641 1 94.94 4 TYR B C 1
ATOM 2970 O O . TYR B 1 4 ? -17.547 -30.109 -5.508 1 94.94 4 TYR B O 1
ATOM 2978 N N . PHE B 1 5 ? -17.984 -28 -5.043 1 95.75 5 PHE B N 1
ATOM 2979 C CA . PHE B 1 5 ? -16.875 -27.859 -4.102 1 95.75 5 PHE B CA 1
ATOM 2980 C C . PHE B 1 5 ? -17.297 -28.312 -2.709 1 95.75 5 PHE B C 1
ATOM 2982 O O . PHE B 1 5 ? -18.328 -27.891 -2.195 1 95.75 5 PHE B O 1
ATOM 2989 N N . ARG B 1 6 ? -16.484 -29.109 -2.131 1 94.19 6 ARG B N 1
ATOM 2990 C CA . ARG B 1 6 ? -16.703 -29.562 -0.761 1 94.19 6 ARG B CA 1
ATOM 2991 C C . ARG B 1 6 ? -16.453 -28.438 0.237 1 94.19 6 ARG B C 1
ATOM 2993 O O . ARG B 1 6 ? -15.508 -27.672 0.08 1 94.19 6 ARG B O 1
ATOM 3000 N N . GLN B 1 7 ? -17.281 -28.359 1.235 1 92.06 7 GLN B N 1
ATOM 3001 C CA . GLN B 1 7 ? -17.016 -27.453 2.354 1 92.06 7 GLN B CA 1
ATOM 3002 C C . GLN B 1 7 ? -16.094 -28.109 3.369 1 92.06 7 GLN B C 1
ATOM 3004 O O . GLN B 1 7 ? -16.375 -29.188 3.893 1 92.06 7 GLN B O 1
ATOM 3009 N N . ILE B 1 8 ? -14.992 -27.484 3.561 1 92.81 8 ILE B N 1
ATOM 3010 C CA . ILE B 1 8 ? -13.984 -28.047 4.453 1 92.81 8 ILE B CA 1
ATOM 3011 C C . ILE B 1 8 ? -13.594 -27.031 5.508 1 92.81 8 ILE B C 1
ATOM 3013 O O . ILE B 1 8 ? -13.07 -25.953 5.18 1 92.81 8 ILE B O 1
ATOM 3017 N N . ASN B 1 9 ? -13.695 -27.25 6.738 1 88.62 9 ASN B N 1
ATOM 3018 C CA . ASN B 1 9 ? -13.43 -26.312 7.82 1 88.62 9 ASN B CA 1
ATOM 3019 C C . ASN B 1 9 ? -11.945 -26.266 8.172 1 88.62 9 ASN B C 1
ATOM 3021 O O . ASN B 1 9 ? -11.445 -25.234 8.633 1 88.62 9 ASN B O 1
ATOM 3025 N N . GLU B 1 10 ? -11.359 -27.422 8.039 1 89.75 10 GLU B N 1
ATOM 3026 C CA . GLU B 1 10 ? -9.922 -27.516 8.305 1 89.75 10 GLU B CA 1
ATOM 3027 C C . GLU B 1 10 ? -9.18 -28.172 7.145 1 89.75 10 GLU B C 1
ATOM 3029 O O . GLU B 1 10 ? -9.062 -29.391 7.09 1 89.75 10 GLU B O 1
ATOM 3034 N N . TYR B 1 11 ? -8.742 -27.328 6.289 1 90.5 11 TYR B N 1
ATOM 3035 C CA . TYR B 1 11 ? -8.031 -27.828 5.121 1 90.5 11 TYR B CA 1
ATOM 3036 C C . TYR B 1 11 ? -6.531 -27.594 5.262 1 90.5 11 TYR B C 1
ATOM 3038 O O . TYR B 1 11 ? -6.078 -26.469 5.414 1 90.5 11 TYR B O 1
ATOM 3046 N N . LYS B 1 12 ? -5.824 -28.656 5.258 1 87.75 12 LYS B N 1
ATOM 3047 C CA . LYS B 1 12 ? -4.367 -28.562 5.25 1 87.75 12 LYS B CA 1
ATOM 3048 C C . LYS B 1 12 ? -3.826 -28.531 3.824 1 87.75 12 LYS B C 1
ATOM 3050 O O . LYS B 1 12 ? -3.967 -29.5 3.076 1 87.75 12 LYS B O 1
ATOM 3055 N N . ASN B 1 13 ? -3.209 -27.484 3.418 1 88.81 13 ASN B N 1
ATOM 3056 C CA . ASN B 1 13 ? -2.609 -27.391 2.092 1 88.81 13 ASN B CA 1
ATOM 3057 C C . ASN B 1 13 ? -1.516 -28.438 1.892 1 88.81 13 ASN B C 1
ATOM 3059 O O . ASN B 1 13 ? -0.507 -28.422 2.6 1 88.81 13 ASN B O 1
ATOM 3063 N N . PRO B 1 14 ? -1.731 -29.25 1.004 1 87.88 14 PRO B N 1
ATOM 3064 C CA . PRO B 1 14 ? -0.771 -30.344 0.832 1 87.88 14 PRO B CA 1
ATOM 3065 C C . PRO B 1 14 ? 0.54 -29.891 0.199 1 87.88 14 PRO B C 1
ATOM 3067 O O . PRO B 1 14 ? 1.58 -30.516 0.395 1 87.88 14 PRO B O 1
ATOM 3070 N N . VAL B 1 15 ? 0.473 -28.859 -0.562 1 90.12 15 VAL B N 1
ATOM 3071 C CA . VAL B 1 15 ? 1.667 -28.391 -1.257 1 90.12 15 VAL B CA 1
ATOM 3072 C C . VAL B 1 15 ? 1.744 -26.859 -1.182 1 90.12 15 VAL B C 1
ATOM 3074 O O . VAL B 1 15 ? 1.337 -26.172 -2.115 1 90.12 15 VAL B O 1
ATOM 3077 N N . PRO B 1 16 ? 2.381 -26.359 -0.167 1 92.62 16 PRO B N 1
ATOM 3078 C CA . PRO B 1 16 ? 2.48 -24.906 -0.049 1 92.62 16 PRO B CA 1
ATOM 3079 C C . PRO B 1 16 ? 3.271 -24.266 -1.192 1 92.62 16 PRO B C 1
ATOM 3081 O O . PRO B 1 16 ? 4.25 -24.844 -1.665 1 92.62 16 PRO B O 1
ATOM 3084 N N . LEU B 1 17 ? 2.838 -23.172 -1.603 1 94.75 17 LEU B N 1
ATOM 3085 C CA . LEU B 1 17 ? 3.48 -22.406 -2.666 1 94.75 17 LEU B CA 1
ATOM 3086 C C . LEU B 1 17 ? 3.986 -21.078 -2.145 1 94.75 17 LEU B C 1
ATOM 3088 O O . LEU B 1 17 ? 3.221 -20.297 -1.566 1 94.75 17 LEU B O 1
ATOM 3092 N N . TYR B 1 18 ? 5.254 -20.781 -2.365 1 95.75 18 TYR B N 1
ATOM 3093 C CA . TYR B 1 18 ? 5.859 -19.547 -1.887 1 95.75 18 TYR B CA 1
ATOM 3094 C C . TYR B 1 18 ? 6.277 -18.656 -3.053 1 95.75 18 TYR B C 1
ATOM 3096 O O . TYR B 1 18 ? 6.719 -19.156 -4.094 1 95.75 18 TYR B O 1
ATOM 3104 N N . PHE B 1 19 ? 6.098 -17.406 -2.891 1 96.94 19 PHE B N 1
ATOM 3105 C CA . PHE B 1 19 ? 6.555 -16.359 -3.807 1 96.94 19 PHE B CA 1
ATOM 3106 C C . PHE B 1 19 ? 7.855 -15.734 -3.311 1 96.94 19 PHE B C 1
ATOM 3108 O O . PHE B 1 19 ? 7.922 -15.242 -2.182 1 96.94 19 PHE B O 1
ATOM 3115 N N . LEU B 1 20 ? 8.891 -15.797 -4.117 1 97.44 20 LEU B N 1
ATOM 3116 C CA . LEU B 1 20 ? 10.219 -15.336 -3.713 1 97.44 20 LEU B CA 1
ATOM 3117 C C . LEU B 1 20 ? 10.578 -14.039 -4.43 1 97.44 20 LEU B C 1
ATOM 3119 O O . LEU B 1 20 ? 10.664 -14.008 -5.66 1 97.44 20 LEU B O 1
ATOM 3123 N N . CYS B 1 21 ? 10.812 -13.023 -3.686 1 95.38 21 CYS B N 1
ATOM 3124 C CA . CYS B 1 21 ? 11.188 -11.711 -4.207 1 95.38 21 CYS B CA 1
ATOM 3125 C C . CYS B 1 21 ? 12.578 -11.32 -3.736 1 95.38 21 CYS B C 1
ATOM 3127 O O . CYS B 1 21 ? 13.031 -11.75 -2.674 1 95.38 21 CYS B O 1
ATOM 3129 N N . GLY B 1 22 ? 13.234 -10.516 -4.488 1 93.06 22 GLY B N 1
ATOM 3130 C CA . GLY B 1 22 ? 14.578 -10.062 -4.18 1 93.06 22 GLY B CA 1
ATOM 3131 C C . GLY B 1 22 ? 15.344 -9.578 -5.398 1 93.06 22 GLY B C 1
ATOM 3132 O O . GLY B 1 22 ? 14.773 -9.453 -6.484 1 93.06 22 GLY B O 1
ATOM 3133 N N . VAL B 1 23 ? 16.594 -9.367 -5.211 1 87.38 23 VAL B N 1
ATOM 3134 C CA . VAL B 1 23 ? 17.406 -8.797 -6.277 1 87.38 23 VAL B CA 1
ATOM 3135 C C . VAL B 1 23 ? 18.203 -9.906 -6.969 1 87.38 23 VAL B C 1
ATOM 3137 O O . VAL B 1 23 ? 18.734 -10.805 -6.309 1 87.38 23 VAL B O 1
ATOM 3140 N N . GLN B 1 24 ? 18.156 -9.797 -8.266 1 84.69 24 GLN B N 1
ATOM 3141 C CA . GLN B 1 24 ? 19.047 -10.656 -9.031 1 84.69 24 GLN B CA 1
ATOM 3142 C C . GLN B 1 24 ? 20.375 -9.977 -9.289 1 84.69 24 GLN B C 1
ATOM 3144 O O . GLN B 1 24 ? 20.469 -9.07 -10.117 1 84.69 24 GLN B O 1
ATOM 3149 N N . TYR B 1 25 ? 21.453 -10.328 -8.68 1 73.75 25 TYR B N 1
ATOM 3150 C CA . TYR B 1 25 ? 22.734 -9.641 -8.789 1 73.75 25 TYR B CA 1
ATOM 3151 C C . TYR B 1 25 ? 23.562 -10.203 -9.938 1 73.75 25 TYR B C 1
ATOM 3153 O O . TYR B 1 25 ? 24.375 -9.492 -10.523 1 73.75 25 TYR B O 1
ATOM 3161 N N . ASN B 1 26 ? 23.422 -11.5 -10.102 1 74.25 26 ASN B N 1
ATOM 3162 C CA . ASN B 1 26 ? 24.312 -12.117 -11.078 1 74.25 26 ASN B CA 1
ATOM 3163 C C . ASN B 1 26 ? 23.516 -12.898 -12.125 1 74.25 26 ASN B C 1
ATOM 3165 O O . ASN B 1 26 ? 23.062 -14.016 -11.859 1 74.25 26 ASN B O 1
ATOM 3169 N N . LYS B 1 27 ? 23.516 -12.266 -13.273 1 73.19 27 LYS B N 1
ATOM 3170 C CA . LYS B 1 27 ? 22.797 -12.945 -14.352 1 73.19 27 LYS B CA 1
ATOM 3171 C C . LYS B 1 27 ? 23.625 -14.102 -14.914 1 73.19 27 LYS B C 1
ATOM 3173 O O . LYS B 1 27 ? 23.078 -15.078 -15.422 1 73.19 27 LYS B O 1
ATOM 3178 N N . LYS B 1 28 ? 24.969 -13.961 -14.734 1 77.06 28 LYS B N 1
ATOM 3179 C CA . LYS B 1 28 ? 25.875 -14.969 -15.281 1 77.06 28 LYS B CA 1
ATOM 3180 C C . LYS B 1 28 ? 25.891 -16.234 -14.414 1 77.06 28 LYS B C 1
ATOM 3182 O O . LYS B 1 28 ? 26 -17.344 -14.93 1 77.06 28 LYS B O 1
ATOM 3187 N N . ASN B 1 29 ? 25.688 -16 -13.133 1 83.06 29 ASN B N 1
ATOM 3188 C CA . ASN B 1 29 ? 25.656 -17.109 -12.188 1 83.06 29 ASN B CA 1
ATOM 3189 C C . ASN B 1 29 ? 24.344 -17.156 -11.414 1 83.06 29 ASN B C 1
ATOM 3191 O O . ASN B 1 29 ? 24.297 -16.75 -10.258 1 83.06 29 ASN B O 1
ATOM 3195 N N . PRO B 1 30 ? 23.391 -17.719 -11.992 1 84.38 30 PRO B N 1
ATOM 3196 C CA . PRO B 1 30 ? 22.062 -17.719 -11.383 1 84.38 30 PRO B CA 1
ATOM 3197 C C . PRO B 1 30 ? 22.031 -18.438 -10.031 1 84.38 30 PRO B C 1
ATOM 3199 O O . PRO B 1 30 ? 21.188 -18.125 -9.195 1 84.38 30 PRO B O 1
ATOM 3202 N N . GLN B 1 31 ? 22.969 -19.344 -9.805 1 85.56 31 GLN B N 1
ATOM 3203 C CA . GLN B 1 31 ? 23 -20.094 -8.555 1 85.56 31 GLN B CA 1
ATOM 3204 C C . GLN B 1 31 ? 23.344 -19.203 -7.375 1 85.56 31 GLN B C 1
ATOM 3206 O O . GLN B 1 31 ? 23.109 -19.562 -6.219 1 85.56 31 GLN B O 1
ATOM 3211 N N . ASP B 1 32 ? 23.891 -18.016 -7.66 1 86.56 32 ASP B N 1
ATOM 3212 C CA . ASP B 1 32 ? 24.266 -17.078 -6.613 1 86.56 32 ASP B CA 1
ATOM 3213 C C . ASP B 1 32 ? 23.078 -16.25 -6.16 1 86.56 32 ASP B C 1
ATOM 3215 O O . ASP B 1 32 ? 23.141 -15.562 -5.133 1 86.56 32 ASP B O 1
ATOM 3219 N N . ASP B 1 33 ? 22.031 -16.328 -6.953 1 92.44 33 ASP B N 1
ATOM 3220 C CA . ASP B 1 33 ? 20.797 -15.648 -6.582 1 92.44 33 ASP B CA 1
ATOM 3221 C C . ASP B 1 33 ? 20.203 -16.234 -5.297 1 92.44 33 ASP B C 1
ATOM 3223 O O . ASP B 1 33 ? 19.891 -17.422 -5.246 1 92.44 33 ASP B O 1
ATOM 3227 N N . LYS B 1 34 ? 20.156 -15.422 -4.293 1 94.56 34 LYS B N 1
ATOM 3228 C CA . LYS B 1 34 ? 19.703 -15.883 -2.982 1 94.56 34 LYS B CA 1
ATOM 3229 C C . LYS B 1 34 ? 18.312 -16.5 -3.074 1 94.56 34 LYS B C 1
ATOM 3231 O O . LYS B 1 34 ? 17.984 -17.422 -2.324 1 94.56 34 LYS B O 1
ATOM 3236 N N . ARG B 1 35 ? 17.484 -16.094 -4.004 1 96.25 35 ARG B N 1
ATOM 3237 C CA . ARG B 1 35 ? 16.156 -16.656 -4.199 1 96.25 35 ARG B CA 1
ATOM 3238 C C . ARG B 1 35 ? 16.234 -18.078 -4.711 1 96.25 35 ARG B C 1
ATOM 3240 O O . ARG B 1 35 ? 15.43 -18.938 -4.324 1 96.25 35 ARG B O 1
ATOM 3247 N N . VAL B 1 36 ? 17.156 -18.234 -5.523 1 96.06 36 VAL B N 1
ATOM 3248 C CA . VAL B 1 36 ? 17.359 -19.562 -6.07 1 96.06 36 VAL B CA 1
ATOM 3249 C C . VAL B 1 36 ? 17.812 -20.516 -4.969 1 96.06 36 VAL B C 1
ATOM 3251 O O . VAL B 1 36 ? 17.344 -21.656 -4.891 1 96.06 36 VAL B O 1
ATOM 3254 N N . VAL B 1 37 ? 18.75 -20.078 -4.156 1 95.75 37 VAL B N 1
ATOM 3255 C CA . VAL B 1 37 ? 19.203 -20.875 -3.023 1 95.75 37 VAL B CA 1
ATOM 3256 C C . VAL B 1 37 ? 18.016 -21.219 -2.125 1 95.75 37 VAL B C 1
ATOM 3258 O O . VAL B 1 37 ? 17.844 -22.359 -1.707 1 95.75 37 VAL B O 1
ATOM 3261 N N . LEU B 1 38 ? 17.203 -20.219 -1.861 1 96.25 38 LEU B N 1
ATOM 3262 C CA . LEU B 1 38 ? 16.016 -20.406 -1.03 1 96.25 38 LEU B CA 1
ATOM 3263 C C . LEU B 1 38 ? 15.047 -21.375 -1.69 1 96.25 38 LEU B C 1
ATOM 3265 O O . LEU B 1 38 ? 14.422 -22.203 -1.013 1 96.25 38 LEU B O 1
ATOM 3269 N N . LYS B 1 39 ? 14.891 -21.234 -2.938 1 95.75 39 LYS B N 1
ATOM 3270 C CA . LYS B 1 39 ? 14.016 -22.109 -3.707 1 95.75 39 LYS B CA 1
ATOM 3271 C C . LYS B 1 39 ? 14.414 -23.578 -3.527 1 95.75 39 LYS B C 1
ATOM 3273 O O . LYS B 1 39 ? 13.562 -24.438 -3.318 1 95.75 39 LYS B O 1
ATOM 3278 N N . GLU B 1 40 ? 15.656 -23.828 -3.652 1 94.75 40 GLU B N 1
ATOM 3279 C CA . GLU B 1 40 ? 16.156 -25.188 -3.475 1 94.75 40 GLU B CA 1
ATOM 3280 C C . GLU B 1 40 ? 15.906 -25.688 -2.057 1 94.75 40 GLU B C 1
ATOM 3282 O O . GLU B 1 40 ? 15.531 -26.844 -1.859 1 94.75 40 GLU B O 1
ATOM 3287 N N . TYR B 1 41 ? 16.125 -24.828 -1.146 1 95.19 41 TYR B N 1
ATOM 3288 C CA . TYR B 1 41 ? 15.859 -25.188 0.244 1 95.19 41 TYR B CA 1
ATOM 3289 C C . TYR B 1 41 ? 14.398 -25.562 0.449 1 95.19 41 TYR B C 1
ATOM 3291 O O . TYR B 1 41 ? 14.086 -26.562 1.099 1 95.19 41 TYR B O 1
ATOM 3299 N N . LEU B 1 42 ? 13.508 -24.781 -0.076 1 93.88 42 LEU B N 1
ATOM 3300 C CA . LEU B 1 42 ? 12.078 -25 0.063 1 93.88 42 LEU B CA 1
ATOM 3301 C C . LEU B 1 42 ? 11.664 -26.297 -0.628 1 93.88 42 LEU B C 1
ATOM 3303 O O . LEU B 1 42 ? 10.773 -27 -0.145 1 93.88 42 LEU B O 1
ATOM 3307 N N . LYS B 1 43 ? 12.297 -26.547 -1.716 1 92.38 43 LYS B N 1
ATOM 3308 C CA . LYS B 1 43 ? 12.039 -27.812 -2.42 1 92.38 43 LYS B CA 1
ATOM 3309 C C . LYS B 1 43 ? 12.344 -29.016 -1.531 1 92.38 43 LYS B C 1
ATOM 3311 O O . LYS B 1 43 ? 11.602 -29.984 -1.529 1 92.38 43 LYS B O 1
ATOM 3316 N N . GLU B 1 44 ? 13.43 -28.891 -0.829 1 91.62 44 GLU B N 1
ATOM 3317 C CA . GLU B 1 44 ? 13.797 -29.938 0.106 1 91.62 44 GLU B CA 1
ATOM 3318 C C . GLU B 1 44 ? 12.734 -30.125 1.183 1 91.62 44 GLU B C 1
ATOM 3320 O O . GLU B 1 44 ? 12.562 -31.219 1.722 1 91.62 44 GLU B O 1
ATOM 3325 N N . LYS B 1 45 ? 12.062 -29.078 1.479 1 89.94 45 LYS B N 1
ATOM 3326 C CA . LYS B 1 45 ? 11.008 -29.125 2.484 1 89.94 45 LYS B CA 1
ATOM 3327 C C . LYS B 1 45 ? 9.656 -29.453 1.854 1 89.94 45 LYS B C 1
ATOM 3329 O O . LYS B 1 45 ? 8.609 -29.297 2.486 1 89.94 45 LYS B O 1
ATOM 3334 N N . LYS B 1 46 ? 9.617 -29.812 0.569 1 87.5 46 LYS B N 1
ATOM 3335 C CA . LYS B 1 46 ? 8.445 -30.25 -0.181 1 87.5 46 LYS B CA 1
ATOM 3336 C C . LYS B 1 46 ? 7.469 -29.094 -0.39 1 87.5 46 LYS B C 1
ATOM 3338 O O . LYS B 1 46 ? 6.254 -29.297 -0.333 1 87.5 46 LYS B O 1
ATOM 3343 N N . CYS B 1 47 ? 8.039 -27.938 -0.504 1 91.31 47 CYS B N 1
ATOM 3344 C CA . CYS B 1 47 ? 7.27 -26.75 -0.857 1 91.31 47 CYS B CA 1
ATOM 3345 C C . CYS B 1 47 ? 7.551 -26.328 -2.295 1 91.31 47 CYS B C 1
ATOM 3347 O O . CYS B 1 47 ? 8.641 -26.562 -2.816 1 91.31 47 CYS B O 1
ATOM 3349 N N . CYS B 1 48 ? 6.555 -25.781 -2.887 1 92.94 48 CYS B N 1
ATOM 3350 C CA . CYS B 1 48 ? 6.754 -25.141 -4.184 1 92.94 48 CYS B CA 1
ATOM 3351 C C . CYS B 1 48 ? 7.102 -23.672 -4.02 1 92.94 48 CYS B C 1
ATOM 3353 O O . CYS B 1 48 ? 6.777 -23.062 -3 1 92.94 48 CYS B O 1
ATOM 3355 N N . SER B 1 49 ? 7.816 -23.172 -4.914 1 95.25 49 SER B N 1
ATOM 3356 C CA . SER B 1 49 ? 8.148 -21.75 -4.91 1 95.25 49 SER B CA 1
ATOM 3357 C C . SER B 1 49 ? 8.297 -21.219 -6.328 1 95.25 49 SER B C 1
ATOM 3359 O O . SER B 1 49 ? 8.555 -21.969 -7.262 1 95.25 49 SER B O 1
ATOM 3361 N N . ILE B 1 50 ? 8.133 -19.922 -6.449 1 97 50 ILE B N 1
ATOM 3362 C CA . ILE B 1 50 ? 8.211 -19.328 -7.781 1 97 50 ILE B CA 1
ATOM 3363 C C . ILE B 1 50 ? 8.938 -17.984 -7.707 1 97 50 ILE B C 1
ATOM 3365 O O . ILE B 1 50 ? 8.766 -17.219 -6.754 1 97 50 ILE B O 1
ATOM 3369 N N . ILE B 1 51 ? 9.812 -17.766 -8.594 1 96.31 51 ILE B N 1
ATOM 3370 C CA . ILE B 1 51 ? 10.422 -16.484 -8.938 1 96.31 51 ILE B CA 1
ATOM 3371 C C . ILE B 1 51 ? 9.875 -16 -10.281 1 96.31 51 ILE B C 1
ATOM 3373 O O . ILE B 1 51 ? 10.242 -16.531 -11.336 1 96.31 51 ILE B O 1
ATOM 3377 N N . LEU B 1 52 ? 9.07 -15.016 -10.305 1 95.06 52 LEU B N 1
ATOM 3378 C CA . LEU B 1 52 ? 8.297 -14.633 -11.477 1 95.06 52 LEU B CA 1
ATOM 3379 C C . LEU B 1 52 ? 9.211 -14.219 -12.625 1 95.06 52 LEU B C 1
ATOM 3381 O O . LEU B 1 52 ? 8.977 -14.578 -13.773 1 95.06 52 LEU B O 1
ATOM 3385 N N . GLU B 1 53 ? 10.281 -13.547 -12.297 1 91.06 53 GLU B N 1
ATOM 3386 C CA . GLU B 1 53 ? 11.172 -12.977 -13.305 1 91.06 53 GLU B CA 1
ATOM 3387 C C . GLU B 1 53 ? 11.82 -14.07 -14.141 1 91.06 53 GLU B C 1
ATOM 3389 O O . GLU B 1 53 ? 12.336 -13.805 -15.234 1 91.06 53 GLU B O 1
ATOM 3394 N N . GLN B 1 54 ? 11.867 -15.227 -13.641 1 91.75 54 GLN B N 1
ATOM 3395 C CA . GLN B 1 54 ? 12.469 -16.344 -14.367 1 91.75 54 GLN B CA 1
ATOM 3396 C C . GLN B 1 54 ? 11.609 -16.75 -15.555 1 91.75 54 GLN B C 1
ATOM 3398 O O . GLN B 1 54 ? 12.109 -17.312 -16.531 1 91.75 54 GLN B O 1
ATOM 3403 N N . TYR B 1 55 ? 10.305 -16.391 -15.516 1 93.19 55 TYR B N 1
ATOM 3404 C CA . TYR B 1 55 ? 9.406 -17.016 -16.484 1 93.19 55 TYR B CA 1
ATOM 3405 C C . TYR B 1 55 ? 8.609 -15.945 -17.234 1 93.19 55 TYR B C 1
ATOM 3407 O O . TYR B 1 55 ? 8.031 -16.219 -18.281 1 93.19 55 TYR B O 1
ATOM 3415 N N . PHE B 1 56 ? 8.625 -14.75 -16.688 1 94.75 56 PHE B N 1
ATOM 3416 C CA . PHE B 1 56 ? 7.691 -13.766 -17.219 1 94.75 56 PHE B CA 1
ATOM 3417 C C . PHE B 1 56 ? 8.375 -12.406 -17.359 1 94.75 56 PHE B C 1
ATOM 3419 O O . PHE B 1 56 ? 9.352 -12.117 -16.672 1 94.75 56 PHE B O 1
ATOM 3426 N N . ASN B 1 57 ? 7.855 -11.656 -18.25 1 92.38 57 ASN B N 1
ATOM 3427 C CA . ASN B 1 57 ? 8.234 -10.266 -18.453 1 92.38 57 ASN B CA 1
ATOM 3428 C C . ASN B 1 57 ? 7.023 -9.344 -18.422 1 92.38 57 ASN B C 1
ATOM 3430 O O . ASN B 1 57 ? 5.895 -9.789 -18.641 1 92.38 57 ASN B O 1
ATOM 3434 N N . PRO B 1 58 ? 7.332 -8.062 -18.094 1 88.62 58 PRO B N 1
ATOM 3435 C CA . PRO B 1 58 ? 6.207 -7.129 -18.172 1 88.62 58 PRO B CA 1
ATOM 3436 C C . PRO B 1 58 ? 5.535 -7.109 -19.547 1 88.62 58 PRO B C 1
ATOM 3438 O O . PRO B 1 58 ? 4.309 -7.148 -19.625 1 88.62 58 PRO B O 1
ATOM 3441 N N . LYS B 1 59 ? 6.402 -7.031 -20.516 1 87.31 59 LYS B N 1
ATOM 3442 C CA . LYS B 1 59 ? 5.938 -7.098 -21.906 1 87.31 59 LYS B CA 1
ATOM 3443 C C . LYS B 1 59 ? 6.441 -8.367 -22.594 1 87.31 59 LYS B C 1
ATOM 3445 O O . LYS B 1 59 ? 7.57 -8.797 -22.359 1 87.31 59 LYS B O 1
ATOM 3450 N N . LYS B 1 60 ? 5.582 -8.789 -23.406 1 83.44 60 LYS B N 1
ATOM 3451 C CA . LYS B 1 60 ? 5.949 -10.008 -24.125 1 83.44 60 LYS B CA 1
ATOM 3452 C C . LYS B 1 60 ? 7.246 -9.805 -24.906 1 83.44 60 LYS B C 1
ATOM 3454 O O . LYS B 1 60 ? 7.414 -8.805 -25.594 1 83.44 60 LYS B O 1
ATOM 3459 N N . SER B 1 61 ? 8.148 -10.523 -24.594 1 78 61 SER B N 1
ATOM 3460 C CA . SER B 1 61 ? 9.414 -10.539 -25.312 1 78 61 SER B CA 1
ATOM 3461 C C . SER B 1 61 ? 9.844 -11.961 -25.656 1 78 61 SER B C 1
ATOM 3463 O O . SER B 1 61 ? 9.18 -12.93 -25.266 1 78 61 SER B O 1
ATOM 3465 N N . SER B 1 62 ? 10.883 -12.016 -26.266 1 74.38 62 SER B N 1
ATOM 3466 C CA . SER B 1 62 ? 11.328 -13.312 -26.75 1 74.38 62 SER B CA 1
ATOM 3467 C C . SER B 1 62 ? 11.641 -14.258 -25.594 1 74.38 62 SER B C 1
ATOM 3469 O O . SER B 1 62 ? 12.406 -13.906 -24.688 1 74.38 62 SER B O 1
ATOM 3471 N N . GLY B 1 63 ? 10.859 -15.328 -25.531 1 83.62 63 GLY B N 1
ATOM 3472 C CA . GLY B 1 63 ? 11.188 -16.484 -24.719 1 83.62 63 GLY B CA 1
ATOM 3473 C C . GLY B 1 63 ? 10.398 -16.531 -23.422 1 83.62 63 GLY B C 1
ATOM 3474 O O . GLY B 1 63 ? 10.461 -17.516 -22.688 1 83.62 63 GLY B O 1
ATOM 3475 N N . LYS B 1 64 ? 9.711 -15.469 -23.031 1 90.38 64 LYS B N 1
ATOM 3476 C CA . LYS B 1 64 ? 8.93 -15.461 -21.797 1 90.38 64 LYS B CA 1
ATOM 3477 C C . LYS B 1 64 ? 7.516 -14.945 -22.031 1 90.38 64 LYS B C 1
ATOM 3479 O O . LYS B 1 64 ? 7.281 -14.195 -22.984 1 90.38 64 LYS B O 1
ATOM 3484 N N . LEU B 1 65 ? 6.625 -15.406 -21.219 1 94.38 65 LEU B N 1
ATOM 3485 C CA . LEU B 1 65 ? 5.258 -14.898 -21.266 1 94.38 65 LEU B CA 1
ATOM 3486 C C . LEU B 1 65 ? 5.191 -13.469 -20.75 1 94.38 65 LEU B C 1
ATOM 3488 O O . LEU B 1 65 ? 5.934 -13.094 -19.844 1 94.38 65 LEU B O 1
ATOM 3492 N N . GLY B 1 66 ? 4.32 -12.695 -21.359 1 94.88 66 GLY B N 1
ATOM 3493 C CA . GLY B 1 66 ? 4.16 -11.312 -20.969 1 94.88 66 GLY B CA 1
ATOM 3494 C C . GLY B 1 66 ? 2.914 -11.07 -20.125 1 94.88 66 GLY B C 1
ATOM 3495 O O . GLY B 1 66 ? 1.83 -11.547 -20.469 1 94.88 66 GLY B O 1
ATOM 3496 N N . TYR B 1 67 ? 3.051 -10.281 -19.078 1 94.25 67 TYR B N 1
ATOM 3497 C CA . TYR B 1 67 ? 1.906 -9.938 -18.234 1 94.25 67 TYR B CA 1
ATOM 3498 C C . TYR B 1 67 ? 0.879 -9.133 -19.016 1 94.25 67 TYR B C 1
ATOM 3500 O O . TYR B 1 67 ? -0.323 -9.227 -18.766 1 94.25 67 TYR B O 1
ATOM 3508 N N . ASP B 1 68 ? 1.382 -8.32 -19.875 1 91.88 68 ASP B N 1
ATOM 3509 C CA . ASP B 1 68 ? 0.504 -7.465 -20.672 1 91.88 68 ASP B CA 1
ATOM 3510 C C . ASP B 1 68 ? -0.466 -8.297 -21.5 1 91.88 68 ASP B C 1
ATOM 3512 O O . ASP B 1 68 ? -1.585 -7.863 -21.781 1 91.88 68 ASP B O 1
ATOM 3516 N N . THR B 1 69 ? -0.093 -9.461 -21.859 1 93.06 69 THR B N 1
ATOM 3517 C CA . THR B 1 69 ? -0.928 -10.359 -22.641 1 93.06 69 THR B CA 1
ATOM 3518 C C . THR B 1 69 ? -2.199 -10.727 -21.891 1 93.06 69 THR B C 1
ATOM 3520 O O . THR B 1 69 ? -3.246 -10.961 -22.484 1 93.06 69 THR B O 1
ATOM 3523 N N . ILE B 1 70 ? -2.111 -10.719 -20.609 1 93.81 70 ILE B N 1
ATOM 3524 C CA . ILE B 1 70 ? -3.273 -11.125 -19.828 1 93.81 70 ILE B CA 1
ATOM 3525 C C . ILE B 1 70 ? -3.867 -9.906 -19.125 1 93.81 70 ILE B C 1
ATOM 3527 O O . ILE B 1 70 ? -4.547 -10.039 -18.109 1 93.81 70 ILE B O 1
ATOM 3531 N N . GLY B 1 71 ? -3.504 -8.758 -19.594 1 91.81 71 GLY B N 1
ATOM 3532 C CA . GLY B 1 71 ? -4.148 -7.523 -19.156 1 91.81 71 GLY B CA 1
ATOM 3533 C C . GLY B 1 71 ? -3.51 -6.918 -17.922 1 91.81 71 GLY B C 1
ATOM 3534 O O . GLY B 1 71 ? -4.074 -6.016 -17.297 1 91.81 71 GLY B O 1
ATOM 3535 N N . LEU B 1 72 ? -2.428 -7.441 -17.484 1 91.81 72 LEU B N 1
ATOM 3536 C CA . LEU B 1 72 ? -1.713 -6.879 -16.344 1 91.81 72 LEU B CA 1
ATOM 3537 C C . LEU B 1 72 ? -0.622 -5.922 -16.812 1 91.81 72 LEU B C 1
ATOM 3539 O O . LEU B 1 72 ? 0.497 -6.344 -17.109 1 91.81 72 LEU B O 1
ATOM 3543 N N . GLN B 1 73 ? -0.898 -4.691 -16.766 1 85.81 73 GLN B N 1
ATOM 3544 C CA . GLN B 1 73 ? -0.039 -3.686 -17.375 1 85.81 73 GLN B CA 1
ATOM 3545 C C . GLN B 1 73 ? 0.924 -3.088 -16.359 1 85.81 73 GLN B C 1
ATOM 3547 O O . GLN B 1 73 ? 1.913 -2.451 -16.734 1 85.81 73 GLN B O 1
ATOM 3552 N N . ASN B 1 74 ? 0.639 -3.314 -15.117 1 85.81 74 ASN B N 1
ATOM 3553 C CA . ASN B 1 74 ? 1.458 -2.75 -14.047 1 85.81 74 ASN B CA 1
ATOM 3554 C C . ASN B 1 74 ? 1.999 -3.836 -13.125 1 85.81 74 ASN B C 1
ATOM 3556 O O . ASN B 1 74 ? 1.254 -4.719 -12.695 1 85.81 74 ASN B O 1
ATOM 3560 N N . LEU B 1 75 ? 3.268 -3.758 -12.828 1 89.06 75 LEU B N 1
ATOM 3561 C CA . LEU B 1 75 ? 3.904 -4.773 -12 1 89.06 75 LEU B CA 1
ATOM 3562 C C . LEU B 1 75 ? 3.32 -4.773 -10.594 1 89.06 75 LEU B C 1
ATOM 3564 O O . LEU B 1 75 ? 3.389 -5.785 -9.891 1 89.06 75 LEU B O 1
ATOM 3568 N N . ASN B 1 76 ? 2.822 -3.629 -10.211 1 87.31 76 ASN B N 1
ATOM 3569 C CA . ASN B 1 76 ? 2.137 -3.586 -8.922 1 87.31 76 ASN B CA 1
ATOM 3570 C C . ASN B 1 76 ? 0.986 -4.586 -8.867 1 87.31 76 ASN B C 1
ATOM 3572 O O . ASN B 1 76 ? 0.797 -5.266 -7.855 1 87.31 76 ASN B O 1
ATOM 3576 N N . ASP B 1 77 ? 0.206 -4.625 -9.914 1 88.94 77 ASP B N 1
ATOM 3577 C CA . ASP B 1 77 ? -0.916 -5.555 -9.977 1 88.94 77 ASP B CA 1
ATOM 3578 C C . ASP B 1 77 ? -0.427 -7.004 -9.992 1 88.94 77 ASP B C 1
ATOM 3580 O O . ASP B 1 77 ? -1.036 -7.875 -9.367 1 88.94 77 ASP B O 1
ATOM 3584 N N . VAL B 1 78 ? 0.638 -7.215 -10.695 1 93.12 78 VAL B N 1
ATOM 3585 C CA . VAL B 1 78 ? 1.228 -8.547 -10.781 1 93.12 78 VAL B CA 1
ATOM 3586 C C . VAL B 1 78 ? 1.675 -9.008 -9.398 1 93.12 78 VAL B C 1
ATOM 3588 O O . VAL B 1 78 ? 1.332 -10.109 -8.961 1 93.12 78 VAL B O 1
ATOM 3591 N N . GLU B 1 79 ? 2.389 -8.148 -8.711 1 91.25 79 GLU B N 1
ATOM 3592 C CA . GLU B 1 79 ? 2.9 -8.469 -7.383 1 91.25 79 GLU B CA 1
ATOM 3593 C C . GLU B 1 79 ? 1.763 -8.664 -6.387 1 91.25 79 GLU B C 1
ATOM 3595 O O . GLU B 1 79 ? 1.84 -9.539 -5.516 1 91.25 79 GLU B O 1
ATOM 3600 N N . THR B 1 80 ? 0.8 -7.879 -6.543 1 89.06 80 THR B N 1
ATOM 3601 C CA . THR B 1 80 ? -0.362 -8 -5.672 1 89.06 80 THR B CA 1
ATOM 3602 C C . THR B 1 80 ? -1.048 -9.352 -5.871 1 89.06 80 THR B C 1
ATOM 3604 O O . THR B 1 80 ? -1.314 -10.062 -4.902 1 89.06 80 THR B O 1
ATOM 3607 N N . LEU B 1 81 ? -1.284 -9.688 -7.066 1 92.94 81 LEU B N 1
ATOM 3608 C CA . LEU B 1 81 ? -1.931 -10.961 -7.363 1 92.94 81 LEU B CA 1
ATOM 3609 C C . LEU B 1 81 ? -1.065 -12.133 -6.902 1 92.94 81 LEU B C 1
ATOM 3611 O O . LEU B 1 81 ? -1.582 -13.133 -6.402 1 92.94 81 LEU B O 1
ATOM 3615 N N . ALA B 1 82 ? 0.189 -12 -7.172 1 95.44 82 ALA B N 1
ATOM 3616 C CA . ALA B 1 82 ? 1.104 -13.062 -6.746 1 95.44 82 ALA B CA 1
ATOM 3617 C C . ALA B 1 82 ? 1.02 -13.289 -5.242 1 95.44 82 ALA B C 1
ATOM 3619 O O . ALA B 1 82 ? 0.891 -14.43 -4.785 1 95.44 82 ALA B O 1
ATOM 3620 N N . CYS B 1 83 ? 1.04 -12.234 -4.547 1 93 83 CYS B N 1
ATOM 3621 C CA . CYS B 1 83 ? 0.992 -12.328 -3.092 1 93 83 CYS B CA 1
ATOM 3622 C C . CYS B 1 83 ? -0.344 -12.898 -2.627 1 93 83 CYS B C 1
ATOM 3624 O O . CYS B 1 83 ? -0.398 -13.648 -1.65 1 93 83 CYS B O 1
ATOM 3626 N N . MET B 1 84 ? -1.35 -12.539 -3.262 1 91.44 84 MET B N 1
ATOM 3627 C CA . MET B 1 84 ? -2.678 -13.016 -2.887 1 91.44 84 MET B CA 1
ATOM 3628 C C . MET B 1 84 ? -2.818 -14.508 -3.166 1 91.44 84 MET B C 1
ATOM 3630 O O . MET B 1 84 ? -3.508 -15.219 -2.436 1 91.44 84 MET B O 1
ATOM 3634 N N . ALA B 1 85 ? -2.186 -14.961 -4.168 1 94.19 85 ALA B N 1
ATOM 3635 C CA . ALA B 1 85 ? -2.402 -16.312 -4.656 1 94.19 85 ALA B CA 1
ATOM 3636 C C . ALA B 1 85 ? -1.599 -17.328 -3.844 1 94.19 85 ALA B C 1
ATOM 3638 O O . ALA B 1 85 ? -2.002 -18.484 -3.703 1 94.19 85 ALA B O 1
ATOM 3639 N N . VAL B 1 86 ? -0.53 -16.922 -3.271 1 94.56 86 VAL B N 1
ATOM 3640 C CA . VAL B 1 86 ? 0.416 -17.891 -2.707 1 94.56 86 VAL B CA 1
ATOM 3641 C C . VAL B 1 86 ? 0.138 -18.062 -1.217 1 94.56 86 VAL B C 1
ATOM 3643 O O . VAL B 1 86 ? -0.715 -17.375 -0.649 1 94.56 86 VAL B O 1
ATOM 3646 N N . ASP B 1 87 ? 0.856 -19.047 -0.65 1 92.38 87 ASP B N 1
ATOM 3647 C CA . ASP B 1 87 ? 0.665 -19.375 0.757 1 92.38 87 ASP B CA 1
ATOM 3648 C C . ASP B 1 87 ? 1.632 -18.594 1.646 1 92.38 87 ASP B C 1
ATOM 3650 O O . ASP B 1 87 ? 1.425 -18.5 2.857 1 92.38 87 ASP B O 1
ATOM 3654 N N . GLY B 1 88 ? 2.617 -18.109 1.079 1 92.94 88 GLY B N 1
ATOM 3655 C CA . GLY B 1 88 ? 3.6 -17.281 1.768 1 92.94 88 GLY B CA 1
ATOM 3656 C C . GLY B 1 88 ? 4.504 -16.516 0.823 1 92.94 88 GLY B C 1
ATOM 3657 O O . GLY B 1 88 ? 4.641 -16.891 -0.346 1 92.94 88 GLY B O 1
ATOM 3658 N N . VAL B 1 89 ? 5.094 -15.5 1.28 1 94.94 89 VAL B N 1
ATOM 3659 C CA . VAL B 1 89 ? 5.984 -14.648 0.491 1 94.94 89 VAL B CA 1
ATOM 3660 C C . VAL B 1 89 ? 7.305 -14.461 1.23 1 94.94 89 VAL B C 1
ATOM 3662 O O . VAL B 1 89 ? 7.32 -14.234 2.441 1 94.94 89 VAL B O 1
ATOM 3665 N N . PHE B 1 90 ? 8.406 -14.648 0.569 1 96 90 PHE B N 1
ATOM 3666 C CA . PHE B 1 90 ? 9.719 -14.273 1.08 1 96 90 PHE B CA 1
ATOM 3667 C C . PHE B 1 90 ? 10.273 -13.078 0.318 1 96 90 PHE B C 1
ATOM 3669 O O . PHE B 1 90 ? 10.328 -13.086 -0.914 1 96 90 PHE B O 1
ATOM 3676 N N . ILE B 1 91 ? 10.633 -12.094 0.981 1 95.44 91 ILE B N 1
ATOM 3677 C CA . ILE B 1 91 ? 11.312 -10.945 0.395 1 95.44 91 ILE B CA 1
ATOM 3678 C C . ILE B 1 91 ? 12.734 -10.852 0.944 1 95.44 91 ILE B C 1
ATOM 3680 O O . ILE B 1 91 ? 12.93 -10.664 2.148 1 95.44 91 ILE B O 1
ATOM 3684 N N . ILE B 1 92 ? 13.703 -11.039 0.153 1 95.38 92 ILE B N 1
ATOM 3685 C CA . ILE B 1 92 ? 15.078 -10.719 0.53 1 95.38 92 ILE B CA 1
ATOM 3686 C C . ILE B 1 92 ? 15.367 -9.25 0.244 1 95.38 92 ILE B C 1
ATOM 3688 O O . ILE B 1 92 ? 15.609 -8.867 -0.904 1 95.38 92 ILE B O 1
ATOM 3692 N N . HIS B 1 93 ? 15.383 -8.461 1.238 1 92.56 93 HIS B N 1
ATOM 3693 C CA . HIS B 1 93 ? 15.375 -7.004 1.098 1 92.56 93 HIS B CA 1
ATOM 3694 C C . HIS B 1 93 ? 16.797 -6.457 0.98 1 92.56 93 HIS B C 1
ATOM 3696 O O . HIS B 1 93 ? 17.594 -6.57 1.915 1 92.56 93 HIS B O 1
ATOM 3702 N N . GLU B 1 94 ? 17.047 -5.715 -0.18 1 88.75 94 GLU B N 1
ATOM 3703 C CA . GLU B 1 94 ? 18.359 -5.121 -0.374 1 88.75 94 GLU B CA 1
ATOM 3704 C C . GLU B 1 94 ? 18.312 -3.982 -1.388 1 88.75 94 GLU B C 1
ATOM 3706 O O . GLU B 1 94 ? 19.359 -3.482 -1.823 1 88.75 94 GLU B O 1
ATOM 3711 N N . SER B 1 95 ? 17.125 -3.6 -1.825 1 87.69 95 SER B N 1
ATOM 3712 C CA . SER B 1 95 ? 17.016 -2.607 -2.889 1 87.69 95 SER B CA 1
ATOM 3713 C C . SER B 1 95 ? 15.789 -1.726 -2.703 1 87.69 95 SER B C 1
ATOM 3715 O O . SER B 1 95 ? 14.945 -2.004 -1.85 1 87.69 95 SER B O 1
ATOM 3717 N N . HIS B 1 96 ? 15.727 -0.649 -3.578 1 88.19 96 HIS B N 1
ATOM 3718 C CA . HIS B 1 96 ? 14.555 0.22 -3.59 1 88.19 96 HIS B CA 1
ATOM 3719 C C . HIS B 1 96 ? 13.297 -0.555 -3.965 1 88.19 96 HIS B C 1
ATOM 3721 O O . HIS B 1 96 ? 12.227 -0.319 -3.4 1 88.19 96 HIS B O 1
ATOM 3727 N N . SER B 1 97 ? 13.469 -1.496 -4.812 1 89.19 97 SER B N 1
ATOM 3728 C CA . SER B 1 97 ? 12.344 -2.283 -5.293 1 89.19 97 SER B CA 1
ATOM 3729 C C . SER B 1 97 ? 11.758 -3.15 -4.184 1 89.19 97 SER B C 1
ATOM 3731 O O . SER B 1 97 ? 10.539 -3.199 -4.004 1 89.19 97 SER B O 1
ATOM 3733 N N . THR B 1 98 ? 12.633 -3.771 -3.467 1 91.56 98 THR B N 1
ATOM 3734 C CA . THR B 1 98 ? 12.133 -4.641 -2.406 1 91.56 98 THR B CA 1
ATOM 3735 C C . THR B 1 98 ? 11.547 -3.816 -1.265 1 91.56 98 THR B C 1
ATOM 3737 O O . THR B 1 98 ? 10.625 -4.266 -0.578 1 91.56 98 THR B O 1
ATOM 3740 N N . ALA B 1 99 ? 12.039 -2.615 -1.098 1 90.62 99 ALA B N 1
ATOM 3741 C CA . ALA B 1 99 ? 11.438 -1.717 -0.119 1 90.62 99 ALA B CA 1
ATOM 3742 C C . ALA B 1 99 ? 10 -1.372 -0.505 1 90.62 99 ALA B C 1
ATOM 3744 O O . ALA B 1 99 ? 9.109 -1.37 0.344 1 90.62 99 ALA B O 1
ATOM 3745 N N . ALA B 1 100 ? 9.836 -1.088 -1.744 1 89.94 100 ALA B N 1
ATOM 3746 C CA . ALA B 1 100 ? 8.5 -0.801 -2.256 1 89.94 100 ALA B CA 1
ATOM 3747 C C . ALA B 1 100 ? 7.578 -2.004 -2.086 1 89.94 100 ALA B C 1
ATOM 3749 O O . ALA B 1 100 ? 6.398 -1.85 -1.757 1 89.94 100 ALA B O 1
ATOM 3750 N N . GLU B 1 101 ? 8.125 -3.164 -2.281 1 90.06 101 GLU B N 1
ATOM 3751 C CA . GLU B 1 101 ? 7.344 -4.387 -2.109 1 90.06 101 GLU B CA 1
ATOM 3752 C C . GLU B 1 101 ? 6.91 -4.562 -0.657 1 90.06 101 GLU B C 1
ATOM 3754 O O . GLU B 1 101 ? 5.766 -4.934 -0.387 1 90.06 101 GLU B O 1
ATOM 3759 N N . ILE B 1 102 ? 7.809 -4.344 0.193 1 90.88 102 ILE B N 1
ATOM 3760 C CA . ILE B 1 102 ? 7.496 -4.449 1.613 1 90.88 102 ILE B CA 1
ATOM 3761 C C . ILE B 1 102 ? 6.312 -3.539 1.948 1 90.88 102 ILE B C 1
ATOM 3763 O O . ILE B 1 102 ? 5.367 -3.963 2.619 1 90.88 102 ILE B O 1
ATOM 3767 N N . ALA B 1 103 ? 6.379 -2.369 1.411 1 89.06 103 ALA B N 1
ATOM 3768 C CA . ALA B 1 103 ? 5.297 -1.421 1.669 1 89.06 103 ALA B CA 1
ATOM 3769 C C . ALA B 1 103 ? 3.986 -1.903 1.055 1 89.06 103 ALA B C 1
ATOM 3771 O O . ALA B 1 103 ? 2.934 -1.837 1.692 1 89.06 103 ALA B O 1
ATOM 3772 N N . LEU B 1 104 ? 4.078 -2.361 -0.097 1 87.56 104 LEU B N 1
ATOM 3773 C CA . LEU B 1 104 ? 2.906 -2.867 -0.801 1 87.56 104 LEU B CA 1
ATOM 3774 C C . LEU B 1 104 ? 2.275 -4.031 -0.042 1 87.56 104 LEU B C 1
ATOM 3776 O O . LEU B 1 104 ? 1.054 -4.086 0.112 1 87.56 104 LEU B O 1
ATOM 3780 N N . PHE B 1 105 ? 3.098 -4.902 0.454 1 88.88 105 PHE B N 1
ATOM 3781 C CA . PHE B 1 105 ? 2.607 -6.133 1.064 1 88.88 105 PHE B CA 1
ATOM 3782 C C . PHE B 1 105 ? 2.146 -5.879 2.496 1 88.88 105 PHE B C 1
ATOM 3784 O O . PHE B 1 105 ? 1.414 -6.688 3.068 1 88.88 105 PHE B O 1
ATOM 3791 N N . ALA B 1 106 ? 2.592 -4.824 3.025 1 84.5 106 ALA B N 1
ATOM 3792 C CA . ALA B 1 106 ? 2.199 -4.477 4.391 1 84.5 106 ALA B CA 1
ATOM 3793 C C . ALA B 1 106 ? 0.822 -3.822 4.414 1 84.5 106 ALA B C 1
ATOM 3795 O O . ALA B 1 106 ? 0.23 -3.646 5.48 1 84.5 106 ALA B O 1
ATOM 3796 N N . SER B 1 107 ? 0.329 -3.48 3.285 1 74.81 107 SER B N 1
ATOM 3797 C CA . SER B 1 107 ? -0.897 -2.693 3.201 1 74.81 107 SER B CA 1
ATOM 3798 C C . SER B 1 107 ? -2.113 -3.516 3.617 1 74.81 107 SER B C 1
ATOM 3800 O O . SER B 1 107 ? -3.135 -2.961 4.023 1 74.81 107 SER B O 1
ATOM 3802 N N . THR B 1 108 ? -2.078 -4.859 3.494 1 73.12 108 THR B N 1
ATOM 3803 C CA . THR B 1 108 ? -3.182 -5.703 3.932 1 73.12 108 THR B CA 1
ATOM 3804 C C . THR B 1 108 ? -2.707 -6.719 4.969 1 73.12 108 THR B C 1
ATOM 3806 O O . THR B 1 108 ? -1.661 -7.348 4.797 1 73.12 108 THR B O 1
ATOM 3809 N N . GLU B 1 109 ? -3.48 -6.836 5.906 1 76.19 109 GLU B N 1
ATOM 3810 C CA . GLU B 1 109 ? -3.125 -7.734 7.004 1 76.19 109 GLU B CA 1
ATOM 3811 C C . GLU B 1 109 ? -2.953 -9.164 6.516 1 76.19 109 GLU B C 1
ATOM 3813 O O . GLU B 1 109 ? -2.025 -9.867 6.93 1 76.19 109 GLU B O 1
ATOM 3818 N N . ALA B 1 110 ? -3.814 -9.578 5.637 1 76.75 110 ALA B N 1
ATOM 3819 C CA . ALA B 1 110 ? -3.785 -10.953 5.133 1 76.75 110 ALA B CA 1
ATOM 3820 C C . ALA B 1 110 ? -2.467 -11.25 4.426 1 76.75 110 ALA B C 1
ATOM 3822 O O . ALA B 1 110 ? -1.923 -12.352 4.547 1 76.75 110 ALA B O 1
ATOM 3823 N N . VAL B 1 111 ? -1.956 -10.281 3.744 1 83.88 111 VAL B N 1
ATOM 3824 C CA . VAL B 1 111 ? -0.705 -10.453 3.012 1 83.88 111 VAL B CA 1
ATOM 3825 C C . VAL B 1 111 ? 0.477 -10.297 3.967 1 83.88 111 VAL B C 1
ATOM 3827 O O . VAL B 1 111 ? 1.435 -11.07 3.908 1 83.88 111 VAL B O 1
ATOM 3830 N N . ALA B 1 112 ? 0.365 -9.344 4.832 1 86.56 112 ALA B N 1
ATOM 3831 C CA . ALA B 1 112 ? 1.444 -9.078 5.777 1 86.56 112 ALA B CA 1
ATOM 3832 C C . ALA B 1 112 ? 1.727 -10.289 6.656 1 86.56 112 ALA B C 1
ATOM 3834 O O . ALA B 1 112 ? 2.885 -10.602 6.938 1 86.56 112 ALA B O 1
ATOM 3835 N N . GLU B 1 113 ? 0.746 -10.961 7.004 1 84.44 113 GLU B N 1
ATOM 3836 C CA . GLU B 1 113 ? 0.87 -12.078 7.934 1 84.44 113 GLU B CA 1
ATOM 3837 C C . GLU B 1 113 ? 1.625 -13.242 7.305 1 84.44 113 GLU B C 1
ATOM 3839 O O . GLU B 1 113 ? 2.281 -14.023 8 1 84.44 113 GLU B O 1
ATOM 3844 N N . LYS B 1 114 ? 1.53 -13.336 6.039 1 88.56 114 LYS B N 1
ATOM 3845 C CA . LYS B 1 114 ? 2.191 -14.469 5.391 1 88.56 114 LYS B CA 1
ATOM 3846 C C . LYS B 1 114 ? 3.479 -14.031 4.699 1 88.56 114 LYS B C 1
ATOM 3848 O O . LYS B 1 114 ? 4.031 -14.766 3.883 1 88.56 114 LYS B O 1
ATOM 3853 N N . THR B 1 115 ? 3.918 -12.836 4.91 1 91.75 115 THR B N 1
ATOM 3854 C CA . THR B 1 115 ? 5.133 -12.32 4.293 1 91.75 115 THR B CA 1
ATOM 3855 C C . THR B 1 115 ? 6.305 -12.383 5.273 1 91.75 115 THR B C 1
ATOM 3857 O O . THR B 1 115 ? 6.184 -11.961 6.422 1 91.75 115 THR B O 1
ATOM 3860 N N . PHE B 1 116 ? 7.387 -12.945 4.82 1 92.56 116 PHE B N 1
ATOM 3861 C CA . PHE B 1 116 ? 8.633 -13.047 5.566 1 92.56 116 PHE B CA 1
ATOM 3862 C C . PHE B 1 116 ? 9.719 -12.195 4.918 1 92.56 116 PHE B C 1
ATOM 3864 O O . PHE B 1 116 ? 10.086 -12.422 3.762 1 92.56 116 PHE B O 1
ATOM 3871 N N . VAL B 1 117 ? 10.258 -11.297 5.676 1 93.69 117 VAL B N 1
ATOM 3872 C CA . VAL B 1 117 ? 11.273 -10.398 5.141 1 93.69 117 VAL B CA 1
ATOM 3873 C C . VAL B 1 117 ? 12.648 -10.805 5.668 1 93.69 117 VAL B C 1
ATOM 3875 O O . VAL B 1 117 ? 12.875 -10.828 6.879 1 93.69 117 VAL B O 1
ATOM 3878 N N . LEU B 1 118 ? 13.547 -11.18 4.812 1 93.94 118 LEU B N 1
ATOM 3879 C CA . LEU B 1 118 ? 14.938 -11.484 5.133 1 93.94 118 LEU B CA 1
ATOM 3880 C C . LEU B 1 118 ? 15.836 -10.273 4.891 1 93.94 118 LEU B C 1
ATOM 3882 O O . LEU B 1 118 ? 15.875 -9.742 3.779 1 93.94 118 LEU B O 1
ATOM 3886 N N . VAL B 1 119 ? 16.5 -9.859 5.859 1 91.94 119 VAL B N 1
ATOM 3887 C CA . VAL B 1 119 ? 17.375 -8.688 5.773 1 91.94 119 VAL B CA 1
ATOM 3888 C C . VAL B 1 119 ? 18.797 -9.062 6.168 1 91.94 119 VAL B C 1
ATOM 3890 O O . VAL B 1 119 ? 19.016 -9.68 7.215 1 91.94 119 VAL B O 1
ATOM 3893 N N . PRO B 1 120 ? 19.766 -8.688 5.34 1 90.62 120 PRO B N 1
ATOM 3894 C CA . PRO B 1 120 ? 21.141 -8.914 5.789 1 90.62 120 PRO B CA 1
ATOM 3895 C C . PRO B 1 120 ? 21.516 -8.07 7.008 1 90.62 120 PRO B C 1
ATOM 3897 O O . PRO B 1 120 ? 21.062 -6.926 7.121 1 90.62 120 PRO B O 1
ATOM 3900 N N . ASP B 1 121 ? 22.219 -8.656 7.836 1 88.56 121 ASP B N 1
ATOM 3901 C CA . ASP B 1 121 ? 22.656 -7.883 8.992 1 88.56 121 ASP B CA 1
ATOM 3902 C C . ASP B 1 121 ? 23.516 -6.703 8.57 1 88.56 121 ASP B C 1
ATOM 3904 O O . ASP B 1 121 ? 24.312 -6.816 7.633 1 88.56 121 ASP B O 1
ATOM 3908 N N . LYS B 1 122 ? 23.469 -5.625 9.281 1 81.62 122 LYS B N 1
ATOM 3909 C CA . LYS B 1 122 ? 24.078 -4.355 8.906 1 81.62 122 LYS B CA 1
ATOM 3910 C C . LYS B 1 122 ? 25.609 -4.441 8.953 1 81.62 122 LYS B C 1
ATOM 3912 O O . LYS B 1 122 ? 26.297 -3.84 8.133 1 81.62 122 LYS B O 1
ATOM 3917 N N . GLU B 1 123 ? 26.109 -5.078 9.883 1 79.12 123 GLU B N 1
ATOM 3918 C CA . GLU B 1 123 ? 27.547 -5.145 10.094 1 79.12 123 GLU B CA 1
ATOM 3919 C C . GLU B 1 123 ? 28.25 -5.84 8.93 1 79.12 123 GLU B C 1
ATOM 3921 O O . GLU B 1 123 ? 29.188 -5.289 8.344 1 79.12 123 GLU B O 1
ATOM 3926 N N . ASN B 1 124 ? 27.781 -6.949 8.523 1 75.12 124 ASN B N 1
ATOM 3927 C CA . ASN B 1 124 ? 28.406 -7.742 7.473 1 75.12 124 ASN B CA 1
ATOM 3928 C C . ASN B 1 124 ? 28.016 -7.242 6.086 1 75.12 124 ASN B C 1
ATOM 3930 O O . ASN B 1 124 ? 28.797 -7.328 5.145 1 75.12 124 ASN B O 1
ATOM 3934 N N . ALA B 1 125 ? 26.859 -6.68 5.938 1 75.06 125 ALA B N 1
ATOM 3935 C CA . ALA B 1 125 ? 26.406 -6.152 4.652 1 75.06 125 ALA B CA 1
ATOM 3936 C C . ALA B 1 125 ? 26.984 -4.762 4.402 1 75.06 125 ALA B C 1
ATOM 3938 O O . ALA B 1 125 ? 26.922 -4.25 3.281 1 75.06 125 ALA B O 1
ATOM 3939 N N . GLU B 1 126 ? 27.5 -4.141 5.492 1 69.5 126 GLU B N 1
ATOM 3940 C CA . GLU B 1 126 ? 28.078 -2.799 5.469 1 69.5 126 GLU B CA 1
ATOM 3941 C C . GLU B 1 126 ? 27.031 -1.759 5.047 1 69.5 126 GLU B C 1
ATOM 3943 O O . GLU B 1 126 ? 27.391 -0.733 4.457 1 69.5 126 GLU B O 1
ATOM 3948 N N . THR B 1 127 ? 25.828 -2.076 5.031 1 73.62 127 THR B N 1
ATOM 3949 C CA . THR B 1 127 ? 24.719 -1.196 4.688 1 73.62 127 THR B CA 1
ATOM 3950 C C . THR B 1 127 ? 23.5 -1.513 5.543 1 73.62 127 THR B C 1
ATOM 3952 O O . THR B 1 127 ? 23.188 -2.682 5.773 1 73.62 127 THR B O 1
ATOM 3955 N N . ASN B 1 128 ? 22.922 -0.484 6.086 1 78.06 128 ASN B N 1
ATOM 3956 C CA . ASN B 1 128 ? 21.656 -0.668 6.793 1 78.06 128 ASN B CA 1
ATOM 3957 C C . ASN B 1 128 ? 20.469 -0.557 5.844 1 78.06 128 ASN B C 1
ATOM 3959 O O . ASN B 1 128 ? 19.906 0.525 5.676 1 78.06 128 ASN B O 1
ATOM 3963 N N . HIS B 1 129 ? 20.109 -1.718 5.445 1 77.81 129 HIS B N 1
ATOM 3964 C CA . HIS B 1 129 ? 19.078 -1.759 4.422 1 77.81 129 HIS B CA 1
ATOM 3965 C C . HIS B 1 129 ? 17.703 -1.461 5.016 1 77.81 129 HIS B C 1
ATOM 3967 O O . HIS B 1 129 ? 16.797 -1.016 4.305 1 77.81 129 HIS B O 1
ATOM 3973 N N . PHE B 1 130 ? 17.547 -1.813 6.203 1 78.31 130 PHE B N 1
ATOM 3974 C CA . PHE B 1 130 ? 16.25 -1.658 6.859 1 78.31 130 PHE B CA 1
ATOM 3975 C C . PHE B 1 130 ? 16.312 -0.558 7.914 1 78.31 130 PHE B C 1
ATOM 3977 O O . PHE B 1 130 ? 16.516 -0.833 9.094 1 78.31 130 PHE B O 1
ATOM 3984 N N . SER B 1 131 ? 16.203 0.677 7.469 1 75.31 131 SER B N 1
ATOM 3985 C CA . SER B 1 131 ? 16.359 1.818 8.359 1 75.31 131 SER B CA 1
ATOM 3986 C C . SER B 1 131 ? 15.297 2.885 8.094 1 75.31 131 SER B C 1
ATOM 3988 O O . SER B 1 131 ? 14.516 2.762 7.148 1 75.31 131 SER B O 1
ATOM 3990 N N . GLY B 1 132 ? 15.266 3.801 9.086 1 78.12 132 GLY B N 1
ATOM 3991 C CA . GLY B 1 132 ? 14.406 4.961 8.891 1 78.12 132 GLY B CA 1
ATOM 3992 C C . GLY B 1 132 ? 12.938 4.605 8.789 1 78.12 132 GLY B C 1
ATOM 3993 O O . GLY B 1 132 ? 12.406 3.896 9.648 1 78.12 132 GLY B O 1
ATOM 3994 N N . PHE B 1 133 ? 12.359 5.066 7.75 1 79 133 PHE B N 1
ATOM 3995 C CA . PHE B 1 133 ? 10.93 4.887 7.535 1 79 133 PHE B CA 1
ATOM 3996 C C . PHE B 1 133 ? 10.586 3.412 7.375 1 79 133 PHE B C 1
ATOM 3998 O O . PHE B 1 133 ? 9.547 2.953 7.859 1 79 133 PHE B O 1
ATOM 4005 N N . LEU B 1 134 ? 11.43 2.738 6.746 1 83.31 134 LEU B N 1
ATOM 4006 C CA . LEU B 1 134 ? 11.148 1.325 6.512 1 83.31 134 LEU B CA 1
ATOM 4007 C C . LEU B 1 134 ? 11.055 0.565 7.832 1 83.31 134 LEU B C 1
ATOM 4009 O O . LEU B 1 134 ? 10.109 -0.195 8.047 1 83.31 134 LEU B O 1
ATOM 4013 N N . GLU B 1 135 ? 12.008 0.85 8.633 1 83.38 135 GLU B N 1
ATOM 4014 C CA . GLU B 1 135 ? 12.031 0.162 9.914 1 83.38 135 GLU B CA 1
ATOM 4015 C C . GLU B 1 135 ? 10.883 0.625 10.805 1 83.38 135 GLU B C 1
ATOM 4017 O O . GLU B 1 135 ? 10.109 -0.194 11.312 1 83.38 135 GLU B O 1
ATOM 4022 N N . LEU B 1 136 ? 10.672 1.829 10.914 1 82 136 LEU B N 1
ATOM 4023 C CA . LEU B 1 136 ? 9.719 2.408 11.852 1 82 136 LEU B CA 1
ATOM 4024 C C . LEU B 1 136 ? 8.289 2.258 11.336 1 82 136 LEU B C 1
ATOM 4026 O O . LEU B 1 136 ? 7.336 2.277 12.109 1 82 136 LEU B O 1
ATOM 4030 N N . GLY B 1 137 ? 8.195 2.098 10.094 1 81.69 137 GLY B N 1
ATOM 4031 C CA . GLY B 1 137 ? 6.875 2.018 9.492 1 81.69 137 GLY B CA 1
ATOM 4032 C C . GLY B 1 137 ? 6.379 0.593 9.328 1 81.69 137 GLY B C 1
ATOM 4033 O O . GLY B 1 137 ? 5.168 0.346 9.344 1 81.69 137 GLY B O 1
ATOM 4034 N N . TYR B 1 138 ? 7.363 -0.301 9.266 1 82.12 138 TYR B N 1
ATOM 4035 C CA . TYR B 1 138 ? 6.879 -1.599 8.812 1 82.12 138 TYR B CA 1
ATOM 4036 C C . TYR B 1 138 ? 7.328 -2.711 9.75 1 82.12 138 TYR B C 1
ATOM 4038 O O . TYR B 1 138 ? 6.891 -3.855 9.625 1 82.12 138 TYR B O 1
ATOM 4046 N N . LYS B 1 139 ? 8.141 -2.379 10.672 1 76.44 139 LYS B N 1
ATOM 4047 C CA . LYS B 1 139 ? 8.602 -3.418 11.586 1 76.44 139 LYS B CA 1
ATOM 4048 C C . LYS B 1 139 ? 7.43 -4.059 12.328 1 76.44 139 LYS B C 1
ATOM 4050 O O . LYS B 1 139 ? 7.367 -5.281 12.461 1 76.44 139 LYS B O 1
ATOM 4055 N N . SER B 1 140 ? 6.5 -3.236 12.703 1 76 140 SER B N 1
ATOM 4056 C CA . SER B 1 140 ? 5.363 -3.762 13.453 1 76 140 SER B CA 1
ATOM 4057 C C . SER B 1 140 ? 4.309 -4.348 12.523 1 76 140 SER B C 1
ATOM 4059 O O . SER B 1 140 ? 3.5 -5.184 12.93 1 76 140 SER B O 1
ATOM 4061 N N . LEU B 1 141 ? 4.348 -3.93 11.328 1 78 141 LEU B N 1
ATOM 4062 C CA . LEU B 1 141 ? 3.34 -4.367 10.367 1 78 141 LEU B CA 1
ATOM 4063 C C . LEU B 1 141 ? 3.77 -5.66 9.688 1 78 141 LEU B C 1
ATOM 4065 O O . LEU B 1 141 ? 2.938 -6.375 9.117 1 78 141 LEU B O 1
ATOM 4069 N N . MET B 1 142 ? 5.074 -5.801 9.68 1 78.94 142 MET B N 1
ATOM 4070 C CA . MET B 1 142 ? 5.621 -7.035 9.117 1 78.94 142 MET B CA 1
ATOM 4071 C C . MET B 1 142 ? 6.211 -7.914 10.219 1 78.94 142 MET B C 1
ATOM 4073 O O . MET B 1 142 ? 7.41 -7.859 10.484 1 78.94 142 MET B O 1
ATOM 4077 N N . PRO B 1 143 ? 5.41 -8.648 10.82 1 66.5 143 PRO B N 1
ATOM 4078 C CA . PRO B 1 143 ? 5.816 -9.352 12.039 1 66.5 143 PRO B CA 1
ATOM 4079 C C . PRO B 1 143 ? 6.938 -10.359 11.797 1 66.5 143 PRO B C 1
ATOM 4081 O O . PRO B 1 143 ? 7.648 -10.734 12.734 1 66.5 143 PRO B O 1
ATOM 4084 N N . ARG B 1 144 ? 7.152 -10.703 10.617 1 82.81 144 ARG B N 1
ATOM 4085 C CA . ARG B 1 144 ? 8.133 -11.75 10.352 1 82.81 144 ARG B CA 1
ATOM 4086 C C . ARG B 1 144 ? 9.344 -11.188 9.609 1 82.81 144 ARG B C 1
ATOM 4088 O O . ARG B 1 144 ? 9.406 -11.234 8.383 1 82.81 144 ARG B O 1
ATOM 4095 N N . HIS B 1 145 ? 10.156 -10.664 10.359 1 85.06 145 HIS B N 1
ATOM 4096 C CA . HIS B 1 145 ? 11.422 -10.109 9.883 1 85.06 145 HIS B CA 1
ATOM 4097 C C . HIS B 1 145 ? 12.609 -10.906 10.414 1 85.06 145 HIS B C 1
ATOM 4099 O O . HIS B 1 145 ? 12.734 -11.117 11.625 1 85.06 145 HIS B O 1
ATOM 4105 N N . ILE B 1 146 ? 13.477 -11.422 9.547 1 88.69 146 ILE B N 1
ATOM 4106 C CA . ILE B 1 146 ? 14.609 -12.273 9.891 1 88.69 146 ILE B CA 1
ATOM 4107 C C . ILE B 1 146 ? 15.906 -11.641 9.398 1 88.69 146 ILE B C 1
ATOM 4109 O O . ILE B 1 146 ? 16.016 -11.258 8.234 1 88.69 146 ILE B O 1
ATOM 4113 N N . THR B 1 147 ? 16.828 -11.5 10.258 1 89.62 147 THR B N 1
ATOM 4114 C CA . THR B 1 147 ? 18.156 -11.039 9.875 1 89.62 147 THR B CA 1
ATOM 4115 C C . THR B 1 147 ? 19.078 -12.219 9.578 1 89.62 147 THR B C 1
ATOM 4117 O O . THR B 1 147 ? 19.062 -13.219 10.305 1 89.62 147 THR B O 1
ATOM 4120 N N . PHE B 1 148 ? 19.859 -12.148 8.555 1 91.5 148 PHE B N 1
ATOM 4121 C CA . PHE B 1 148 ? 20.812 -13.195 8.227 1 91.5 148 PHE B CA 1
ATOM 4122 C C . PHE B 1 148 ? 22.203 -12.609 7.98 1 91.5 148 PHE B C 1
ATOM 4124 O O . PHE B 1 148 ? 22.344 -11.406 7.742 1 91.5 148 PHE B O 1
ATOM 4131 N N . THR B 1 149 ? 23.219 -13.43 8.07 1 89.75 149 THR B N 1
ATOM 4132 C CA . THR B 1 149 ? 24.594 -13.016 7.828 1 89.75 149 THR B CA 1
ATOM 4133 C C . THR B 1 149 ? 25.016 -13.312 6.391 1 89.75 149 THR B C 1
ATOM 4135 O O . THR B 1 149 ? 25.172 -14.477 6.016 1 89.75 149 THR B O 1
ATOM 4138 N N . PRO B 1 150 ? 25.234 -12.266 5.637 1 88.19 150 PRO B N 1
ATOM 4139 C CA . PRO B 1 150 ? 25.609 -12.484 4.238 1 88.19 150 PRO B CA 1
ATOM 4140 C C . PRO B 1 150 ? 27.109 -12.586 4.039 1 88.19 150 PRO B C 1
ATOM 4142 O O . PRO B 1 150 ? 27.891 -12.227 4.938 1 88.19 150 PRO B O 1
ATOM 4145 N N . VAL B 1 151 ? 27.516 -13.148 2.955 1 87.62 151 VAL B N 1
ATOM 4146 C CA . VAL B 1 151 ? 28.844 -12.922 2.379 1 87.62 151 VAL B CA 1
ATOM 4147 C C . VAL B 1 151 ? 28.766 -11.797 1.35 1 87.62 151 VAL B C 1
ATOM 4149 O O . VAL B 1 151 ? 27.75 -11.625 0.678 1 87.62 151 VAL B O 1
ATOM 4152 N N . ILE B 1 152 ? 29.844 -10.992 1.321 1 85.56 152 ILE B N 1
ATOM 4153 C CA . ILE B 1 152 ? 29.734 -9.828 0.444 1 85.56 152 ILE B CA 1
ATOM 4154 C C . ILE B 1 152 ? 30.812 -9.898 -0.632 1 85.56 152 ILE B C 1
ATOM 4156 O O . ILE B 1 152 ? 31.859 -10.531 -0.437 1 85.56 152 ILE B O 1
ATOM 4160 N N . GLU B 1 153 ? 30.438 -9.383 -1.766 1 81.75 153 GLU B N 1
ATOM 4161 C CA . GLU B 1 153 ? 31.359 -9.133 -2.865 1 81.75 153 GLU B CA 1
ATOM 4162 C C . GLU B 1 153 ? 31.25 -7.695 -3.373 1 81.75 153 GLU B C 1
ATOM 4164 O O . GLU B 1 153 ? 30.141 -7.191 -3.566 1 81.75 153 GLU B O 1
ATOM 4169 N N . LYS B 1 154 ? 32.406 -7.059 -3.422 1 77.62 154 LYS B N 1
ATOM 4170 C CA . LYS B 1 154 ? 32.438 -5.684 -3.914 1 77.62 154 LYS B CA 1
ATOM 4171 C C . LYS B 1 154 ? 32.625 -5.645 -5.426 1 77.62 154 LYS B C 1
ATOM 4173 O O . LYS B 1 154 ? 33.531 -6.309 -5.957 1 77.62 154 LYS B O 1
ATOM 4178 N N . HIS B 1 155 ? 31.672 -5.07 -6.086 1 71.31 155 HIS B N 1
ATOM 4179 C CA . HIS B 1 155 ? 31.734 -4.914 -7.535 1 71.31 155 HIS B CA 1
ATOM 4180 C C . HIS B 1 155 ? 31.969 -3.457 -7.922 1 71.31 155 HIS B C 1
ATOM 4182 O O . HIS B 1 155 ? 31.172 -2.584 -7.559 1 71.31 155 HIS B O 1
ATOM 4188 N N . ILE B 1 156 ? 33.031 -3.234 -8.516 1 65.12 156 ILE B N 1
ATOM 4189 C CA . ILE B 1 156 ? 33.344 -1.881 -8.953 1 65.12 156 ILE B CA 1
ATOM 4190 C C . ILE B 1 156 ? 32.562 -1.552 -10.219 1 65.12 156 ILE B C 1
ATOM 4192 O O . ILE B 1 156 ? 32.75 -2.178 -11.266 1 65.12 156 ILE B O 1
ATOM 4196 N N . VAL B 1 157 ? 31.516 -0.795 -10.18 1 62.59 157 VAL B N 1
ATOM 4197 C CA . VAL B 1 157 ? 30.719 -0.396 -11.32 1 62.59 157 VAL B CA 1
ATOM 4198 C C . VAL B 1 157 ? 31.453 0.657 -12.141 1 62.59 157 VAL B C 1
ATOM 4200 O O . VAL B 1 157 ? 31.578 0.533 -13.359 1 62.59 157 VAL B O 1
ATOM 4203 N N . ASN B 1 158 ? 31.922 1.654 -11.461 1 61.38 158 ASN B N 1
ATOM 4204 C CA . ASN B 1 158 ? 32.812 2.676 -12.023 1 61.38 158 ASN B CA 1
ATOM 4205 C C . ASN B 1 158 ? 33.719 3.262 -10.969 1 61.38 158 ASN B C 1
ATOM 4207 O O . ASN B 1 158 ? 33.781 2.77 -9.844 1 61.38 158 ASN B O 1
ATOM 4211 N N . GLU B 1 159 ? 34.625 4.113 -11.438 1 57.34 159 GLU B N 1
ATOM 4212 C CA . GLU B 1 159 ? 35.688 4.672 -10.578 1 57.34 159 GLU B CA 1
ATOM 4213 C C . GLU B 1 159 ? 35.094 5.238 -9.289 1 57.34 159 GLU B C 1
ATOM 4215 O O . GLU B 1 159 ? 35.719 5.227 -8.242 1 57.34 159 GLU B O 1
ATOM 4220 N N . SER B 1 160 ? 33.812 5.562 -9.312 1 55.28 160 SER B N 1
ATOM 4221 C CA . SER B 1 160 ? 33.281 6.301 -8.172 1 55.28 160 SER B CA 1
ATOM 4222 C C . SER B 1 160 ? 32.188 5.5 -7.473 1 55.28 160 SER B C 1
ATOM 4224 O O . SER B 1 160 ? 31.656 5.93 -6.441 1 55.28 160 SER B O 1
ATOM 4226 N N . LYS B 1 161 ? 32 4.316 -8.086 1 62.78 161 LYS B N 1
ATOM 4227 C CA . LYS B 1 161 ? 30.859 3.59 -7.535 1 62.78 161 LYS B CA 1
ATOM 4228 C C . LYS B 1 161 ? 31.203 2.121 -7.309 1 62.78 161 LYS B C 1
ATOM 4230 O O . LYS B 1 161 ? 31.641 1.431 -8.234 1 62.78 161 LYS B O 1
ATOM 4235 N N . VAL B 1 162 ? 31.172 1.762 -6.047 1 64.25 162 VAL B N 1
ATOM 4236 C CA . VAL B 1 162 ? 31.328 0.36 -5.672 1 64.25 162 VAL B CA 1
ATOM 4237 C C . VAL B 1 162 ? 30 -0.184 -5.164 1 64.25 162 VAL B C 1
ATOM 4239 O O . VAL B 1 162 ? 29.344 0.429 -4.312 1 64.25 162 VAL B O 1
ATOM 4242 N N . GLU B 1 163 ? 29.547 -1.266 -5.887 1 70.5 163 GLU B N 1
ATOM 4243 C CA . GLU B 1 163 ? 28.328 -1.93 -5.445 1 70.5 163 GLU B CA 1
ATOM 4244 C C . GLU B 1 163 ? 28.641 -3.166 -4.609 1 70.5 163 GLU B C 1
ATOM 4246 O O . GLU B 1 163 ? 29.5 -3.967 -4.977 1 70.5 163 GLU B O 1
ATOM 4251 N N . ILE B 1 164 ? 27.984 -3.16 -3.473 1 75.94 164 ILE B N 1
ATOM 4252 C CA . ILE B 1 164 ? 28.156 -4.328 -2.611 1 75.94 164 ILE B CA 1
ATOM 4253 C C . ILE B 1 164 ? 27.031 -5.328 -2.875 1 75.94 164 ILE B C 1
ATOM 4255 O O . ILE B 1 164 ? 25.844 -4.984 -2.77 1 75.94 164 ILE B O 1
ATOM 4259 N N . LYS B 1 165 ? 27.484 -6.492 -3.262 1 81.75 165 LYS B N 1
ATOM 4260 C CA . LYS B 1 165 ? 26.531 -7.578 -3.48 1 81.75 165 LYS B CA 1
ATOM 4261 C C . LYS B 1 165 ? 26.609 -8.617 -2.369 1 81.75 165 LYS B C 1
ATOM 4263 O O . LYS B 1 165 ? 27.703 -8.953 -1.908 1 81.75 165 LYS B O 1
ATOM 4268 N N . THR B 1 166 ? 25.484 -9.062 -1.956 1 86.88 166 THR B N 1
ATOM 4269 C CA . THR B 1 166 ? 25.469 -10.039 -0.878 1 86.88 166 THR B CA 1
ATOM 4270 C C . THR B 1 166 ? 25.062 -11.414 -1.401 1 86.88 166 THR B C 1
ATOM 4272 O O . THR B 1 166 ? 24.297 -11.516 -2.369 1 86.88 166 THR B O 1
ATOM 4275 N N . PHE B 1 167 ? 25.578 -12.477 -0.697 1 88.75 167 PHE B N 1
ATOM 4276 C CA . PHE B 1 167 ? 25.281 -13.867 -1.035 1 88.75 167 PHE B CA 1
ATOM 4277 C C . PHE B 1 167 ? 25.156 -14.711 0.225 1 88.75 167 PHE B C 1
ATOM 4279 O O . PHE B 1 167 ? 25.594 -14.305 1.302 1 88.75 167 PHE B O 1
ATOM 4286 N N . PHE B 1 168 ? 24.5 -15.82 0.041 1 91.81 168 PHE B N 1
ATOM 4287 C CA . PHE B 1 168 ? 24.594 -16.828 1.098 1 91.81 168 PHE B CA 1
ATOM 4288 C C . PHE B 1 168 ? 25.906 -17.578 1.021 1 91.81 168 PHE B C 1
ATOM 4290 O O . PHE B 1 168 ? 26.359 -17.938 -0.069 1 91.81 168 PHE B O 1
ATOM 4297 N N . LYS B 1 169 ? 26.484 -17.781 2.152 1 89.5 169 LYS B N 1
ATOM 4298 C CA . LYS B 1 169 ? 27.75 -18.516 2.191 1 89.5 169 LYS B CA 1
ATOM 4299 C C . LYS B 1 169 ? 27.625 -19.875 1.525 1 89.5 169 LYS B C 1
ATOM 4301 O O . LYS B 1 169 ? 26.734 -20.656 1.877 1 89.5 169 LYS B O 1
ATOM 4306 N N . ASN B 1 170 ? 28.438 -20.188 0.521 1 90.12 170 ASN B N 1
ATOM 4307 C CA . ASN B 1 170 ? 28.484 -21.453 -0.218 1 90.12 170 ASN B CA 1
ATOM 4308 C C . ASN B 1 170 ? 27.141 -21.766 -0.876 1 90.12 170 ASN B C 1
ATOM 4310 O O . ASN B 1 170 ? 26.797 -22.938 -1.045 1 90.12 170 ASN B O 1
ATOM 4314 N N . ASN B 1 171 ? 26.312 -20.734 -1.061 1 90.56 171 ASN B N 1
ATOM 4315 C CA . ASN B 1 171 ? 25.016 -20.891 -1.684 1 90.56 171 ASN B CA 1
ATOM 4316 C C . ASN B 1 171 ? 24.141 -21.891 -0.923 1 90.56 171 ASN B C 1
ATOM 4318 O O . ASN B 1 171 ? 23.516 -22.766 -1.528 1 90.56 171 ASN B O 1
ATOM 4322 N N . LYS B 1 172 ? 24.219 -21.75 0.379 1 92.81 172 LYS B N 1
ATOM 4323 C CA . LYS B 1 172 ? 23.406 -22.578 1.275 1 92.81 172 LYS B CA 1
ATOM 4324 C C . LYS B 1 172 ? 22.781 -21.734 2.383 1 92.81 172 LYS B C 1
ATOM 4326 O O . LYS B 1 172 ? 23.328 -20.703 2.77 1 92.81 172 LYS B O 1
ATOM 4331 N N . ILE B 1 173 ? 21.688 -22.219 2.793 1 93.88 173 ILE B N 1
ATOM 4332 C CA . ILE B 1 173 ? 21.047 -21.594 3.947 1 93.88 173 ILE B CA 1
ATOM 4333 C C . ILE B 1 173 ? 21.75 -22.047 5.227 1 93.88 173 ILE B C 1
ATOM 4335 O O . ILE B 1 173 ? 21.859 -23.25 5.496 1 93.88 173 ILE B O 1
ATOM 4339 N N . GLY B 1 174 ? 22.25 -21.141 5.941 1 91 174 GLY B N 1
ATOM 4340 C CA . GLY B 1 174 ? 22.922 -21.469 7.188 1 91 174 GLY B CA 1
ATOM 4341 C C . GLY B 1 174 ? 21.984 -22.031 8.242 1 91 174 GLY B C 1
ATOM 4342 O O . GLY B 1 174 ? 20.766 -21.812 8.172 1 91 174 GLY B O 1
ATOM 4343 N N . LYS B 1 175 ? 22.484 -22.625 9.242 1 90.44 175 LYS B N 1
ATOM 4344 C CA . LYS B 1 175 ? 21.719 -23.344 10.258 1 90.44 175 LYS B CA 1
ATOM 4345 C C . LYS B 1 175 ? 20.766 -22.422 11 1 90.44 175 LYS B C 1
ATOM 4347 O O . LYS B 1 175 ? 19.609 -22.766 11.227 1 90.44 175 LYS B O 1
ATOM 4352 N N . ASN B 1 176 ? 21.266 -21.281 11.352 1 89.81 176 ASN B N 1
ATOM 4353 C CA . ASN B 1 176 ? 20.422 -20.359 12.102 1 89.81 176 ASN B CA 1
ATOM 4354 C C . ASN B 1 176 ? 19.25 -19.859 11.258 1 89.81 176 ASN B C 1
ATOM 4356 O O . ASN B 1 176 ? 18.125 -19.766 11.75 1 89.81 176 ASN B O 1
ATOM 4360 N N . LEU B 1 177 ? 19.547 -19.531 10.07 1 92.25 177 LEU B N 1
ATOM 4361 C CA . LEU B 1 177 ? 18.5 -19.047 9.164 1 92.25 177 LEU B CA 1
ATOM 4362 C C . LEU B 1 177 ? 17.516 -20.172 8.844 1 92.25 177 LEU B C 1
ATOM 4364 O O . LEU B 1 177 ? 16.312 -19.922 8.719 1 92.25 177 LEU B O 1
ATOM 4368 N N . GLU B 1 178 ? 18.016 -21.328 8.734 1 93.75 178 GLU B N 1
ATOM 4369 C CA . GLU B 1 178 ? 17.172 -22.5 8.469 1 93.75 178 GLU B CA 1
ATOM 4370 C C . GLU B 1 178 ? 16.094 -22.656 9.531 1 93.75 178 GLU B C 1
ATOM 4372 O O . GLU B 1 178 ? 14.922 -22.875 9.203 1 93.75 178 GLU B O 1
ATOM 4377 N N . LYS B 1 179 ? 16.5 -22.547 10.734 1 92.38 179 LYS B N 1
ATOM 4378 C CA . LYS B 1 179 ? 15.555 -22.688 11.836 1 92.38 179 LYS B CA 1
ATOM 4379 C C . LYS B 1 179 ? 14.445 -21.641 11.758 1 92.38 179 LYS B C 1
ATOM 4381 O O . LYS B 1 179 ? 13.273 -21.953 11.977 1 92.38 179 LYS B O 1
ATOM 4386 N N . LYS B 1 180 ? 14.812 -20.531 11.422 1 90.12 180 LYS B N 1
ATOM 4387 C CA . LYS B 1 180 ? 13.852 -19.438 11.352 1 90.12 180 LYS B CA 1
ATOM 4388 C C . LYS B 1 180 ? 12.891 -19.625 10.18 1 90.12 180 LYS B C 1
ATOM 4390 O O . LYS B 1 180 ? 11.695 -19.391 10.305 1 90.12 180 LYS B O 1
ATOM 4395 N N . ILE B 1 181 ? 13.43 -20.016 9.047 1 91.5 181 ILE B N 1
ATOM 4396 C CA . ILE B 1 181 ? 12.609 -20.266 7.863 1 91.5 181 ILE B CA 1
ATOM 4397 C C . ILE B 1 181 ? 11.664 -21.422 8.125 1 91.5 181 ILE B C 1
ATOM 4399 O O . ILE B 1 181 ? 10.477 -21.359 7.781 1 91.5 181 ILE B O 1
ATOM 4403 N N . ASP B 1 182 ? 12.172 -22.422 8.789 1 91.44 182 ASP B N 1
ATOM 4404 C CA . ASP B 1 182 ? 11.352 -23.594 9.117 1 91.44 182 ASP B CA 1
ATOM 4405 C C . ASP B 1 182 ? 10.195 -23.203 10.031 1 91.44 182 ASP B C 1
ATOM 4407 O O . ASP B 1 182 ? 9.078 -23.688 9.867 1 91.44 182 ASP B O 1
ATOM 4411 N N . ASP B 1 183 ? 10.508 -22.344 10.938 1 86.38 183 ASP B N 1
ATOM 4412 C CA . ASP B 1 183 ? 9.453 -21.844 11.82 1 86.38 183 ASP B CA 1
ATOM 4413 C C . ASP B 1 183 ? 8.367 -21.141 11.023 1 86.38 183 ASP B C 1
ATOM 4415 O O . ASP B 1 183 ? 7.176 -21.281 11.32 1 86.38 183 ASP B O 1
ATOM 4419 N N . CYS B 1 184 ? 8.758 -20.391 10.062 1 81.25 184 CYS B N 1
ATOM 4420 C CA . CYS B 1 184 ? 7.832 -19.672 9.203 1 81.25 184 CYS B CA 1
ATOM 4421 C C . CYS B 1 184 ? 6.961 -20.641 8.406 1 81.25 184 CYS B C 1
ATOM 4423 O O . CYS B 1 184 ? 5.742 -20.469 8.336 1 81.25 184 CYS B O 1
ATOM 4425 N N . ILE B 1 185 ? 7.566 -21.641 7.859 1 83.75 185 ILE B N 1
ATOM 4426 C CA . ILE B 1 185 ? 6.891 -22.609 6.996 1 83.75 185 ILE B CA 1
ATOM 4427 C C . ILE B 1 185 ? 5.922 -23.438 7.82 1 83.75 185 ILE B C 1
ATOM 4429 O O . ILE B 1 185 ? 4.809 -23.734 7.379 1 83.75 185 ILE B O 1
ATOM 4433 N N . ASN B 1 186 ? 6.391 -23.703 8.977 1 79.44 186 ASN B N 1
ATOM 4434 C CA . ASN B 1 186 ? 5.574 -24.547 9.836 1 79.44 186 ASN B CA 1
ATOM 4435 C C . ASN B 1 186 ? 4.363 -23.797 10.383 1 79.44 186 ASN B C 1
ATOM 4437 O O . ASN B 1 186 ? 3.314 -24.391 10.633 1 79.44 186 ASN B O 1
ATOM 4441 N N . ASN B 1 187 ? 4.539 -22.516 10.516 1 69.19 187 ASN B N 1
ATOM 4442 C CA . ASN B 1 187 ? 3.443 -21.703 11.031 1 69.19 187 ASN B CA 1
ATOM 4443 C C . ASN B 1 187 ? 2.52 -21.234 9.914 1 69.19 187 ASN B C 1
ATOM 4445 O O . ASN B 1 187 ? 1.398 -20.797 10.172 1 69.19 187 ASN B O 1
ATOM 4449 N N . ALA B 1 188 ? 3.111 -21.125 8.773 1 59.25 188 ALA B N 1
ATOM 4450 C CA . ALA B 1 188 ? 2.283 -20.766 7.625 1 59.25 188 ALA B CA 1
ATOM 4451 C C . ALA B 1 188 ? 1.203 -21.828 7.387 1 59.25 188 ALA B C 1
ATOM 4453 O O . ALA B 1 188 ? 0.126 -21.516 6.875 1 59.25 188 ALA B O 1
ATOM 4454 N N . TYR B 1 189 ? 1.619 -23.016 7.82 1 59.47 189 TYR B N 1
ATOM 4455 C CA . TYR B 1 189 ? 0.727 -24.141 7.609 1 59.47 189 TYR B CA 1
ATOM 4456 C C . TYR B 1 189 ? -0.486 -24.062 8.523 1 59.47 189 TYR B C 1
ATOM 4458 O O . TYR B 1 189 ? -0.545 -24.75 9.547 1 59.47 189 TYR B O 1
ATOM 4466 N N . ARG B 1 190 ? -1.156 -23 8.203 1 65.62 190 ARG B N 1
ATOM 4467 C CA . ARG B 1 190 ? -2.422 -22.828 8.914 1 65.62 190 ARG B CA 1
ATOM 4468 C C . ARG B 1 190 ? -3.566 -23.484 8.148 1 65.62 190 ARG B C 1
ATOM 4470 O O . ARG B 1 190 ? -3.52 -23.578 6.918 1 65.62 190 ARG B O 1
ATOM 4477 N N . PHE B 1 191 ? -4.273 -24.109 8.852 1 78.94 191 PHE B N 1
ATOM 4478 C CA . PHE B 1 191 ? -5.523 -24.641 8.312 1 78.94 191 PHE B CA 1
ATOM 4479 C C . PHE B 1 191 ? -6.344 -23.531 7.672 1 78.94 191 PHE B C 1
ATOM 4481 O O . PHE B 1 191 ? -6.379 -22.406 8.18 1 78.94 191 PHE B O 1
ATOM 4488 N N . LYS B 1 192 ? -6.672 -23.875 6.41 1 86.56 192 LYS B N 1
ATOM 4489 C CA . LYS B 1 192 ? -7.551 -22.938 5.703 1 86.56 192 LYS B CA 1
ATOM 4490 C C . LYS B 1 192 ? -9 -23.406 5.766 1 86.56 192 LYS B C 1
ATOM 4492 O O . LYS B 1 192 ? -9.273 -24.594 5.98 1 86.56 192 LYS B O 1
ATOM 4497 N N . VAL B 1 193 ? -9.805 -22.5 5.719 1 88.38 193 VAL B N 1
ATOM 4498 C CA . VAL B 1 193 ? -11.234 -22.797 5.625 1 88.38 193 VAL B CA 1
ATOM 4499 C C . VAL B 1 193 ? -11.695 -22.656 4.176 1 88.38 193 VAL B C 1
ATOM 4501 O O . VAL B 1 193 ? -11.586 -21.578 3.592 1 88.38 193 VAL B O 1
ATOM 4504 N N . LEU B 1 194 ? -12.078 -23.766 3.611 1 93 194 LEU B N 1
ATOM 4505 C CA . LEU B 1 194 ? -12.648 -23.766 2.271 1 93 194 LEU B CA 1
ATOM 4506 C C . LEU B 1 194 ? -14.172 -23.766 2.334 1 93 194 LEU B C 1
ATOM 4508 O O . LEU B 1 194 ? -14.789 -24.828 2.389 1 93 194 LEU B O 1
ATOM 4512 N N . ASN B 1 195 ? -14.688 -22.578 2.297 1 90.56 195 ASN B N 1
ATOM 4513 C CA . ASN B 1 195 ? -16.141 -22.438 2.391 1 90.56 195 ASN B CA 1
ATOM 4514 C C . ASN B 1 195 ? -16.656 -21.359 1.458 1 90.56 195 ASN B C 1
ATOM 4516 O O . ASN B 1 195 ? -15.953 -20.391 1.16 1 90.56 195 ASN B O 1
ATOM 4520 N N . ILE B 1 196 ? -17.75 -21.641 0.992 1 90.94 196 ILE B N 1
ATOM 4521 C CA . ILE B 1 196 ? -18.531 -20.656 0.249 1 90.94 196 ILE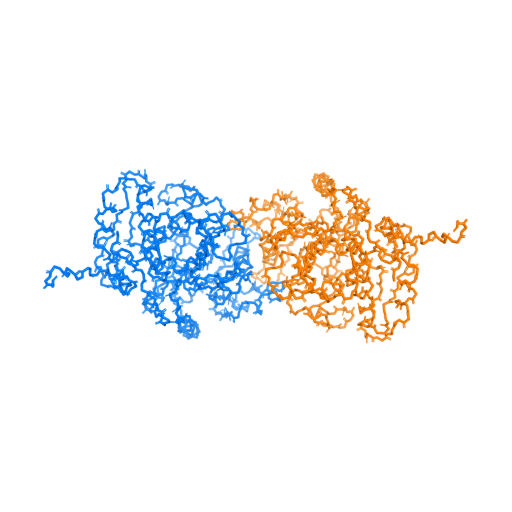 B CA 1
ATOM 4522 C C . ILE B 1 196 ? -19.703 -20.203 1.093 1 90.94 196 ILE B C 1
ATOM 4524 O O . ILE B 1 196 ? -20.641 -20.969 1.343 1 90.94 196 ILE B O 1
ATOM 4528 N N . LYS B 1 197 ? -19.625 -18.938 1.476 1 88.69 197 LYS B N 1
ATOM 4529 C CA . LYS B 1 197 ? -20.594 -18.484 2.479 1 88.69 197 LYS B CA 1
ATOM 4530 C C . LYS B 1 197 ? -21.469 -17.359 1.931 1 88.69 197 LYS B C 1
ATOM 4532 O O . LYS B 1 197 ? -20.984 -16.5 1.199 1 88.69 197 LYS B O 1
ATOM 4537 N N . LYS B 1 198 ? -22.672 -17.438 2.385 1 87.31 198 LYS B N 1
ATOM 4538 C CA . LYS B 1 198 ? -23.578 -16.344 2.074 1 87.31 198 LYS B CA 1
ATOM 4539 C C . LYS B 1 198 ? -23.297 -15.133 2.961 1 87.31 198 LYS B C 1
ATOM 4541 O O . LYS B 1 198 ? -23.188 -15.266 4.18 1 87.31 198 LYS B O 1
ATOM 4546 N N . SER B 1 199 ? -22.953 -13.984 2.262 1 80.69 199 SER B N 1
ATOM 4547 C CA . SER B 1 199 ? -22.609 -12.758 2.98 1 80.69 199 SER B CA 1
ATOM 4548 C C . SER B 1 199 ? -23.859 -12.094 3.561 1 80.69 199 SER B C 1
ATOM 4550 O O . SER B 1 199 ? -24.906 -12.055 2.914 1 80.69 199 SER B O 1
ATOM 4552 N N . ASN B 1 200 ? -23.578 -11.781 4.859 1 67.44 200 ASN B N 1
ATOM 4553 C CA . ASN B 1 200 ? -24.578 -10.906 5.461 1 67.44 200 ASN B CA 1
ATOM 4554 C C . ASN B 1 200 ? -24.219 -9.43 5.266 1 67.44 200 ASN B C 1
ATOM 4556 O O . ASN B 1 200 ? -23.078 -9.031 5.504 1 67.44 200 ASN B O 1
ATOM 4560 N N . TYR B 1 201 ? -25.062 -8.641 4.863 1 54.22 201 TYR B N 1
ATOM 4561 C CA . TYR B 1 201 ? -24.953 -7.184 4.785 1 54.22 201 TYR B CA 1
ATOM 4562 C C . TYR B 1 201 ? -23.781 -6.781 3.9 1 54.22 201 TYR B C 1
ATOM 4564 O O . TYR B 1 201 ? -23.062 -5.824 4.207 1 54.22 201 TYR B O 1
ATOM 4572 N N . HIS B 1 202 ? -23.469 -7.621 2.926 1 55.09 202 HIS B N 1
ATOM 4573 C CA . HIS B 1 202 ? -22.5 -7.281 1.882 1 55.09 202 HIS B CA 1
ATOM 4574 C C . HIS B 1 202 ? -21.078 -7.227 2.436 1 55.09 202 HIS B C 1
ATOM 4576 O O . HIS B 1 202 ? -20.219 -6.531 1.884 1 55.09 202 HIS B O 1
ATOM 4582 N N . LEU B 1 203 ? -21.047 -7.824 3.654 1 55.34 203 LEU B N 1
ATOM 4583 C CA . LEU B 1 203 ? -19.703 -7.82 4.25 1 55.34 203 LEU B CA 1
ATOM 4584 C C . LEU B 1 203 ? -18.812 -8.852 3.572 1 55.34 203 LEU B C 1
ATOM 4586 O O . LEU B 1 203 ? -19.25 -9.945 3.234 1 55.34 203 LEU B O 1
ATOM 4590 N N . ASN B 1 204 ? -17.734 -8.375 3.141 1 55.09 204 ASN B N 1
ATOM 4591 C CA . ASN B 1 204 ? -16.734 -9.297 2.604 1 55.09 204 ASN B CA 1
ATOM 4592 C C . ASN B 1 204 ? -15.969 -10.008 3.717 1 55.09 204 ASN B C 1
ATOM 4594 O O . ASN B 1 204 ? -15.57 -9.375 4.699 1 55.09 204 ASN B O 1
ATOM 4598 N N . TYR B 1 205 ? -16.156 -11.305 3.65 1 52.5 205 TYR B N 1
ATOM 4599 C CA . TYR B 1 205 ? -15.398 -12.094 4.621 1 52.5 205 TYR B CA 1
ATOM 4600 C C . TYR B 1 205 ? -13.977 -12.359 4.121 1 52.5 205 TYR B C 1
ATOM 4602 O O . TYR B 1 205 ? -13.781 -12.789 2.984 1 52.5 205 TYR B O 1
ATOM 4610 N N . ASN B 1 206 ? -13.07 -12.039 4.949 1 61.25 206 ASN B N 1
ATOM 4611 C CA . ASN B 1 206 ? -11.68 -12.328 4.621 1 61.25 206 ASN B CA 1
ATOM 4612 C C . ASN B 1 206 ? -11.414 -13.828 4.605 1 61.25 206 ASN B C 1
ATOM 4614 O O . ASN B 1 206 ? -12.016 -14.578 5.371 1 61.25 206 ASN B O 1
ATOM 4618 N N . GLU B 1 207 ? -10.711 -14.352 3.65 1 65.56 207 GLU B N 1
ATOM 4619 C CA . GLU B 1 207 ? -10.188 -15.711 3.545 1 65.56 207 GLU B CA 1
ATOM 4620 C C . GLU B 1 207 ? -11.297 -16.703 3.215 1 65.56 207 GLU B C 1
ATOM 4622 O O . GLU B 1 207 ? -11.281 -17.844 3.699 1 65.56 207 GLU B O 1
ATOM 4627 N N . SER B 1 208 ? -12.43 -16.141 2.732 1 78.12 208 SER B N 1
ATOM 4628 C CA . SER B 1 208 ? -13.5 -17.016 2.25 1 78.12 208 SER B CA 1
ATOM 4629 C C . SER B 1 208 ? -14.07 -16.516 0.928 1 78.12 208 SER B C 1
ATOM 4631 O O . SER B 1 208 ? -13.789 -15.391 0.512 1 78.12 208 SER B O 1
ATOM 4633 N N . ILE B 1 209 ? -14.664 -17.438 0.269 1 89.12 209 ILE B N 1
ATOM 4634 C CA . ILE B 1 209 ? -15.516 -17.016 -0.84 1 89.12 209 ILE B CA 1
ATOM 4635 C C . ILE B 1 209 ? -16.922 -16.703 -0.326 1 89.12 209 ILE B C 1
ATOM 4637 O O . ILE B 1 209 ? -17.5 -17.484 0.416 1 89.12 209 ILE B O 1
ATOM 4641 N N . SER B 1 210 ? -17.359 -15.539 -0.615 1 91 210 SER B N 1
ATOM 4642 C CA . SER B 1 210 ? -18.672 -15.133 -0.14 1 91 210 SER B CA 1
ATOM 4643 C C . SER B 1 210 ? -19.562 -14.672 -1.293 1 91 210 SER B C 1
ATOM 4645 O O . SER B 1 210 ? -19.062 -14.305 -2.357 1 91 210 SER B O 1
ATOM 4647 N N . TYR B 1 211 ? -20.844 -14.82 -1.029 1 89.56 211 TYR B N 1
ATOM 4648 C CA . TYR B 1 211 ? -21.781 -14.391 -2.064 1 89.56 211 TYR B CA 1
ATOM 4649 C C . TYR B 1 211 ? -23.062 -13.82 -1.447 1 89.56 211 TYR B C 1
ATOM 4651 O O . TYR B 1 211 ? -23.359 -14.078 -0.278 1 89.56 211 TYR B O 1
ATOM 4659 N N . TYR B 1 212 ? -23.688 -12.953 -2.123 1 87.38 212 TYR B N 1
ATOM 4660 C CA . TYR B 1 212 ? -25.047 -12.523 -1.814 1 87.38 212 TYR B CA 1
ATOM 4661 C C . TYR B 1 212 ? -25.859 -12.312 -3.088 1 87.38 212 TYR B C 1
ATOM 4663 O O . TYR B 1 212 ? -25.297 -12.094 -4.16 1 87.38 212 TYR B O 1
ATOM 4671 N N . ILE B 1 213 ? -27.125 -12.438 -2.979 1 85.25 213 ILE B N 1
ATOM 4672 C CA . ILE B 1 213 ? -28.047 -12.234 -4.094 1 85.25 213 ILE B CA 1
ATOM 4673 C C . ILE B 1 213 ? -28.781 -10.906 -3.922 1 85.25 213 ILE B C 1
ATOM 4675 O O . ILE B 1 213 ? -29.422 -10.672 -2.895 1 85.25 213 ILE B O 1
ATOM 4679 N N . ASP B 1 214 ? -28.578 -10.109 -4.891 1 83.81 214 ASP B N 1
ATOM 4680 C CA . ASP B 1 214 ? -29.172 -8.781 -4.75 1 83.81 214 ASP B CA 1
ATOM 4681 C C . ASP B 1 214 ? -30.625 -8.781 -5.223 1 83.81 214 ASP B C 1
ATOM 4683 O O . ASP B 1 214 ? -31.172 -9.828 -5.59 1 83.81 214 ASP B O 1
ATOM 4687 N N . SER B 1 215 ? -31.234 -7.484 -5.125 1 82.62 215 SER B N 1
ATOM 4688 C CA . SER B 1 215 ? -32.656 -7.336 -5.438 1 82.62 215 SER B CA 1
ATOM 4689 C C . SER B 1 215 ? -32.938 -7.617 -6.91 1 82.62 215 SER B C 1
ATOM 4691 O O . SER B 1 215 ? -34.062 -7.965 -7.285 1 82.62 215 SER B O 1
ATOM 4693 N N . ASN B 1 216 ? -31.984 -7.598 -7.793 1 85.38 216 ASN B N 1
ATOM 4694 C CA . ASN B 1 216 ? -32.125 -7.855 -9.227 1 85.38 216 ASN B CA 1
ATOM 4695 C C . ASN B 1 216 ? -31.797 -9.305 -9.57 1 85.38 216 ASN B C 1
ATOM 4697 O O . ASN B 1 216 ? -31.578 -9.633 -10.734 1 85.38 216 ASN B O 1
ATOM 4701 N N . ASN B 1 217 ? -31.656 -10.102 -8.547 1 84.12 217 ASN B N 1
ATOM 4702 C CA . ASN B 1 217 ? -31.359 -11.523 -8.703 1 84.12 217 ASN B CA 1
ATOM 4703 C C . ASN B 1 217 ? -29.984 -11.742 -9.305 1 84.12 217 ASN B C 1
ATOM 4705 O O . ASN B 1 217 ? -29.781 -12.656 -10.102 1 84.12 217 ASN B O 1
ATOM 4709 N N . LEU B 1 218 ? -29.141 -10.844 -9.039 1 88.81 218 LEU B N 1
ATOM 4710 C CA . LEU B 1 218 ? -27.734 -10.984 -9.406 1 88.81 218 LEU B CA 1
ATOM 4711 C C . LEU B 1 218 ? -26.922 -11.539 -8.234 1 88.81 218 LEU B C 1
ATOM 4713 O O . LEU B 1 218 ? -27.047 -11.062 -7.105 1 88.81 218 LEU B O 1
ATOM 4717 N N . ILE B 1 219 ? -26.156 -12.594 -8.562 1 89.62 219 ILE B N 1
ATOM 4718 C CA . ILE B 1 219 ? -25.297 -13.148 -7.531 1 89.62 219 ILE B CA 1
ATOM 4719 C C . ILE B 1 219 ? -23.969 -12.406 -7.512 1 89.62 219 ILE B C 1
ATOM 4721 O O . ILE B 1 219 ? -23.188 -12.477 -8.469 1 89.62 219 ILE B O 1
ATOM 4725 N N . ASN B 1 220 ? -23.75 -11.688 -6.5 1 89.06 220 ASN B N 1
ATOM 4726 C CA . ASN B 1 220 ? -22.469 -11.008 -6.293 1 89.06 220 ASN B CA 1
ATOM 4727 C C . ASN B 1 220 ? -21.5 -11.867 -5.484 1 89.06 220 ASN B C 1
ATOM 4729 O O . ASN B 1 220 ? -21.797 -12.25 -4.352 1 89.06 220 ASN B O 1
ATOM 4733 N N . MET B 1 221 ? -20.375 -12.133 -6.105 1 90.62 221 MET B N 1
ATOM 4734 C CA . MET B 1 221 ? -19.422 -13.039 -5.477 1 90.62 221 MET B CA 1
ATOM 4735 C C . MET B 1 221 ? -18.125 -12.305 -5.133 1 90.62 221 MET B C 1
ATOM 4737 O O . MET B 1 221 ? -17.656 -11.469 -5.91 1 90.62 221 MET B O 1
ATOM 4741 N N . SER B 1 222 ? -17.562 -12.547 -3.951 1 90.31 222 SER B N 1
ATOM 4742 C CA . SER B 1 222 ? -16.234 -12.109 -3.545 1 90.31 222 SER B CA 1
ATOM 4743 C C . SER B 1 222 ? -15.281 -13.289 -3.447 1 90.31 222 SER B C 1
ATOM 4745 O O . SER B 1 222 ? -15.492 -14.203 -2.646 1 90.31 222 SER B O 1
ATOM 4747 N N . ILE B 1 223 ? -14.266 -13.203 -4.223 1 91.62 223 ILE B N 1
ATOM 4748 C CA . ILE B 1 223 ? -13.398 -14.367 -4.379 1 91.62 223 ILE B CA 1
ATOM 4749 C C . ILE B 1 223 ? -12.039 -14.086 -3.746 1 91.62 223 ILE B C 1
ATOM 4751 O O . ILE B 1 223 ? -11.406 -13.078 -4.047 1 91.62 223 ILE B O 1
ATOM 4755 N N . ASP B 1 224 ? -11.648 -14.953 -2.889 1 91.94 224 ASP B N 1
ATOM 4756 C CA . ASP B 1 224 ? -10.281 -14.977 -2.383 1 91.94 224 ASP B CA 1
ATOM 4757 C C . ASP B 1 224 ? -9.344 -15.664 -3.367 1 91.94 224 ASP B C 1
ATOM 4759 O O . ASP B 1 224 ? -9.57 -16.812 -3.75 1 91.94 224 ASP B O 1
ATOM 4763 N N . VAL B 1 225 ? -8.289 -15.055 -3.729 1 93.44 225 VAL B N 1
ATOM 4764 C CA . VAL B 1 225 ? -7.453 -15.523 -4.828 1 93.44 225 VAL B CA 1
ATOM 4765 C C . VAL B 1 225 ? -6.703 -16.781 -4.406 1 93.44 225 VAL B C 1
ATOM 4767 O O . VAL B 1 225 ? -6.465 -17.672 -5.223 1 93.44 225 VAL B O 1
ATOM 4770 N N . GLN B 1 226 ? -6.309 -16.859 -3.17 1 93.5 226 GLN B N 1
ATOM 4771 C CA . GLN B 1 226 ? -5.637 -18.062 -2.693 1 93.5 226 GLN B CA 1
ATOM 4772 C C . GLN B 1 226 ? -6.562 -19.266 -2.773 1 93.5 226 GLN B C 1
ATOM 4774 O O . GLN B 1 226 ? -6.152 -20.344 -3.229 1 93.5 226 GLN B O 1
ATOM 4779 N N . LEU B 1 227 ? -7.758 -19.094 -2.348 1 94.5 227 LEU B N 1
ATOM 4780 C CA . LEU B 1 227 ? -8.734 -20.156 -2.451 1 94.5 227 LEU B CA 1
ATOM 4781 C C . LEU B 1 227 ? -9.023 -20.5 -3.91 1 94.5 227 LEU B C 1
ATOM 4783 O O . LEU B 1 227 ? -9.188 -21.672 -4.266 1 94.5 227 LEU B O 1
ATOM 4787 N N . LEU B 1 228 ? -9.117 -19.469 -4.672 1 96.25 228 LEU B N 1
ATOM 4788 C CA . LEU B 1 228 ? -9.305 -19.672 -6.105 1 96.25 228 LEU B CA 1
ATOM 4789 C C . LEU B 1 228 ? -8.227 -20.578 -6.672 1 96.25 228 LEU B C 1
ATOM 4791 O O . LEU B 1 228 ? -8.516 -21.469 -7.48 1 96.25 228 LEU B O 1
ATOM 4795 N N . LYS B 1 229 ? -7.027 -20.344 -6.262 1 96.94 229 LYS B N 1
ATOM 4796 C CA . LYS B 1 229 ? -5.922 -21.188 -6.707 1 96.94 229 LYS B CA 1
ATOM 4797 C C . LYS B 1 229 ? -6.137 -22.641 -6.289 1 96.94 229 LYS B C 1
ATOM 4799 O O . LYS B 1 229 ? -5.938 -23.562 -7.09 1 96.94 229 LYS B O 1
ATOM 4804 N N . TYR B 1 230 ? -6.582 -22.859 -5.055 1 96.62 230 TYR B N 1
ATOM 4805 C CA . TYR B 1 230 ? -6.848 -24.219 -4.59 1 96.62 230 TYR B CA 1
ATOM 4806 C C . TYR B 1 230 ? -7.922 -24.875 -5.441 1 96.62 230 TYR B C 1
ATOM 4808 O O . TYR B 1 230 ? -7.766 -26.031 -5.855 1 96.62 230 TYR B O 1
ATOM 4816 N N . TYR B 1 231 ? -8.93 -24.141 -5.676 1 97.44 231 TYR B N 1
ATOM 4817 C CA . TYR B 1 231 ? -10.039 -24.688 -6.453 1 97.44 231 TYR B CA 1
ATOM 4818 C C . TYR B 1 231 ? -9.609 -24.969 -7.887 1 97.44 231 TYR B C 1
ATOM 4820 O O . TYR B 1 231 ? -10.008 -25.984 -8.469 1 97.44 231 TYR B O 1
ATOM 4828 N N . MET B 1 232 ? -8.812 -24.109 -8.453 1 98 232 MET B N 1
ATOM 4829 C CA . MET B 1 232 ? -8.336 -24.297 -9.82 1 98 232 MET B CA 1
ATOM 4830 C C . MET B 1 232 ? -7.473 -25.562 -9.914 1 98 232 MET B C 1
ATOM 4832 O O . MET B 1 232 ? -7.598 -26.328 -10.867 1 98 232 MET B O 1
ATOM 4836 N N . ILE B 1 233 ? -6.625 -25.734 -8.914 1 97.38 233 ILE B N 1
ATOM 4837 C CA . ILE B 1 233 ? -5.816 -26.953 -8.883 1 97.38 233 ILE B CA 1
ATOM 4838 C C . ILE B 1 233 ? -6.727 -28.172 -8.812 1 97.38 233 ILE B C 1
ATOM 4840 O O . ILE B 1 233 ? -6.547 -29.141 -9.57 1 97.38 233 ILE B O 1
ATOM 4844 N N . ALA B 1 234 ? -7.699 -28.125 -7.965 1 97.75 234 ALA B N 1
ATOM 4845 C CA . ALA B 1 234 ? -8.609 -29.234 -7.746 1 97.75 234 ALA B CA 1
ATOM 4846 C C . ALA B 1 234 ? -9.375 -29.594 -9.023 1 97.75 234 ALA B C 1
ATOM 4848 O O . ALA B 1 234 ? -9.609 -30.766 -9.312 1 97.75 234 ALA B O 1
ATOM 4849 N N . ILE B 1 235 ? -9.75 -28.625 -9.766 1 97.88 235 ILE B N 1
ATOM 4850 C CA . ILE B 1 235 ? -10.523 -28.828 -10.984 1 97.88 235 ILE B CA 1
ATOM 4851 C C . ILE B 1 235 ? -9.719 -29.656 -11.984 1 97.88 235 ILE B C 1
ATOM 4853 O O . ILE B 1 235 ? -10.289 -30.469 -12.727 1 97.88 235 ILE B O 1
ATOM 4857 N N . PHE B 1 236 ? -8.453 -29.547 -11.953 1 97 236 PHE B N 1
ATOM 4858 C CA . PHE B 1 236 ? -7.598 -30.312 -12.852 1 97 236 PHE B CA 1
ATOM 4859 C C . PHE B 1 236 ? -7.633 -31.797 -12.492 1 97 236 PHE B C 1
ATOM 4861 O O . PHE B 1 236 ? -7.172 -32.625 -13.266 1 97 236 PHE B O 1
ATOM 4868 N N . SER B 1 237 ? -8.18 -32.125 -11.344 1 95.94 237 SER B N 1
ATOM 4869 C CA . SER B 1 237 ? -8.312 -33.562 -10.992 1 95.94 237 SER B CA 1
ATOM 4870 C C . SER B 1 237 ? -9.477 -34.188 -11.734 1 95.94 237 SER B C 1
ATOM 4872 O O . SER B 1 237 ? -9.594 -35.438 -11.758 1 95.94 237 SER B O 1
ATOM 4874 N N . ILE B 1 238 ? -10.328 -33.406 -12.297 1 96.62 238 ILE B N 1
ATOM 4875 C CA . ILE B 1 238 ? -11.492 -33.906 -13.023 1 96.62 238 ILE B CA 1
ATOM 4876 C C . ILE B 1 238 ? -11.086 -34.312 -14.438 1 96.62 238 ILE B C 1
ATOM 4878 O O . ILE B 1 238 ? -10.641 -33.469 -15.227 1 96.62 238 ILE B O 1
ATOM 4882 N N . SER B 1 239 ? -11.352 -35.5 -14.789 1 95.62 239 SER B N 1
ATOM 4883 C CA . SER B 1 239 ? -10.922 -36.062 -16.078 1 95.62 239 SER B CA 1
ATOM 4884 C C . SER B 1 239 ? -11.625 -35.344 -17.234 1 95.62 239 SER B C 1
ATOM 4886 O O . SER B 1 239 ? -11 -35.062 -18.25 1 95.62 239 SER B O 1
ATOM 4888 N N . GLU B 1 240 ? -12.891 -35.062 -17.125 1 96.56 240 GLU B N 1
ATOM 4889 C CA . GLU B 1 240 ? -13.664 -34.406 -18.156 1 96.56 240 GLU B CA 1
ATOM 4890 C C . GLU B 1 240 ? -13.102 -33 -18.438 1 96.56 240 GLU B C 1
ATOM 4892 O O . GLU B 1 240 ? -13.055 -32.562 -19.594 1 96.56 240 GLU B O 1
ATOM 4897 N N . PHE B 1 241 ? -12.703 -32.344 -17.438 1 97.19 241 PHE B N 1
ATOM 4898 C CA . PHE B 1 241 ? -12.117 -31.031 -17.594 1 97.19 241 PHE B CA 1
ATOM 4899 C C . PHE B 1 241 ? -10.812 -31.109 -18.375 1 97.19 241 PHE B C 1
A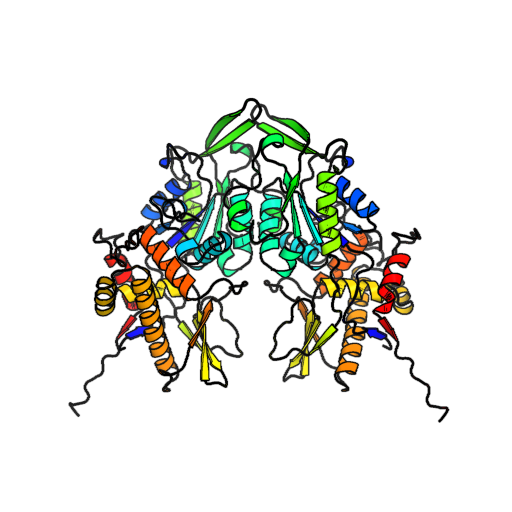TOM 4901 O O . PHE B 1 241 ? -10.602 -30.328 -19.312 1 97.19 241 PHE B O 1
ATOM 4908 N N . ARG B 1 242 ? -9.961 -32.062 -17.984 1 96.25 242 ARG B N 1
ATOM 4909 C CA . ARG B 1 242 ? -8.672 -32.219 -18.656 1 96.25 242 ARG B CA 1
ATOM 4910 C C . ARG B 1 242 ? -8.859 -32.5 -20.141 1 96.25 242 ARG B C 1
ATOM 4912 O O . ARG B 1 242 ? -8.094 -32 -20.969 1 96.25 242 ARG B O 1
ATOM 4919 N N . LYS B 1 243 ? -9.844 -33.25 -20.406 1 96.06 243 LYS B N 1
ATOM 4920 C CA . LYS B 1 243 ? -10.141 -33.562 -21.797 1 96.06 243 LYS B CA 1
ATOM 4921 C C . LYS B 1 243 ? -10.539 -32.312 -22.578 1 96.06 243 LYS B C 1
ATOM 4923 O O . LYS B 1 243 ? -10.117 -32.125 -23.719 1 96.06 243 LYS B O 1
ATOM 4928 N N . GLU B 1 244 ? -11.32 -31.531 -21.984 1 96.69 244 GLU B N 1
ATOM 4929 C CA . GLU B 1 244 ? -11.781 -30.312 -22.641 1 96.69 244 GLU B CA 1
ATOM 4930 C C . GLU B 1 244 ? -10.641 -29.328 -22.844 1 96.69 244 GLU B C 1
ATOM 4932 O O . GLU B 1 244 ? -10.539 -28.688 -23.891 1 96.69 244 GLU B O 1
ATOM 4937 N N . ILE B 1 245 ? -9.836 -29.188 -21.859 1 95.75 245 ILE B N 1
ATOM 4938 C CA . ILE B 1 245 ? -8.727 -28.234 -21.922 1 95.75 245 ILE B CA 1
ATOM 4939 C C . ILE B 1 245 ? -7.754 -28.672 -23.016 1 95.75 245 ILE B C 1
ATOM 4941 O O . ILE B 1 245 ? -7.164 -27.828 -23.703 1 95.75 245 ILE B O 1
ATOM 4945 N N . ARG B 1 246 ? -7.559 -29.922 -23.234 1 93.88 246 ARG B N 1
ATOM 4946 C CA . ARG B 1 246 ? -6.629 -30.469 -24.219 1 93.88 246 ARG B CA 1
ATOM 4947 C C . ARG B 1 246 ? -7.094 -30.141 -25.641 1 93.88 246 ARG B C 1
ATOM 4949 O O . ARG B 1 246 ? -6.285 -30.125 -26.562 1 93.88 246 ARG B O 1
ATOM 4956 N N . LYS B 1 247 ? -8.297 -29.922 -25.766 1 94.94 247 LYS B N 1
ATOM 4957 C CA . LYS B 1 247 ? -8.867 -29.672 -27.094 1 94.94 247 LYS B CA 1
ATOM 4958 C C . LYS B 1 247 ? -8.664 -28.219 -27.516 1 94.94 247 LYS B C 1
ATOM 4960 O O . LYS B 1 247 ? -8.844 -27.875 -28.688 1 94.94 247 LYS B O 1
ATOM 4965 N N . THR B 1 248 ? -8.328 -27.438 -26.578 1 94.69 248 THR B N 1
ATOM 4966 C CA . THR B 1 248 ? -8.188 -26.016 -26.906 1 94.69 248 THR B CA 1
ATOM 4967 C C . THR B 1 248 ? -6.953 -25.781 -27.781 1 94.69 248 THR B C 1
ATOM 4969 O O . THR B 1 248 ? -5.949 -26.484 -27.625 1 94.69 248 THR B O 1
ATOM 4972 N N . LEU B 1 249 ? -7.008 -24.75 -28.625 1 93.5 249 LEU B N 1
ATOM 4973 C CA . LEU B 1 249 ? -5.934 -24.5 -29.578 1 93.5 249 LEU B CA 1
ATOM 4974 C C . LEU B 1 249 ? -5.199 -23.203 -29.25 1 93.5 249 LEU B C 1
ATOM 4976 O O . LEU B 1 249 ? -4.102 -22.953 -29.766 1 93.5 249 LEU B O 1
ATOM 4980 N N . ARG B 1 250 ? -5.855 -22.391 -28.562 1 94.31 250 ARG B N 1
ATOM 4981 C CA . ARG B 1 250 ? -5.254 -21.125 -28.141 1 94.31 250 ARG B CA 1
ATOM 4982 C C . ARG B 1 250 ? -5.316 -20.969 -26.625 1 94.31 250 ARG B C 1
ATOM 4984 O O . ARG B 1 250 ? -6.176 -21.562 -25.969 1 94.31 250 ARG B O 1
ATOM 4991 N N . TYR B 1 251 ? -4.504 -20.203 -26.078 1 95.44 251 TYR B N 1
ATOM 4992 C CA . TYR B 1 251 ? -4.441 -20 -24.641 1 95.44 251 TYR B CA 1
ATOM 4993 C C . TYR B 1 251 ? -5.758 -19.438 -24.109 1 95.44 251 TYR B C 1
ATOM 4995 O O . TYR B 1 251 ? -6.285 -19.922 -23.109 1 95.44 251 TYR B O 1
ATOM 5003 N N . PHE B 1 252 ? -6.285 -18.422 -24.703 1 95.81 252 PHE B N 1
ATOM 5004 C CA . PHE B 1 252 ? -7.461 -17.734 -24.188 1 95.81 252 PHE B CA 1
ATOM 5005 C C . PHE B 1 252 ? -8.695 -18.625 -24.266 1 95.81 252 PHE B C 1
ATOM 5007 O O . PHE B 1 252 ? -9.633 -18.469 -23.484 1 95.81 252 PHE B O 1
ATOM 5014 N N . ASP B 1 253 ? -8.648 -19.562 -25.234 1 96.12 253 ASP B N 1
ATOM 5015 C CA . ASP B 1 253 ? -9.695 -20.562 -25.234 1 96.12 253 ASP B CA 1
ATOM 5016 C C . ASP B 1 253 ? -9.633 -21.422 -23.969 1 96.12 253 ASP B C 1
ATOM 5018 O O . ASP B 1 253 ? -10.664 -21.734 -23.375 1 96.12 253 ASP B O 1
ATOM 5022 N N . GLY B 1 254 ? -8.453 -21.844 -23.656 1 96.88 254 GLY B N 1
ATOM 5023 C CA . GLY B 1 254 ? -8.258 -22.594 -22.422 1 96.88 254 GLY B CA 1
ATOM 5024 C C . GLY B 1 254 ? -8.656 -21.828 -21.188 1 96.88 254 GLY B C 1
ATOM 5025 O O . GLY B 1 254 ? -9.266 -22.391 -20.266 1 96.88 254 GLY B O 1
ATOM 5026 N N . LEU B 1 255 ? -8.281 -20.547 -21.203 1 97.38 255 LEU B N 1
ATOM 5027 C CA . LEU B 1 255 ? -8.664 -19.672 -20.094 1 97.38 255 LEU B CA 1
ATOM 5028 C C . LEU B 1 255 ? -10.18 -19.625 -19.922 1 97.38 255 LEU B C 1
ATOM 5030 O O . LEU B 1 255 ? -10.695 -19.703 -18.812 1 97.38 255 LEU B O 1
ATOM 5034 N N . THR B 1 256 ? -10.867 -19.531 -20.984 1 97.38 256 THR B N 1
ATOM 5035 C CA . THR B 1 256 ? -12.328 -19.5 -20.953 1 97.38 256 THR B CA 1
ATOM 5036 C C . THR B 1 256 ? -12.891 -20.797 -20.391 1 97.38 256 THR B C 1
ATOM 5038 O O . THR B 1 256 ? -13.844 -20.781 -19.609 1 97.38 256 THR B O 1
ATOM 5041 N N . VAL B 1 257 ? -12.32 -21.891 -20.812 1 97.56 257 VAL B N 1
ATOM 5042 C CA . VAL B 1 257 ? -12.734 -23.188 -20.297 1 97.56 257 VAL B CA 1
ATOM 5043 C C . VAL B 1 257 ? -12.578 -23.219 -18.781 1 97.56 257 VAL B C 1
ATOM 5045 O O . VAL B 1 257 ? -13.477 -23.656 -18.062 1 97.56 257 VAL B O 1
ATOM 5048 N N . CYS B 1 258 ? -11.461 -22.75 -18.281 1 97.94 258 CYS B N 1
ATOM 5049 C CA . CYS B 1 258 ? -11.203 -22.688 -16.844 1 97.94 258 CYS B CA 1
ATOM 5050 C C . CYS B 1 258 ? -12.25 -21.844 -16.141 1 97.94 258 CYS B C 1
ATOM 5052 O O . CYS B 1 258 ? -12.789 -22.234 -15.102 1 97.94 258 CYS B O 1
ATOM 5054 N N . GLU B 1 259 ? -12.555 -20.719 -16.688 1 96.44 259 GLU B N 1
ATOM 5055 C CA . GLU B 1 259 ? -13.531 -19.797 -16.125 1 96.44 259 GLU B CA 1
ATOM 5056 C C . GLU B 1 259 ? -14.914 -20.438 -16.031 1 96.44 259 GLU B C 1
ATOM 5058 O O . GLU B 1 259 ? -15.578 -20.359 -15 1 96.44 259 GLU B O 1
ATOM 5063 N N . VAL B 1 260 ? -15.305 -21.016 -17.094 1 95.38 260 VAL B N 1
ATOM 5064 C CA . VAL B 1 260 ? -16.625 -21.609 -17.203 1 95.38 260 VAL B CA 1
ATOM 5065 C C . VAL B 1 260 ? -16.766 -22.75 -16.203 1 95.38 260 VAL B C 1
ATOM 5067 O O . VAL B 1 260 ? -17.766 -22.859 -15.492 1 95.38 260 VAL B O 1
ATOM 5070 N N . TRP B 1 261 ? -15.797 -23.594 -16.156 1 96.69 261 TRP B N 1
ATOM 5071 C CA . TRP B 1 261 ? -15.852 -24.734 -15.242 1 96.69 261 TRP B CA 1
ATOM 5072 C C . TRP B 1 261 ? -15.883 -24.266 -13.789 1 96.69 261 TRP B C 1
ATOM 5074 O O . TRP B 1 261 ? -16.672 -24.781 -12.984 1 96.69 261 TRP B O 1
ATOM 5084 N N . PHE B 1 262 ? -15.039 -23.359 -13.438 1 96.75 262 PHE B N 1
ATOM 5085 C CA . PHE B 1 262 ? -15.055 -22.828 -12.078 1 96.75 262 PHE B CA 1
ATOM 5086 C C . PHE B 1 262 ? -16.422 -22.281 -11.727 1 96.75 262 PHE B C 1
ATOM 5088 O O . PHE B 1 262 ? -16.969 -22.609 -10.664 1 96.75 262 PHE B O 1
ATOM 5095 N N . LYS B 1 263 ? -16.922 -21.438 -12.609 1 94.06 263 LYS B N 1
ATOM 5096 C CA . LYS B 1 263 ? -18.219 -20.812 -12.391 1 94.06 263 LYS B CA 1
ATOM 5097 C C . LYS B 1 263 ? -19.312 -21.859 -12.203 1 94.06 263 LYS B C 1
ATOM 5099 O O . LYS B 1 263 ? -20.141 -21.734 -11.297 1 94.06 263 LYS B O 1
ATOM 5104 N N . LYS B 1 264 ? -19.297 -22.812 -13.062 1 93.19 264 LYS B N 1
ATOM 5105 C CA . LYS B 1 264 ? -20.328 -23.844 -13 1 93.19 264 LYS B CA 1
ATOM 5106 C C . LYS B 1 264 ? -20.266 -24.609 -11.68 1 93.19 264 LYS B C 1
ATOM 5108 O O . LYS B 1 264 ? -21.297 -24.844 -11.039 1 93.19 264 LYS B O 1
ATOM 5113 N N . ILE B 1 265 ? -19.109 -25 -11.305 1 94.81 265 ILE B N 1
ATOM 5114 C CA . ILE B 1 265 ? -18.953 -25.766 -10.078 1 94.81 265 ILE B CA 1
ATOM 5115 C C . ILE B 1 265 ? -19.328 -24.906 -8.875 1 94.81 265 ILE B C 1
ATOM 5117 O O . ILE B 1 265 ? -19.969 -25.359 -7.934 1 94.81 265 ILE B O 1
ATOM 5121 N N . LEU B 1 266 ? -18.906 -23.672 -8.914 1 93.62 266 LEU B N 1
ATOM 5122 C CA . LEU B 1 266 ? -19.219 -22.734 -7.848 1 93.62 266 LEU B CA 1
ATOM 5123 C C . LEU B 1 266 ? -20.734 -22.547 -7.711 1 93.62 266 LEU B C 1
ATOM 5125 O O . LEU B 1 266 ? -21.266 -22.594 -6.602 1 93.62 266 LEU B O 1
ATOM 5129 N N . LEU B 1 267 ? -21.359 -22.344 -8.812 1 90.81 267 LEU B N 1
ATOM 5130 C CA . LEU B 1 267 ? -22.812 -22.141 -8.797 1 90.81 267 LEU B CA 1
ATOM 5131 C C . LEU B 1 267 ? -23.516 -23.391 -8.281 1 90.81 267 LEU B C 1
ATOM 5133 O O . LEU B 1 267 ? -24.516 -23.297 -7.551 1 90.81 267 LEU B O 1
ATOM 5137 N N . ASN B 1 268 ? -23.062 -24.531 -8.719 1 91 268 ASN B N 1
ATOM 5138 C CA . ASN B 1 268 ? -23.609 -25.766 -8.203 1 91 268 ASN B CA 1
ATOM 5139 C C . ASN B 1 268 ? -23.453 -25.875 -6.688 1 91 268 ASN B C 1
ATOM 5141 O O . ASN B 1 268 ? -24.328 -26.391 -5.996 1 91 268 ASN B O 1
ATOM 5145 N N . SER B 1 269 ? -22.344 -25.453 -6.211 1 91.56 269 SER B N 1
ATOM 5146 C CA . SER B 1 269 ? -22.078 -25.469 -4.777 1 91.56 269 SER B CA 1
ATOM 5147 C C . SER B 1 269 ? -23.031 -24.531 -4.035 1 91.56 269 SER B C 1
ATOM 5149 O O . SER B 1 269 ? -23.547 -24.891 -2.975 1 91.56 269 SER B O 1
ATOM 5151 N N . ILE B 1 270 ? -23.234 -23.391 -4.617 1 89.25 270 ILE B N 1
ATOM 5152 C CA . ILE B 1 270 ? -24.125 -22.406 -4.008 1 89.25 270 ILE B CA 1
ATOM 5153 C C . ILE B 1 270 ? -25.562 -22.938 -4.023 1 89.25 270 ILE B C 1
ATOM 5155 O O . ILE B 1 270 ? -26.297 -22.75 -3.057 1 89.25 270 ILE B O 1
ATOM 5159 N N . GLN B 1 271 ? -25.969 -23.5 -5.09 1 87.81 271 GLN B N 1
ATOM 5160 C CA . GLN B 1 271 ? -27.312 -24.062 -5.207 1 87.81 271 GLN B CA 1
ATOM 5161 C C . GLN B 1 271 ? -27.562 -25.094 -4.109 1 87.81 271 GLN B C 1
ATOM 5163 O O . GLN B 1 271 ? -28.672 -25.156 -3.564 1 87.81 271 GLN B O 1
ATOM 5168 N N . ARG B 1 272 ? -26.609 -25.859 -3.877 1 84.56 272 ARG B N 1
ATOM 5169 C CA . ARG B 1 272 ? -26.734 -26.844 -2.814 1 84.56 272 ARG B CA 1
ATOM 5170 C C . ARG B 1 272 ? -26.891 -26.172 -1.454 1 84.56 272 ARG B C 1
ATOM 5172 O O . ARG B 1 272 ? -27.641 -26.656 -0.608 1 84.56 272 ARG B O 1
ATOM 5179 N N . ASN B 1 273 ? -26.172 -25.109 -1.303 1 81.94 273 ASN B N 1
ATOM 5180 C CA . ASN B 1 273 ? -26.266 -24.375 -0.05 1 81.94 273 ASN B CA 1
ATOM 5181 C C . ASN B 1 273 ? -27.641 -23.719 0.116 1 81.94 273 ASN B C 1
ATOM 5183 O O . ASN B 1 273 ? -28.172 -23.656 1.227 1 81.94 273 ASN B O 1
ATOM 5187 N N . GLU B 1 274 ? -28.141 -23.156 -0.945 1 78.75 274 GLU B N 1
ATOM 5188 C CA . GLU B 1 274 ? -29.406 -22.406 -0.928 1 78.75 274 GLU B CA 1
ATOM 5189 C C . GLU B 1 274 ? -30.594 -23.359 -1.031 1 78.75 274 GLU B C 1
ATOM 5191 O O . GLU B 1 274 ? -31.734 -22.969 -0.717 1 78.75 274 GLU B O 1
ATOM 5196 N N . ALA B 1 275 ? -30.453 -24.469 -1.332 1 71.25 275 ALA B N 1
ATOM 5197 C CA . ALA B 1 275 ? -31.547 -25.406 -1.58 1 71.25 275 ALA B CA 1
ATOM 5198 C C . ALA B 1 275 ? -32.562 -24.812 -2.562 1 71.25 275 ALA B C 1
ATOM 5200 O O . ALA B 1 275 ? -33.781 -24.938 -2.371 1 71.25 275 ALA B O 1
ATOM 5201 N N . SER B 1 276 ? -32.125 -23.844 -3.342 1 71.75 276 SER B N 1
ATOM 5202 C CA . SER B 1 276 ? -33 -23.203 -4.328 1 71.75 276 SER B CA 1
ATOM 5203 C C . SER B 1 276 ? -32.344 -23.188 -5.703 1 71.75 276 SER B C 1
ATOM 5205 O O . SER B 1 276 ? -31.141 -23.328 -5.82 1 71.75 276 SER B O 1
ATOM 5207 N N . SER B 1 277 ? -33.25 -23.047 -6.68 1 72.44 277 SER B N 1
ATOM 5208 C CA . SER B 1 277 ? -32.75 -23.062 -8.055 1 72.44 277 SER B CA 1
ATOM 5209 C C . SER B 1 277 ? -32.156 -21.719 -8.445 1 72.44 277 SER B C 1
ATOM 5211 O O . SER B 1 277 ? -32.875 -20.734 -8.641 1 72.44 277 SER B O 1
ATOM 5213 N N . ILE B 1 278 ? -30.812 -21.656 -8.445 1 73.12 278 ILE B N 1
ATOM 5214 C CA . ILE B 1 278 ? -30.172 -20.391 -8.781 1 73.12 278 ILE B CA 1
ATOM 5215 C C . ILE B 1 278 ? -29.266 -20.578 -9.984 1 73.12 278 ILE B C 1
ATOM 5217 O O . ILE B 1 278 ? -28.484 -19.672 -10.328 1 73.12 278 ILE B O 1
ATOM 5221 N N . GLY B 1 279 ? -29.312 -21.625 -10.625 1 66.5 279 GLY B N 1
ATOM 5222 C CA . GLY B 1 279 ? -28.375 -22 -11.672 1 66.5 279 GLY B CA 1
ATOM 5223 C C . GLY B 1 279 ? -28.406 -21.062 -12.867 1 66.5 279 GLY B C 1
ATOM 5224 O O . GLY B 1 279 ? -27.453 -20.984 -13.633 1 66.5 279 GLY B O 1
ATOM 5225 N N . LYS B 1 280 ? -29.469 -20.328 -12.906 1 72.75 280 LYS B N 1
ATOM 5226 C CA . LYS B 1 280 ? -29.641 -19.484 -14.094 1 72.75 280 LYS B CA 1
ATOM 5227 C C . LYS B 1 280 ? -29.328 -18.031 -13.781 1 72.75 280 LYS B C 1
ATOM 5229 O O . LYS B 1 280 ? -29.406 -17.172 -14.664 1 72.75 280 LYS B O 1
ATOM 5234 N N . LEU B 1 281 ? -28.906 -17.797 -12.695 1 80 281 LEU B N 1
ATOM 5235 C CA . LEU B 1 281 ? -28.688 -16.391 -12.336 1 80 281 LEU B CA 1
ATOM 5236 C C . LEU B 1 281 ? -27.328 -15.922 -12.82 1 80 281 LEU B C 1
ATOM 5238 O O . LEU B 1 281 ? -26.391 -16.719 -12.938 1 80 281 LEU B O 1
ATOM 5242 N N . ASN B 1 282 ? -27.312 -14.641 -13.109 1 87.44 282 ASN B N 1
ATOM 5243 C CA . ASN B 1 282 ? -26.047 -14.023 -13.477 1 87.44 282 ASN B CA 1
ATOM 5244 C C . ASN B 1 282 ? -25.156 -13.805 -12.258 1 87.44 282 ASN B C 1
ATOM 5246 O O . ASN B 1 282 ? -25.656 -13.633 -11.141 1 87.44 282 ASN B O 1
ATOM 5250 N N . CYS B 1 283 ? -23.891 -13.961 -12.562 1 90.5 283 CYS B N 1
ATOM 5251 C CA . CYS B 1 283 ? -22.938 -13.797 -11.477 1 90.5 283 CYS B CA 1
ATOM 5252 C C . CYS B 1 283 ? -21.953 -12.664 -11.773 1 90.5 283 CYS B C 1
ATOM 5254 O O . CYS B 1 283 ? -21.531 -12.5 -12.914 1 90.5 283 CYS B O 1
ATOM 5256 N N . LYS B 1 284 ? -21.734 -11.914 -10.781 1 90.06 284 LYS B N 1
ATOM 5257 C CA . LYS B 1 284 ? -20.688 -10.906 -10.812 1 90.06 284 LYS B CA 1
ATOM 5258 C C . LYS B 1 284 ? -19.578 -11.25 -9.82 1 90.06 284 LYS B C 1
ATOM 5260 O O . LYS B 1 284 ? -19.844 -11.539 -8.648 1 90.06 284 LYS B O 1
ATOM 5265 N N . PHE B 1 285 ? -18.375 -11.258 -10.367 1 90.88 285 PHE B N 1
ATOM 5266 C CA . PHE B 1 285 ? -17.25 -11.648 -9.531 1 90.88 285 PHE B CA 1
ATOM 5267 C C . PHE B 1 285 ? -16.406 -10.438 -9.156 1 90.88 285 PHE B C 1
ATOM 5269 O O . PHE B 1 285 ? -16.125 -9.586 -10 1 90.88 285 PHE B O 1
ATOM 5276 N N . GLU B 1 286 ? -16.031 -10.391 -7.902 1 89 286 GLU B N 1
ATOM 5277 C CA . GLU B 1 286 ? -15.07 -9.414 -7.402 1 89 286 GLU B CA 1
ATOM 5278 C C . GLU B 1 286 ? -13.969 -10.086 -6.594 1 89 286 GLU B C 1
ATOM 5280 O O . GLU B 1 286 ? -14.203 -11.109 -5.949 1 89 286 GLU B O 1
ATOM 5285 N N . ILE B 1 287 ? -12.805 -9.539 -6.695 1 89.06 287 ILE B N 1
ATOM 5286 C CA . ILE B 1 287 ? -11.688 -10.055 -5.914 1 89.06 287 ILE B CA 1
ATOM 5287 C C . ILE B 1 287 ? -11.719 -9.469 -4.508 1 89.06 287 ILE B C 1
ATOM 5289 O O . ILE B 1 287 ? -11.812 -8.242 -4.344 1 89.06 287 ILE B O 1
ATOM 5293 N N . SER B 1 288 ? -11.633 -10.359 -3.594 1 82.75 288 SER B N 1
ATOM 5294 C CA . SER B 1 288 ? -11.656 -9.914 -2.203 1 82.75 288 SER B CA 1
ATOM 5295 C C . SER B 1 288 ? -10.414 -9.094 -1.862 1 82.75 288 SER B C 1
ATOM 5297 O O . SER B 1 288 ? -9.312 -9.406 -2.32 1 82.75 288 SER B O 1
ATOM 5299 N N . ASN B 1 289 ? -10.477 -8.055 -1.075 1 69.44 289 ASN B N 1
ATOM 5300 C CA . ASN B 1 289 ? -9.375 -7.262 -0.534 1 69.44 289 ASN B CA 1
ATOM 5301 C C . ASN B 1 289 ? -8.703 -6.418 -1.617 1 69.44 289 ASN B C 1
ATOM 5303 O O . ASN B 1 289 ? -7.562 -5.988 -1.456 1 69.44 289 ASN B O 1
ATOM 5307 N N . SER B 1 290 ? -9.312 -6.453 -2.793 1 68.31 290 SER B N 1
ATOM 5308 C CA . SER B 1 290 ? -8.742 -5.594 -3.828 1 68.31 290 SER B CA 1
ATOM 5309 C C . SER B 1 290 ? -9.172 -4.145 -3.645 1 68.31 290 SER B C 1
ATOM 5311 O O . SER B 1 290 ? -10.367 -3.859 -3.48 1 68.31 290 SER B O 1
ATOM 5313 N N . ILE B 1 291 ? -8.172 -3.361 -3.461 1 58.91 291 ILE B N 1
ATOM 5314 C CA . ILE B 1 291 ? -8.461 -1.959 -3.186 1 58.91 291 ILE B CA 1
ATOM 5315 C C . ILE B 1 291 ? -8.766 -1.229 -4.492 1 58.91 291 ILE B C 1
ATOM 5317 O O . ILE B 1 291 ? -9.547 -0.274 -4.512 1 58.91 291 ILE B O 1
ATOM 5321 N N . ASN B 1 292 ? -8.094 -1.824 -5.516 1 59.69 292 ASN B N 1
ATOM 5322 C CA . ASN B 1 292 ? -8.266 -1.094 -6.766 1 59.69 292 ASN B CA 1
ATOM 5323 C C . ASN B 1 292 ? -9.047 -1.912 -7.789 1 59.69 292 ASN B C 1
ATOM 5325 O O . ASN B 1 292 ? -9.023 -3.143 -7.754 1 59.69 292 ASN B O 1
ATOM 5329 N N . GLY B 1 293 ? -10.156 -1.484 -8.219 1 66.81 293 GLY B N 1
ATOM 5330 C CA . GLY B 1 293 ? -11.008 -2.094 -9.227 1 66.81 293 GLY B CA 1
ATOM 5331 C C . GLY B 1 293 ? -10.258 -2.551 -10.461 1 66.81 293 GLY B C 1
ATOM 5332 O O . GLY B 1 293 ? -10.859 -2.932 -11.461 1 66.81 293 GLY B O 1
ATOM 5333 N N . ARG B 1 294 ? -8.844 -2.68 -10.328 1 78.38 294 ARG B N 1
ATOM 5334 C CA . ARG B 1 294 ? -8.055 -3.012 -11.516 1 78.38 294 ARG B CA 1
ATOM 5335 C C . ARG B 1 294 ? -7.922 -4.523 -11.672 1 78.38 294 ARG B C 1
ATOM 5337 O O . ARG B 1 294 ? -7.652 -5.016 -12.773 1 78.38 294 ARG B O 1
ATOM 5344 N N . LEU B 1 295 ? -8.062 -5.219 -10.594 1 87.69 295 LEU B N 1
ATOM 5345 C CA . LEU B 1 295 ? -7.969 -6.676 -10.617 1 87.69 295 LEU B CA 1
ATOM 5346 C C . LEU B 1 295 ? -9.352 -7.309 -10.719 1 87.69 295 LEU B C 1
ATOM 5348 O O . LEU B 1 295 ? -10.289 -6.871 -10.047 1 87.69 295 LEU B O 1
ATOM 5352 N N . ASP B 1 296 ? -9.422 -8.141 -11.68 1 91.81 296 ASP B N 1
ATOM 5353 C CA . ASP B 1 296 ? -10.711 -8.812 -11.828 1 91.81 296 ASP B CA 1
ATOM 5354 C C . ASP B 1 296 ? -10.547 -10.328 -11.859 1 91.81 296 ASP B C 1
ATOM 5356 O O . ASP B 1 296 ? -9.422 -10.836 -11.773 1 91.81 296 ASP B O 1
ATOM 5360 N N . PHE B 1 297 ? -11.656 -11 -12.023 1 94.25 297 PHE B N 1
ATOM 5361 C CA . PHE B 1 297 ? -11.742 -12.453 -11.906 1 94.25 297 PHE B CA 1
ATOM 5362 C C . PHE B 1 297 ? -10.945 -13.133 -13.016 1 94.25 297 PHE B C 1
ATOM 5364 O O . PHE B 1 297 ? -10.156 -14.039 -12.75 1 94.25 297 PHE B O 1
ATOM 5371 N N . ARG B 1 298 ? -11.125 -12.695 -14.203 1 95.44 298 ARG B N 1
ATOM 5372 C CA . ARG B 1 298 ? -10.461 -13.312 -15.344 1 95.44 298 ARG B CA 1
ATOM 5373 C C . ARG B 1 298 ? -8.945 -13.125 -15.258 1 95.44 298 ARG B C 1
ATOM 5375 O O . ARG B 1 298 ? -8.188 -14.062 -15.539 1 95.44 298 ARG B O 1
ATOM 5382 N N . LYS B 1 299 ? -8.5 -11.984 -14.898 1 95.44 299 LYS B N 1
ATOM 5383 C CA . LYS B 1 299 ? -7.078 -11.719 -14.703 1 95.44 299 LYS B CA 1
ATOM 5384 C C . LYS B 1 299 ? -6.488 -12.625 -13.633 1 95.44 299 LYS B C 1
ATOM 5386 O O . LYS B 1 299 ? -5.371 -13.125 -13.781 1 95.44 299 LYS B O 1
ATOM 5391 N N . ALA B 1 300 ? -7.273 -12.812 -12.57 1 96.5 300 ALA B N 1
ATOM 5392 C CA . ALA B 1 300 ? -6.812 -13.664 -11.477 1 96.5 300 ALA B CA 1
ATOM 5393 C C . ALA B 1 300 ? -6.617 -15.102 -11.945 1 96.5 300 ALA B C 1
ATOM 5395 O O . ALA B 1 300 ? -5.578 -15.711 -11.68 1 96.5 300 ALA B O 1
ATOM 5396 N N . ILE B 1 301 ? -7.547 -15.648 -12.672 1 97.88 301 ILE B N 1
ATOM 5397 C CA . ILE B 1 301 ? -7.43 -17.016 -13.18 1 97.88 301 ILE B CA 1
ATOM 5398 C C . ILE B 1 301 ? -6.254 -17.109 -14.141 1 97.88 301 ILE B C 1
ATOM 5400 O O . ILE B 1 301 ? -5.461 -18.047 -14.078 1 97.88 301 ILE B O 1
ATOM 5404 N N . SER B 1 302 ? -6.215 -16.141 -14.984 1 97.81 302 SER B N 1
ATOM 5405 C CA . SER B 1 302 ? -5.133 -16.125 -15.953 1 97.81 302 SER B CA 1
ATOM 5406 C C . SER B 1 302 ? -3.77 -16.125 -15.266 1 97.81 302 SER B C 1
ATOM 5408 O O . SER B 1 302 ? -2.857 -16.844 -15.68 1 97.81 302 SER B O 1
ATOM 5410 N N . PHE B 1 303 ? -3.643 -15.359 -14.305 1 97.88 303 PHE B N 1
ATOM 5411 C CA . PHE B 1 303 ? -2.379 -15.258 -13.586 1 97.88 303 PHE B CA 1
ATOM 5412 C C . PHE B 1 303 ? -2.057 -16.562 -12.867 1 97.88 303 PHE B C 1
ATOM 5414 O O . PHE B 1 303 ? -0.899 -16.984 -12.82 1 97.88 303 PHE B O 1
ATOM 5421 N N . ILE B 1 304 ? -3.049 -17.156 -12.266 1 98.25 304 ILE B N 1
ATOM 5422 C CA . ILE B 1 304 ? -2.865 -18.453 -11.617 1 98.25 304 ILE B CA 1
ATOM 5423 C C . ILE B 1 304 ? -2.346 -19.469 -12.625 1 98.25 304 ILE B C 1
ATOM 5425 O O . ILE B 1 304 ? -1.44 -20.25 -12.32 1 98.25 304 ILE B O 1
ATOM 5429 N N . LEU B 1 305 ? -2.879 -19.438 -13.828 1 98 305 LEU B N 1
ATOM 5430 C CA . LEU B 1 305 ? -2.398 -20.328 -14.875 1 98 305 LEU B CA 1
ATOM 5431 C C . LEU B 1 305 ? -0.957 -20 -15.25 1 98 305 LEU B C 1
ATOM 5433 O O . LEU B 1 305 ? -0.168 -20.906 -15.539 1 98 305 LEU B O 1
ATOM 5437 N N . TYR B 1 306 ? -0.628 -18.734 -15.227 1 97.88 306 TYR B N 1
ATOM 5438 C CA . TYR B 1 306 ? 0.762 -18.344 -15.43 1 97.88 306 TYR B CA 1
ATOM 5439 C C . TYR B 1 306 ? 1.661 -18.938 -14.359 1 97.88 306 TYR B C 1
ATOM 5441 O O . TYR B 1 306 ? 2.748 -19.438 -14.656 1 97.88 306 TYR B O 1
ATOM 5449 N N . ILE B 1 307 ? 1.196 -18.875 -13.156 1 97.62 307 ILE B N 1
ATOM 5450 C CA . ILE B 1 307 ? 1.953 -19.469 -12.062 1 97.62 307 ILE B CA 1
ATOM 5451 C C . ILE B 1 307 ? 2.127 -20.969 -12.305 1 97.62 307 ILE B C 1
ATOM 5453 O O . ILE B 1 307 ? 3.221 -21.516 -12.133 1 97.62 307 ILE B O 1
ATOM 5457 N N . PHE B 1 308 ? 1.054 -21.672 -12.758 1 97.12 308 PHE B N 1
ATOM 5458 C CA . PHE B 1 308 ? 1.143 -23.094 -13.055 1 97.12 308 PHE B CA 1
ATOM 5459 C C . PHE B 1 308 ? 2.184 -23.359 -14.133 1 97.12 308 PHE B C 1
ATOM 5461 O O . PHE B 1 308 ? 2.906 -24.359 -14.07 1 97.12 308 PHE B O 1
ATOM 5468 N N . HIS B 1 309 ? 2.195 -22.484 -15.078 1 96.12 309 HIS B N 1
ATOM 5469 C CA . HIS B 1 309 ? 3.209 -22.578 -16.125 1 96.12 309 HIS B CA 1
ATOM 5470 C C . HIS B 1 309 ? 4.613 -22.438 -15.547 1 96.12 309 HIS B C 1
ATOM 5472 O O . HIS B 1 309 ? 5.496 -23.234 -15.859 1 96.12 309 HIS B O 1
ATOM 5478 N N . GLY B 1 310 ? 4.801 -21.453 -14.711 1 95 310 GLY B N 1
ATOM 5479 C CA . GLY B 1 310 ? 6.098 -21.234 -14.094 1 95 310 GLY B CA 1
ATOM 5480 C C . GLY B 1 310 ? 6.547 -22.391 -13.227 1 95 310 GLY B C 1
ATOM 5481 O O . GLY B 1 310 ? 7.746 -22.656 -13.102 1 95 310 GLY B O 1
ATOM 5482 N N . LEU B 1 311 ? 5.598 -23.109 -12.648 1 94.81 311 LEU B N 1
ATOM 5483 C CA . LEU B 1 311 ? 5.891 -24.25 -11.789 1 94.81 311 LEU B CA 1
ATOM 5484 C C . LEU B 1 311 ? 6.121 -25.516 -12.617 1 94.81 311 LEU B C 1
ATOM 5486 O O . LEU B 1 311 ? 6.496 -26.562 -12.078 1 94.81 311 LEU B O 1
ATOM 5490 N N . GLY B 1 312 ? 5.812 -25.391 -13.898 1 92.88 312 GLY B N 1
ATOM 5491 C CA . GLY B 1 312 ? 5.988 -26.531 -14.781 1 92.88 312 GLY B CA 1
ATOM 5492 C C . GLY B 1 312 ? 4.824 -27.5 -14.75 1 92.88 312 GLY B C 1
ATOM 5493 O O . GLY B 1 312 ? 4.957 -28.656 -15.164 1 92.88 312 GLY B O 1
ATOM 5494 N N . TRP B 1 313 ? 3.746 -27.062 -14.227 1 95 313 TRP B N 1
ATOM 5495 C CA . TRP B 1 313 ? 2.566 -27.922 -14.141 1 95 313 TRP B CA 1
ATOM 5496 C C . TRP B 1 313 ? 1.818 -27.953 -15.469 1 95 313 TRP B C 1
ATOM 5498 O O . TRP B 1 313 ? 1.334 -29 -15.898 1 95 313 TRP B O 1
ATOM 5508 N N . ILE B 1 314 ? 1.724 -26.812 -16.078 1 95.5 314 ILE B N 1
ATOM 5509 C CA . ILE B 1 314 ? 1.156 -26.688 -17.406 1 95.5 314 ILE B CA 1
ATOM 5510 C C . ILE B 1 314 ? 2.123 -25.938 -18.312 1 95.5 314 ILE B C 1
ATOM 5512 O O . ILE B 1 314 ? 3.088 -25.328 -17.844 1 95.5 314 ILE B O 1
ATOM 5516 N N . GLU B 1 315 ? 1.855 -26.016 -19.562 1 94.06 315 GLU B N 1
ATOM 5517 C CA . GLU B 1 315 ? 2.658 -25.297 -20.547 1 94.06 315 GLU B CA 1
ATOM 5518 C C . GLU B 1 315 ? 1.79 -24.375 -21.391 1 94.06 315 GLU B C 1
ATOM 5520 O O . GLU B 1 315 ? 0.781 -24.812 -21.953 1 94.06 315 GLU B O 1
ATOM 5525 N N . ILE B 1 316 ? 2.168 -23.172 -21.391 1 94.56 316 ILE B N 1
ATOM 5526 C CA . ILE B 1 316 ? 1.535 -22.156 -22.234 1 94.56 316 ILE B CA 1
ATOM 5527 C C . ILE B 1 316 ? 2.482 -21.766 -23.359 1 94.56 316 ILE B C 1
ATOM 5529 O O . ILE B 1 316 ? 3.627 -21.375 -23.109 1 94.56 316 ILE B O 1
ATOM 5533 N N . ASP B 1 317 ? 2.018 -21.875 -24.531 1 92 317 ASP B N 1
ATOM 5534 C CA . ASP B 1 317 ? 2.836 -21.562 -25.703 1 92 317 ASP B CA 1
ATOM 5535 C C . ASP B 1 317 ? 3.043 -20.062 -25.844 1 92 317 ASP B C 1
ATOM 5537 O O . ASP B 1 317 ? 2.08 -19.312 -26.016 1 92 317 ASP B O 1
ATOM 5541 N N . ILE B 1 318 ? 4.211 -19.625 -25.938 1 88.19 318 ILE B N 1
ATOM 5542 C CA . ILE B 1 318 ? 4.574 -18.203 -25.984 1 88.19 318 ILE B CA 1
ATOM 5543 C C . ILE B 1 318 ? 4.031 -17.562 -27.25 1 88.19 318 ILE B C 1
ATOM 5545 O O . ILE B 1 318 ? 3.695 -16.375 -27.266 1 88.19 318 ILE B O 1
ATOM 5549 N N . ASN B 1 319 ? 3.926 -18.328 -28.25 1 87 319 ASN B N 1
ATOM 5550 C CA . ASN B 1 319 ? 3.477 -17.812 -29.531 1 87 319 ASN B CA 1
ATOM 5551 C C . ASN B 1 319 ? 1.973 -18 -29.719 1 87 319 ASN B C 1
ATOM 5553 O O . ASN B 1 319 ? 1.423 -17.641 -30.766 1 87 319 ASN B O 1
ATOM 5557 N N . ASP B 1 320 ? 1.383 -18.547 -28.688 1 86.19 320 ASP B N 1
ATOM 5558 C CA . ASP B 1 320 ? -0.062 -18.766 -28.672 1 86.19 320 ASP B CA 1
ATOM 5559 C C . ASP B 1 320 ? -0.511 -19.594 -29.859 1 86.19 320 ASP B C 1
ATOM 5561 O O . ASP B 1 320 ? -1.491 -19.266 -30.531 1 86.19 320 ASP B O 1
ATOM 5565 N N . LYS B 1 321 ? 0.222 -20.562 -30.25 1 86.19 321 LYS B N 1
ATOM 5566 C CA . LYS B 1 321 ? -0.102 -21.469 -31.344 1 86.19 321 LYS B CA 1
ATOM 5567 C C . LYS B 1 321 ? -0.741 -22.75 -30.828 1 86.19 321 LYS B C 1
ATOM 5569 O O . LYS B 1 321 ? -1.268 -23.547 -31.609 1 86.19 321 LYS B O 1
ATOM 5574 N N . LYS B 1 322 ? -0.668 -22.953 -29.594 1 89.12 322 LYS B N 1
ATOM 5575 C CA . LYS B 1 322 ? -1.252 -24.109 -28.938 1 89.12 322 LYS B CA 1
ATOM 5576 C C . LYS B 1 322 ? -2.078 -23.703 -27.719 1 89.12 322 LYS B C 1
ATOM 5578 O O . LYS B 1 322 ? -1.888 -22.625 -27.172 1 89.12 322 LYS B O 1
ATOM 5583 N N . GLY B 1 323 ? -2.982 -24.5 -27.328 1 91.75 323 GLY B N 1
ATOM 5584 C CA . GLY B 1 323 ? -3.723 -24.297 -26.094 1 91.75 323 GLY B CA 1
ATOM 5585 C C . GLY B 1 323 ? -2.91 -24.625 -24.859 1 91.75 323 GLY B C 1
ATOM 5586 O O . GLY B 1 323 ? -1.678 -24.578 -24.891 1 91.75 323 GLY B O 1
ATOM 5587 N N . ILE B 1 324 ? -3.525 -24.766 -23.766 1 94.12 324 ILE B N 1
ATOM 5588 C CA . ILE B 1 324 ? -2.881 -25.125 -22.516 1 94.12 324 ILE B CA 1
ATOM 5589 C C . ILE B 1 324 ? -2.572 -26.625 -22.484 1 94.12 324 ILE B C 1
ATOM 5591 O O . ILE B 1 324 ? -3.465 -27.453 -22.703 1 94.12 324 ILE B O 1
ATOM 5595 N N . THR B 1 325 ? -1.353 -26.984 -22.312 1 92.75 325 THR B N 1
ATOM 5596 C CA . THR B 1 325 ? -0.949 -28.375 -22.25 1 92.75 325 THR B CA 1
ATOM 5597 C C . THR B 1 325 ? -0.454 -28.734 -20.859 1 92.75 325 THR B C 1
ATOM 5599 O O . THR B 1 325 ? 0.255 -27.953 -20.219 1 92.75 325 THR B O 1
ATOM 5602 N N . MET B 1 326 ? -0.81 -29.875 -20.406 1 90.56 326 MET B N 1
ATOM 5603 C CA . MET B 1 326 ? -0.341 -30.344 -19.094 1 90.56 326 MET B CA 1
ATOM 5604 C C . MET B 1 326 ? 1.023 -31.016 -19.219 1 90.56 326 MET B C 1
ATOM 5606 O O . MET B 1 326 ? 1.274 -31.75 -20.188 1 90.56 326 MET B O 1
ATOM 5610 N N . SER B 1 327 ? 1.821 -30.609 -18.297 1 83.38 327 SER B N 1
ATOM 5611 C CA . SER B 1 327 ? 3.15 -31.219 -18.297 1 83.38 327 SER B CA 1
ATOM 5612 C C . SER B 1 327 ? 3.076 -32.719 -18.047 1 83.38 327 SER B C 1
ATOM 5614 O O . SER B 1 327 ? 2.266 -33.188 -17.234 1 83.38 327 SER B O 1
ATOM 5616 N N . LYS B 1 328 ? 3.84 -33.438 -18.859 1 69.88 328 LYS B N 1
ATOM 5617 C CA . LYS B 1 328 ? 3.855 -34.906 -18.797 1 69.88 328 LYS B CA 1
ATOM 5618 C C . LYS B 1 328 ? 4.777 -35.406 -17.688 1 69.88 328 LYS B C 1
ATOM 5620 O O . LYS B 1 328 ? 4.832 -36.594 -17.391 1 69.88 328 LYS B O 1
ATOM 5625 N N . LYS B 1 329 ? 5.453 -34.406 -17.172 1 66.19 329 LYS B N 1
ATOM 5626 C CA . LYS B 1 329 ? 6.391 -34.812 -16.125 1 66.19 329 LYS B CA 1
ATOM 5627 C C . LYS B 1 329 ? 5.672 -35.531 -14.992 1 66.19 329 LYS B C 1
ATOM 5629 O O . LYS B 1 329 ? 4.633 -35.062 -14.516 1 66.19 329 LYS B O 1
ATOM 5634 N N . THR B 1 330 ? 6.004 -36.781 -14.875 1 58.44 330 THR B N 1
ATOM 5635 C CA . THR B 1 330 ? 5.367 -37.688 -13.93 1 58.44 330 THR B CA 1
ATOM 5636 C C . THR B 1 330 ? 6.156 -37.75 -12.625 1 58.44 330 THR B C 1
ATOM 5638 O O . THR B 1 330 ? 5.883 -38.594 -11.773 1 58.44 330 THR B O 1
ATOM 5641 N N . ASP B 1 331 ? 7.121 -36.812 -12.5 1 60.19 331 ASP B N 1
ATOM 5642 C CA . ASP B 1 331 ? 7.859 -36.969 -11.25 1 60.19 331 ASP B CA 1
ATOM 5643 C C . ASP B 1 331 ? 6.926 -36.875 -10.047 1 60.19 331 ASP B C 1
ATOM 5645 O O . ASP B 1 331 ? 6.094 -35.969 -9.969 1 60.19 331 ASP B O 1
ATOM 5649 N N . ASP B 1 332 ? 6.875 -37.938 -9.25 1 61.78 332 ASP B N 1
ATOM 5650 C CA . ASP B 1 332 ? 5.961 -38.281 -8.164 1 61.78 332 ASP B CA 1
ATOM 5651 C C . ASP B 1 332 ? 5.812 -37.125 -7.184 1 61.78 332 ASP B C 1
ATOM 5653 O O . ASP B 1 332 ? 4.773 -36.969 -6.535 1 61.78 332 ASP B O 1
ATOM 5657 N N . SER B 1 333 ? 6.801 -36.125 -7.176 1 65.31 333 SER B N 1
ATOM 5658 C CA . SER B 1 333 ? 6.594 -35.188 -6.098 1 65.31 333 SER B CA 1
ATOM 5659 C C . SER B 1 333 ? 6.367 -33.781 -6.641 1 65.31 333 SER B C 1
ATOM 5661 O O . SER B 1 333 ? 5.84 -32.906 -5.941 1 65.31 333 SER B O 1
ATOM 5663 N N . THR B 1 334 ? 6.594 -33.656 -7.953 1 70.38 334 THR B N 1
ATOM 5664 C CA . THR B 1 334 ? 6.516 -32.281 -8.438 1 70.38 334 THR B CA 1
ATOM 5665 C C . THR B 1 334 ? 5.664 -32.219 -9.711 1 70.38 334 THR B C 1
ATOM 5667 O O . THR B 1 334 ? 5.383 -31.125 -10.211 1 70.38 334 THR B O 1
ATOM 5670 N N . GLY B 1 335 ? 5.266 -33.344 -10.07 1 82.62 335 GLY B N 1
ATOM 5671 C CA . GLY B 1 335 ? 4.422 -33.375 -11.25 1 82.62 335 GLY B CA 1
ATOM 5672 C C . GLY B 1 335 ? 3.016 -32.875 -10.992 1 82.62 335 GLY B C 1
ATOM 5673 O O . GLY B 1 335 ? 2.514 -32.969 -9.867 1 82.62 335 GLY B O 1
ATOM 5674 N N . PHE B 1 336 ? 2.408 -32.406 -12.031 1 91.5 336 PHE B N 1
ATOM 5675 C CA . PHE B 1 336 ? 1.104 -31.766 -11.844 1 91.5 336 PHE B CA 1
ATOM 5676 C C . PHE B 1 336 ? 0.067 -32.812 -11.414 1 91.5 336 PHE B C 1
ATOM 5678 O O . PHE B 1 336 ? -0.815 -32.5 -10.602 1 91.5 336 PHE B O 1
ATOM 5685 N N . LYS B 1 337 ? 0.15 -34 -11.961 1 91.44 337 LYS B N 1
ATOM 5686 C CA . LYS B 1 337 ? -0.794 -35.062 -11.578 1 91.44 337 LYS B CA 1
ATOM 5687 C C . LYS B 1 337 ? -0.729 -35.344 -10.078 1 91.44 337 LYS B C 1
ATOM 5689 O O . LYS B 1 337 ? -1.764 -35.438 -9.414 1 91.44 337 LYS B O 1
ATOM 5694 N N . TYR B 1 338 ? 0.467 -35.5 -9.633 1 89.69 338 TYR B N 1
ATOM 5695 C CA . TYR B 1 338 ? 0.66 -35.719 -8.203 1 89.69 338 TYR B CA 1
ATOM 5696 C C . TYR B 1 338 ? 0.02 -34.594 -7.398 1 89.69 338 TYR B C 1
ATOM 5698 O O . TYR B 1 338 ? -0.642 -34.844 -6.387 1 89.69 338 TYR B O 1
ATOM 5706 N N . ILE B 1 339 ? 0.164 -33.406 -7.852 1 91.69 339 ILE B N 1
ATOM 5707 C CA . ILE B 1 339 ? -0.298 -32.219 -7.133 1 91.69 339 ILE B CA 1
ATOM 5708 C C . ILE B 1 339 ? -1.824 -32.188 -7.137 1 91.69 339 ILE B C 1
ATOM 5710 O O . ILE B 1 339 ? -2.451 -32.094 -6.078 1 91.69 339 ILE B O 1
ATOM 5714 N N . TYR B 1 340 ? -2.416 -32.219 -8.352 1 94.06 340 TYR B N 1
ATOM 5715 C CA . TYR B 1 340 ? -3.859 -32 -8.367 1 94.06 340 TYR B CA 1
ATOM 5716 C C . TYR B 1 340 ? -4.594 -33.188 -7.758 1 94.06 340 TYR B C 1
ATOM 5718 O O . TYR B 1 340 ? -5.75 -33.062 -7.352 1 94.06 340 TYR B O 1
ATOM 5726 N N . GLU B 1 341 ? -4.012 -34.375 -7.676 1 93.38 341 GLU B N 1
ATOM 5727 C CA . GLU B 1 341 ? -4.613 -35.5 -6.973 1 93.38 341 GLU B CA 1
ATOM 5728 C C . GLU B 1 341 ? -4.684 -35.25 -5.469 1 93.38 341 GLU B C 1
ATOM 5730 O O . GLU B 1 341 ? -5.625 -35.688 -4.805 1 93.38 341 GLU B O 1
ATOM 5735 N N . LYS B 1 342 ? -3.727 -34.562 -4.996 1 92.88 342 LYS B N 1
ATOM 5736 C CA . LYS B 1 342 ? -3.717 -34.219 -3.576 1 92.88 342 LYS B CA 1
ATOM 5737 C C . LYS B 1 342 ? -4.82 -33.219 -3.25 1 92.88 342 LYS B C 1
ATOM 5739 O O . LYS B 1 342 ? -5.234 -33.094 -2.094 1 92.88 342 LYS B O 1
ATOM 5744 N N . TYR B 1 343 ? -5.258 -32.438 -4.254 1 95.56 343 TYR B N 1
ATOM 5745 C CA . TYR B 1 343 ? -6.301 -31.422 -4.055 1 95.56 343 TYR B CA 1
ATOM 5746 C C . TYR B 1 343 ? -7.668 -31.984 -4.441 1 95.56 343 TYR B C 1
ATOM 5748 O O . TYR B 1 343 ? -8.68 -31.281 -4.344 1 95.56 343 TYR B O 1
ATOM 5756 N N . SER B 1 344 ? -7.762 -33.25 -4.84 1 95.88 344 SER B N 1
ATOM 5757 C CA . SER B 1 344 ? -8.977 -33.812 -5.418 1 95.88 344 SER B CA 1
ATOM 5758 C C . SER B 1 344 ? -10.094 -33.875 -4.387 1 95.88 344 SER B C 1
ATOM 5760 O O . SER B 1 344 ? -11.273 -33.906 -4.746 1 95.88 344 SER B O 1
ATOM 5762 N N . ASN B 1 345 ? -9.742 -33.906 -3.15 1 95.25 345 ASN B N 1
ATOM 5763 C CA . ASN B 1 345 ? -10.742 -34.031 -2.094 1 95.25 345 ASN B CA 1
ATOM 5764 C C . ASN B 1 345 ? -11.602 -32.781 -1.989 1 95.25 345 ASN B C 1
ATOM 5766 O O . ASN B 1 345 ? -12.641 -32.781 -1.336 1 95.25 345 ASN B O 1
ATOM 5770 N N . ILE B 1 346 ? -11.242 -31.719 -2.67 1 96.69 346 ILE B N 1
ATOM 5771 C CA . ILE B 1 346 ? -11.984 -30.469 -2.676 1 96.69 346 ILE B CA 1
ATOM 5772 C C . ILE B 1 346 ? -13.211 -30.594 -3.578 1 96.69 346 ILE B C 1
ATOM 5774 O O . ILE B 1 346 ? -14.18 -29.859 -3.424 1 96.69 346 ILE B O 1
ATOM 5778 N N . ILE B 1 347 ? -13.125 -31.5 -4.492 1 96.38 347 ILE B N 1
ATOM 5779 C CA . ILE B 1 347 ? -14.18 -31.688 -5.484 1 96.38 347 ILE B CA 1
ATOM 5780 C C . ILE B 1 347 ? -15.07 -32.844 -5.074 1 96.38 347 ILE B C 1
ATOM 5782 O O . ILE B 1 347 ? -14.578 -33.906 -4.676 1 96.38 347 ILE B O 1
ATOM 5786 N N . CYS B 1 348 ? -16.344 -32.625 -5.184 1 94.56 348 CYS B N 1
ATOM 5787 C CA . CYS B 1 348 ? -17.328 -33.688 -5.004 1 94.56 348 CYS B CA 1
ATOM 5788 C C . CYS B 1 348 ? -18.141 -33.906 -6.273 1 94.56 348 CYS B C 1
ATOM 5790 O O . CYS B 1 348 ? -18.281 -32.969 -7.086 1 94.56 348 CYS B O 1
ATOM 5792 N N . GLU B 1 349 ? -18.578 -35.094 -6.453 1 90.75 349 GLU B N 1
ATOM 5793 C CA . GLU B 1 349 ? -19.453 -35.406 -7.578 1 90.75 349 GLU B CA 1
ATOM 5794 C C . GLU B 1 349 ? -20.828 -35.844 -7.102 1 90.75 349 GLU B C 1
ATOM 5796 O O . GLU B 1 349 ? -20.953 -36.562 -6.105 1 90.75 349 GLU B O 1
ATOM 5801 N N . ASP B 1 350 ? -21.875 -35.188 -7.609 1 78.06 350 ASP B N 1
ATOM 5802 C CA . ASP B 1 350 ? -23.234 -35.562 -7.277 1 78.06 350 ASP B CA 1
ATOM 5803 C C . ASP B 1 350 ? -23.547 -36.969 -7.816 1 78.06 350 ASP B C 1
ATOM 5805 O O . ASP B 1 350 ? -23.312 -37.25 -8.992 1 78.06 350 ASP B O 1
ATOM 5809 N N . THR B 1 351 ? -23.469 -38.062 -7.125 1 61.28 351 THR B N 1
ATOM 5810 C CA . THR B 1 351 ? -23.953 -39.375 -7.539 1 61.28 351 THR B CA 1
ATOM 5811 C C . THR B 1 351 ? -25.484 -39.375 -7.637 1 61.28 351 THR B C 1
ATOM 5813 O O . THR B 1 351 ? -26.172 -38.969 -6.684 1 61.28 351 THR B O 1
ATOM 5816 N N . TYR B 1 352 ? -26.047 -38.906 -8.578 1 46.56 352 TYR B N 1
ATOM 5817 C CA . TYR B 1 352 ? -27.453 -39.281 -8.703 1 46.56 352 TYR B CA 1
ATOM 5818 C C . TYR B 1 352 ? -27.672 -40.75 -8.312 1 46.56 352 TYR B C 1
ATOM 5820 O O . TYR B 1 352 ? -27.047 -41.625 -8.875 1 46.56 352 TYR B O 1
ATOM 5828 N N . LEU B 1 353 ? -28.016 -41.125 -7.133 1 40.66 353 LEU B N 1
ATOM 5829 C CA . LEU B 1 353 ? -28.75 -42.375 -6.902 1 40.66 353 LEU B CA 1
ATOM 5830 C C . LEU B 1 353 ? -29.906 -42.5 -7.875 1 40.66 353 LEU B C 1
ATOM 5832 O O . LEU B 1 353 ? -30.766 -41.625 -7.953 1 40.66 353 LEU B O 1
ATOM 5836 N N . ASP B 1 354 ? -29.719 -43.125 -9.023 1 36.53 354 ASP B N 1
ATOM 5837 C CA . ASP B 1 354 ? -30.844 -43.719 -9.734 1 36.53 354 ASP B CA 1
ATOM 5838 C C . ASP B 1 354 ? -31.859 -44.312 -8.766 1 36.53 354 ASP B C 1
ATOM 5840 O O . ASP B 1 354 ? -31.594 -45.344 -8.117 1 36.53 354 ASP B O 1
ATOM 5844 N N . ILE B 1 355 ? -32.594 -43.656 -8.062 1 35.28 355 ILE B N 1
ATOM 5845 C CA . ILE B 1 355 ? -33.781 -44.156 -7.422 1 35.28 355 ILE B CA 1
ATOM 5846 C C . ILE B 1 355 ? -34.688 -44.812 -8.469 1 35.28 355 ILE B C 1
ATOM 5848 O O . ILE B 1 355 ? -35.906 -44.781 -8.352 1 35.28 355 ILE B O 1
ATOM 5852 N N . GLU B 1 356 ? -34.281 -45.312 -9.594 1 30.73 356 GLU B N 1
ATOM 5853 C CA . GLU B 1 356 ? -35.25 -46.25 -10.133 1 30.73 356 GLU B CA 1
ATOM 5854 C C . GLU B 1 356 ? -35.5 -47.406 -9.164 1 30.73 356 GLU B C 1
ATOM 5856 O O . GLU B 1 356 ? -36.469 -48.156 -9.328 1 30.73 356 GLU B O 1
ATOM 5861 N N . GLY B 1 357 ? -34.594 -47.938 -8.391 1 26.75 357 GLY B N 1
ATOM 5862 C CA . GLY B 1 357 ? -35.031 -49.188 -7.75 1 26.75 357 GLY B CA 1
ATOM 5863 C C . GLY B 1 357 ? -36 -48.938 -6.617 1 26.75 357 GLY B C 1
ATOM 5864 O O . GLY B 1 357 ? -36.438 -49.875 -5.957 1 26.75 357 GLY B O 1
ATOM 5865 N N . ILE B 1 358 ? -36.312 -47.75 -6.012 1 24.11 358 ILE B N 1
ATOM 5866 C CA . ILE B 1 358 ? -37.656 -47.844 -5.445 1 24.11 358 ILE B CA 1
ATOM 5867 C C . ILE B 1 358 ? -38.688 -47.281 -6.434 1 24.11 358 ILE B C 1
ATOM 5869 O O . ILE B 1 358 ? -38.469 -46.25 -7.051 1 24.11 358 ILE B O 1
#

Secondary structure (DSSP, 8-state):
--EEEPPEEEE--SS-EEEEE-----SS-GGG-HHHHHHHHHHHTT-EEE-GGGTEESS-BTTBEEGGGGT---HHHHHHHHHHHSSEEEEE--SHHHHHHHHHHHTSHHHHHTEEEEEE-HHHHTS--S-HHHHHHHTTT---EEEE--EEEEEEEETTEEEEEEE-GGGS--HHHHHHHHHHHHHH-PPEEE-EEEPSTTPPPTTSEEEEE-TTS-EEEEE-HHHHHHHHHHHTT-HHHHHHHHT--SHHHHHHHHHHHHHHHHHHHHHHHHTS--TTS-EEEEETT-SSTT--HHHHHHHHHHHHHHTTSEEE-TTS-S-EEE-----TTTSHHHHHHHTGGGEEE-----GGG-/--EEEPPEEEE--SS-EEEEE-----SS-GGG-HHHHHHHHHHHTT-EEE-GGGTEESS-BTTBEEGGGGT---HHHHHHHHHHHSSEEEEE--SHHHHHHHHHHHTSHHHHHTEEEEEE-HHHHTS--S-HHHHHHHTTT---EEEE--EEEEEEEETTEEEEEEE-GGGS--HHHHHHHHHHHHHH-PPEEE-EEEPSTTPPPTTSEEEEE-TTSEEEEEE-HHHHHHHHHHHTT-HHHHHHHHT--SHHHHHHHHHHHHHHHHHHHHHHHHTS--TTSEEEEEETT-SSTT--HHHHHHHHHHHHHHTTSEEE-TTS-S-EEE-----TTTSHHHHHHHTGGGEEE-----TT--

Solvent-accessible surface area (backbone atoms only — not comparable to full-atom values): 38610 Å² total; per-residue (Å²): 129,56,39,25,58,47,77,36,77,73,36,71,72,83,63,47,34,32,39,48,46,60,71,82,83,40,86,89,44,54,69,56,19,55,57,50,34,48,43,54,52,36,44,75,71,61,30,46,60,46,52,63,74,81,46,40,35,68,55,66,48,93,93,30,45,24,37,43,80,63,72,39,79,33,49,48,58,50,53,49,50,50,55,46,40,35,59,29,35,40,34,44,44,76,46,40,38,40,30,18,45,52,34,52,42,44,68,39,69,81,45,13,73,36,31,36,38,36,32,55,34,40,80,63,58,72,42,71,67,72,40,68,56,45,35,52,28,34,48,82,51,32,75,41,65,43,73,41,80,44,38,70,45,81,40,73,78,47,102,82,37,66,44,78,43,72,30,43,60,91,54,40,82,49,71,71,55,44,54,53,51,50,52,49,57,62,60,53,65,48,66,37,48,42,44,81,39,77,37,66,90,80,48,80,55,82,77,28,33,30,28,42,68,47,98,83,55,38,35,43,32,32,38,28,51,33,58,48,45,52,51,55,41,16,50,62,49,37,66,69,52,49,56,56,35,60,67,29,52,29,44,68,55,27,51,48,51,52,51,51,52,53,49,51,25,51,45,44,33,47,26,64,73,62,75,44,95,53,82,82,49,53,74,44,70,38,46,52,93,55,84,54,92,79,61,42,56,68,44,50,54,51,48,50,52,48,49,35,31,67,64,52,29,28,43,69,47,79,80,49,75,34,16,45,39,70,42,77,54,69,52,73,88,67,12,35,64,50,51,18,57,72,35,31,77,43,52,40,69,65,71,74,76,73,58,72,82,106,128,56,40,26,60,48,76,36,76,73,36,71,73,82,62,47,33,32,39,48,46,60,71,81,82,39,86,90,44,54,69,57,19,55,59,50,35,49,43,55,53,36,43,75,71,61,30,46,61,47,52,63,74,80,46,40,34,69,54,67,49,92,93,30,44,25,37,42,80,60,71,40,80,33,48,48,58,50,53,49,50,50,56,47,41,36,60,29,35,40,34,42,44,78,44,40,40,40,29,19,46,51,34,51,40,44,69,38,68,79,45,12,73,36,31,36,38,38,32,54,35,41,78,63,59,72,43,72,68,73,40,69,57,45,35,52,29,33,48,82,50,33,76,40,66,44,72,40,81,45,37,70,47,82,40,73,78,46,100,81,38,65,45,78,43,70,30,44,59,90,54,41,83,50,71,72,53,43,55,53,51,48,51,50,56,60,60,54,66,48,67,36,48,44,45,81,39,79,37,65,91,78,46,81,55,82,77,28,33,28,31,40,69,46,99,83,56,36,35,42,32,33,38,29,52,34,59,48,46,51,52,55,41,17,50,62,49,37,66,70,52,49,55,55,35,61,68,28,51,29,44,67,55,26,50,48,52,53,52,52,52,51,50,51,25,50,45,43,32,48,26,65,74,62,75,45,94,53,81,82,48,53,74,44,72,38,46,54,93,54,82,52,92,80,61,40,56,67,44,50,52,51,49,50,51,49,50,33,31,68,64,52,28,29,43,70,46,80,80,48,75,34,16,46,40,71,40,78,54,69,50,76,85,68,12,34,65,50,50,18,57,72,35,32,78,43,52,40,68,65,72,75,73,76,58,71,83,106

Radius of gyration: 28.51 Å; Cα contacts (8 Å, |Δi|>4): 1321; chains: 2; bounding box: 82×91×62 Å

Nearest PDB structures (foldseek):
  8qbl-assembly1_F  TM=5.377E-01  e=3.106E-05  Escherichia coli BL21(DE3)
  8qbm-assembly1_T  TM=5.552E-01  e=6.269E-05  Escherichia coli BL21(DE3)
  8qbl-assembly1_F  TM=5.403E-01  e=1.085E-04  Escherichia coli BL21(DE3)
  8qbm-assembly1_T  TM=5.342E-01  e=1.368E-04  Escherichia coli BL21(DE3)
  4g5d-assembly2_B  TM=3.335E-01  e=9.913E+00  Leishmania major strain Friedlin

pLDDT: mean 85.68, std 12.67, range [24.08, 98.25]